Protein 4BWC (pdb70)

Sequence (490 aa):
GVYYATAYWMPTEKTIQVKNVLDRKGDAYGFYNNSVKTTGWGILEIKAGYGSQSLSNEIIMFAAGFLEGYLTAPHMDDHFTNLYPQLIKKRSMLNKVQDFLTKQDQWTRENIKYYKSDPFWRHADYVMAQMDGLFAGATKRAVLEGKKPMTLFQIQFLNAIGDLLDLIPSSALIKVLPGFENIFFAHSSWYTYAAMLRIYKHWDFNIVDKDTSSSRLSFSSYPGFLESLDDFYLLSSGLVLLLQTTNSVYNKTLLQHVVPQSLLAWQRVRVASMMANNGKQWAEVFSKYNSGTYNNQYMVLDLKKVNLNHSLDEGTLYIVEQIPTYVEYSEQTAVLRRGYWPSYNIPFHEKVYNWSGYPILVKKLGLDYSYDLASRAKIFRRDQGKVTDMESMKYIMRYNNYKQDPYSKGDPCNTVCCREDLNSHSPSPGGCYDTKVADIYLASKYKAYAISGPTVQGGLPVFHWSRFNKTLHEGMPEEAYNFDFITMKPIL

Secondary structure (DSSP, 8-state):
-EEEEEEEEETTTTEEEEESS--TTSSEEEEEE--HHHHSEEEEEEEES-SSS---HHHHHHHHHHHHHHHHHHHHHHHHHHHHHHH--SHHHHHHHHHHHHHHHHHHHHHHHHTTT-HHHHHHHHHHHHHHHHHHHHHHHHHHHT-PPPPHHHHHHHHTHHHHHHHTT-/-EEEEE-TTSS-EEEEE--EEEGGG--EEEEEEEE----TT----EEEEEE-TT-SS-SS-EEEETTSEEEEEEE-----HHHHTT--SSSB-HHHHHHHHHHH-SSHHHHHHHHTTTB-S-S-EEEEEEEGGGEETTTEE-TTSEEEEEEETTEEEEEE-HHHHHTTEEEESSS--SHHHHHHTTHHHHHHHH-GGGSTTTSHHHHHHHHHGGG--SHHHHHHHHT---TTT-GGGTT-TTSSSS-BGGG-SSS--SEEE-EEEEEEHHHHHTT-EEEEESS--TTTPPPEEGGGGTTS--TTS-SEE----EEE----

Radius of gyration: 21.49 Å; Cα contacts (8 Å, |Δi|>4): 1165; chains: 2; bounding box: 54×59×54 Å

Nearest PDB structures (foldseek):
  4bwc-assembly1_A-2  TM=1.006E+00  e=8.992E-31  Bos taurus
  3fgt-assembly1_A  TM=8.025E-01  e=3.964E-09  Mus musculus
  3fgr-assembly1_A  TM=8.288E-01  e=2.808E-08  Mus musculus
  3fgw-assembly1_A  TM=8.031E-01  e=3.855E-06  Mus musculus
  1cnt-assembly1_4  TM=2.766E-01  e=2.916E+00  Homo sapiens

GO terms:
  GO:0005764 lysosome (C, IDA)

B-factor: mean 34.38, std 13.73, range [14.7, 115.03]

Organism: Bos taurus (NCBI:txid9913)

Structure (mmCIF, N/CA/C/O backbone):
data_4BWC
#
_entry.id   4BWC
#
_cell.length_a   97.370
_cell.length_b   97.370
_cell.length_c   140.945
_cell.angle_alpha   90.00
_cell.angle_beta   90.00
_cell.angle_gamma   120.00
#
_symmetry.space_group_name_H-M   'P 31 2 1'
#
loop_
_entity.id
_entity.type
_entity.pdbx_description
1 polymer 'PHOSPHOLIPASE B-LIKE 1'
2 polymer 'PHOSPHOLIPASE B-LIKE 1'
3 branched 2-acetamido-2-deoxy-beta-D-glucopyranose-(1-4)-2-acetamido-2-deoxy-beta-D-glucopyranose
4 non-polymer 1-ETHOXY-2-(2-ETHOXYETHOXY)ETHANE
5 non-polymer 2-acetamido-2-deoxy-beta-D-glucopyranose
6 non-polymer 'HEXAETHYLENE GLYCOL'
7 non-polymer 'CHLORIDE ION'
8 water water
#
loop_
_atom_site.group_PDB
_atom_site.id
_atom_site.type_symbol
_atom_site.label_atom_id
_atom_site.label_alt_id
_atom_site.label_comp_id
_atom_site.label_asym_id
_atom_site.label_entity_id
_atom_site.label_seq_id
_atom_site.pdbx_PDB_ins_code
_atom_site.Cartn_x
_atom_site.Cartn_y
_atom_site.Cartn_z
_atom_site.occupancy
_atom_site.B_iso_or_equiv
_atom_site.auth_seq_id
_atom_site.auth_comp_id
_atom_site.auth_asym_id
_atom_site.auth_atom_id
_atom_site.pdbx_PDB_model_num
ATOM 1 N N . GLY A 1 1 ? 24.253 42.686 13.675 1.00 50.39 36 GLY A N 1
ATOM 2 C CA . GLY A 1 1 ? 23.790 42.129 14.976 1.00 48.01 36 GLY A CA 1
ATOM 3 C C . GLY A 1 1 ? 24.540 40.860 15.329 1.00 53.20 36 GLY A C 1
ATOM 4 O O . GLY A 1 1 ? 25.321 40.335 14.536 1.00 52.17 36 GLY A O 1
ATOM 5 N N . VAL A 1 2 ? 24.268 40.361 16.520 1.00 48.03 37 VAL A N 1
ATOM 6 C CA . VAL A 1 2 ? 24.891 39.182 17.086 1.00 45.88 37 VAL A CA 1
ATOM 7 C C . VAL A 1 2 ? 24.114 37.882 16.807 1.00 50.94 37 VAL A C 1
ATOM 8 O O . VAL A 1 2 ? 22.925 37.804 17.104 1.00 50.44 37 VAL A O 1
ATOM 12 N N . TYR A 1 3 ? 24.783 36.871 16.240 1.00 43.59 38 TYR A N 1
ATOM 13 C CA . TYR A 1 3 ? 24.219 35.534 16.037 1.00 45.18 38 TYR A CA 1
ATOM 14 C C . TYR A 1 3 ? 24.803 34.615 17.066 1.00 52.14 38 TYR A C 1
ATOM 15 O O . TYR A 1 3 ? 26.043 34.480 17.090 1.00 47.94 38 TYR A O 1
ATOM 24 N N . TYR A 1 4 ? 23.965 33.973 17.903 1.00 41.56 39 TYR A N 1
ATOM 25 C CA . TYR A 1 4 ? 24.444 32.946 18.834 1.00 41.12 39 TYR A CA 1
ATOM 26 C C . TYR A 1 4 ? 24.261 31.602 18.299 1.00 41.17 39 TYR A C 1
ATOM 27 O O . TYR A 1 4 ? 23.303 31.369 17.578 1.00 47.95 39 TYR A O 1
ATOM 36 N N . ALA A 1 5 ? 25.120 30.661 18.688 1.00 39.95 40 ALA A N 1
ATOM 37 C CA . ALA A 1 5 ? 24.923 29.314 18.265 1.00 39.49 40 ALA A CA 1
ATOM 38 C C . ALA A 1 5 ? 25.599 28.324 19.192 1.00 40.61 40 ALA A C 1
ATOM 39 O O . ALA A 1 5 ? 26.535 28.663 19.913 1.00 40.56 40 ALA A O 1
ATOM 41 N N . THR A 1 6 ? 25.187 27.078 19.096 1.00 34.22 41 THR A N 1
ATOM 42 C CA . THR A 1 6 ? 25.685 26.037 19.953 1.00 34.50 41 THR A CA 1
ATOM 43 C C . THR A 1 6 ? 25.773 24.765 19.194 1.00 40.63 41 THR A C 1
ATOM 44 O O . THR A 1 6 ? 24.844 24.375 18.467 1.00 41.41 41 THR A O 1
ATOM 48 N N . ALA A 1 7 ? 26.890 24.079 19.359 1.00 36.97 42 ALA A N 1
ATOM 49 C CA . ALA A 1 7 ? 27.101 22.807 18.742 1.00 41.47 42 ALA A CA 1
ATOM 50 C C . ALA A 1 7 ? 27.004 21.711 19.791 1.00 49.70 42 ALA A C 1
ATOM 51 O O . ALA A 1 7 ? 27.446 21.909 20.920 1.00 50.78 42 ALA A O 1
ATOM 53 N N . TYR A 1 8 ? 26.500 20.546 19.385 1.00 49.47 43 TYR A N 1
ATOM 54 C CA . TYR A 1 8 ? 26.388 19.345 20.242 1.00 48.91 43 TYR A CA 1
ATOM 55 C C . TYR A 1 8 ? 27.013 18.170 19.556 1.00 41.33 43 TYR A C 1
ATOM 56 O O . TYR A 1 8 ? 26.619 17.786 18.455 1.00 48.96 43 TYR A O 1
ATOM 65 N N . TRP A 1 9 ? 27.953 17.542 20.221 1.00 38.59 44 TRP A N 1
ATOM 66 C CA . TRP A 1 9 ? 28.470 16.284 19.714 1.00 41.10 44 TRP A CA 1
ATOM 67 C C . TRP A 1 9 ? 27.459 15.200 20.029 1.00 50.24 44 TRP A C 1
ATOM 68 O O . TRP A 1 9 ? 27.018 15.070 21.173 1.00 48.21 44 TRP A O 1
ATOM 79 N N . MET A 1 10 ? 27.090 14.431 19.005 1.00 57.71 45 MET A N 1
ATOM 80 C CA . MET A 1 10 ? 26.221 13.243 19.148 1.00 58.72 45 MET A CA 1
ATOM 81 C C . MET A 1 10 ? 27.168 12.054 19.040 1.00 52.15 45 MET A C 1
ATOM 82 O O . MET A 1 10 ? 27.509 11.665 17.927 1.00 51.73 45 MET A O 1
ATOM 87 N N . PRO A 1 11 ? 27.564 11.448 20.186 1.00 55.31 46 PRO A N 1
ATOM 88 C CA . PRO A 1 11 ? 28.693 10.524 20.172 1.00 55.31 46 PRO A CA 1
ATOM 89 C C . PRO A 1 11 ? 28.436 9.328 19.266 1.00 66.31 46 PRO A C 1
ATOM 90 O O . PRO A 1 11 ? 29.383 8.835 18.643 1.00 71.11 46 PRO A O 1
ATOM 94 N N . THR A 1 12 ? 27.172 8.880 19.185 1.00 68.50 47 THR A N 1
ATOM 95 C CA . THR A 1 12 ? 26.834 7.670 18.407 1.00 68.68 47 THR A CA 1
ATOM 96 C C . THR A 1 12 ? 26.891 7.880 16.896 1.00 67.35 47 THR A C 1
ATOM 97 O O . THR A 1 12 ? 27.627 7.161 16.207 1.00 73.02 47 THR A O 1
ATOM 101 N N . GLU A 1 13 ? 26.153 8.869 16.390 1.00 65.71 48 GLU A N 1
ATOM 102 C CA . GLU A 1 13 ? 26.225 9.243 14.974 1.00 70.76 48 GLU A CA 1
ATOM 103 C C . GLU A 1 13 ? 27.602 9.818 14.592 1.00 71.61 48 GLU A C 1
ATOM 104 O O . GLU A 1 13 ? 27.969 9.821 13.415 1.00 73.72 48 GLU A O 1
ATOM 110 N N . LYS A 1 14 ? 28.356 10.273 15.599 1.00 67.83 49 LYS A N 1
ATOM 111 C CA . LYS A 1 14 ? 29.665 10.915 15.423 1.00 60.51 49 LYS A CA 1
ATOM 112 C C . LYS A 1 14 ? 29.501 12.140 14.560 1.00 54.20 49 LYS A C 1
ATOM 113 O O . LYS A 1 14 ? 30.231 12.338 13.618 1.00 52.24 49 LYS A O 1
ATOM 119 N N . THR A 1 15 ? 28.503 12.949 14.870 1.00 55.86 50 THR A N 1
ATOM 120 C CA . THR A 1 15 ? 28.217 14.112 14.076 1.00 55.02 50 THR A CA 1
ATOM 121 C C . THR A 1 15 ? 27.924 15.215 15.068 1.00 52.72 50 THR A C 1
ATOM 122 O O . THR A 1 15 ? 27.620 14.952 16.225 1.00 51.18 50 THR A O 1
ATOM 126 N N . ILE A 1 16 ? 28.033 16.451 14.613 1.00 45.64 51 ILE A N 1
ATOM 127 C CA . ILE A 1 16 ? 27.673 17.585 15.404 1.00 46.84 51 ILE A CA 1
ATOM 128 C C . ILE A 1 16 ? 26.315 18.041 14.925 1.00 49.16 51 ILE A C 1
ATOM 129 O O . ILE A 1 16 ? 26.103 18.105 13.722 1.00 51.03 51 ILE A O 1
ATOM 134 N N . GLN A 1 17 ? 25.427 18.453 15.810 1.00 48.52 52 GLN A N 1
ATOM 135 C CA . GLN A 1 17 ? 24.280 19.204 15.353 1.00 52.62 52 GLN A CA 1
ATOM 136 C C . GLN A 1 17 ? 24.399 20.580 15.962 1.00 53.24 52 GLN A C 1
ATOM 137 O O . GLN A 1 17 ? 24.885 20.728 17.102 1.00 53.80 52 GLN A O 1
ATOM 143 N N . VAL A 1 18 ? 23.925 21.592 15.238 1.00 47.22 53 VAL A N 1
ATOM 144 C CA . VAL A 1 18 ? 23.971 22.956 15.711 1.00 43.87 53 VAL A CA 1
ATOM 145 C C . VAL A 1 18 ? 22.602 23.533 15.922 1.00 49.38 53 VAL A C 1
ATOM 146 O O . VAL A 1 18 ? 21.712 23.182 15.178 1.00 58.51 53 VAL A O 1
ATOM 150 N N . LYS A 1 19 ? 22.432 24.432 16.905 1.00 43.91 54 LYS A N 1
ATOM 151 C CA . LYS A 1 19 ? 21.185 25.147 17.117 1.00 48.05 54 LYS A CA 1
ATOM 152 C C . LYS A 1 19 ? 21.552 26.583 17.263 1.00 49.09 54 LYS A C 1
ATOM 153 O O . LYS A 1 19 ? 22.671 26.909 17.728 1.00 48.58 54 LYS A O 1
ATOM 159 N N . ASN A 1 20 ? 20.623 27.444 16.877 1.00 42.98 55 ASN A N 1
ATOM 160 C CA . ASN A 1 20 ? 20.842 28.873 16.940 1.00 45.10 55 ASN A CA 1
ATOM 161 C C . ASN A 1 20 ? 20.469 29.557 18.231 1.00 45.72 55 ASN A C 1
ATOM 162 O O . ASN A 1 20 ? 19.919 30.663 18.215 1.00 49.24 55 ASN A O 1
ATOM 167 N N . VAL A 1 21 ? 20.884 28.957 19.336 1.00 46.56 56 VAL A N 1
ATOM 168 C CA . VAL A 1 21 ? 20.780 29.599 20.655 1.00 50.11 56 VAL A CA 1
ATOM 169 C C . VAL A 1 21 ? 22.146 29.559 21.400 1.00 51.33 56 VAL A C 1
ATOM 170 O O . VAL A 1 21 ? 23.041 28.777 21.042 1.00 44.38 56 VAL A O 1
ATOM 174 N N . LEU A 1 22 ? 22.302 30.409 22.405 1.00 49.08 57 LEU A N 1
ATOM 175 C CA . LEU A 1 22 ? 23.417 30.253 23.339 1.00 48.49 57 LEU A CA 1
ATOM 176 C C . LEU A 1 22 ? 23.052 29.313 24.478 1.00 48.10 57 LEU A C 1
ATOM 177 O O . LEU A 1 22 ? 22.360 29.711 25.396 1.00 48.67 57 LEU A O 1
ATOM 182 N N . ASP A 1 23 ? 23.546 28.089 24.438 1.00 44.61 58 ASP A N 1
ATOM 183 C CA . ASP A 1 23 ? 23.297 27.139 25.498 1.00 48.31 58 ASP A CA 1
ATOM 184 C C . ASP A 1 23 ? 24.604 26.597 26.189 1.00 51.79 58 ASP A C 1
ATOM 185 O O . ASP A 1 23 ? 25.317 25.700 25.665 1.00 43.52 58 ASP A O 1
ATOM 190 N N . ARG A 1 24 ? 24.857 27.080 27.408 1.00 49.57 59 ARG A N 1
ATOM 191 C CA . ARG A 1 24 ? 26.070 26.711 28.136 1.00 41.78 59 ARG A CA 1
ATOM 192 C C . ARG A 1 24 ? 26.272 25.230 28.433 1.00 48.22 59 ARG A C 1
ATOM 193 O O . ARG A 1 24 ? 27.382 24.793 28.827 1.00 44.94 59 ARG A O 1
ATOM 201 N N . LYS A 1 25 ? 25.266 24.397 28.191 1.00 43.80 60 LYS A N 1
ATOM 202 C CA . LYS A 1 25 ? 25.520 22.941 28.366 1.00 41.15 60 LYS A CA 1
ATOM 203 C C . LYS A 1 25 ? 26.057 22.365 27.105 1.00 38.11 60 LYS A C 1
ATOM 204 O O . LYS A 1 25 ? 26.471 21.178 27.089 1.00 43.34 60 LYS A O 1
ATOM 210 N N . GLY A 1 26 ? 26.082 23.192 26.039 1.00 44.96 61 GLY A N 1
ATOM 211 C CA . GLY A 1 26 ? 26.539 22.730 24.714 1.00 46.36 61 GLY A CA 1
ATOM 212 C C . GLY A 1 26 ? 28.036 22.424 24.663 1.00 45.82 61 GLY A C 1
ATOM 213 O O . GLY A 1 26 ? 28.806 22.877 25.537 1.00 41.35 61 GLY A O 1
ATOM 214 N N . ASP A 1 27 ? 28.444 21.676 23.647 1.00 40.91 62 ASP A N 1
ATOM 215 C CA . ASP A 1 27 ? 29.839 21.305 23.455 1.00 40.68 62 ASP A CA 1
ATOM 216 C C . ASP A 1 27 ? 30.798 22.411 22.879 1.00 41.26 62 ASP A C 1
ATOM 217 O O . ASP A 1 27 ? 32.028 22.329 23.047 1.00 45.56 62 ASP A O 1
ATOM 222 N N . ALA A 1 28 ? 30.233 23.414 22.220 1.00 41.18 63 ALA A N 1
ATOM 223 C CA . ALA A 1 28 ? 30.969 24.608 21.784 1.00 39.46 63 ALA A CA 1
ATOM 224 C C . ALA A 1 28 ? 29.868 25.581 21.623 1.00 37.74 63 ALA A C 1
ATOM 225 O O . ALA A 1 28 ? 28.822 25.269 21.014 1.00 40.85 63 ALA A O 1
ATOM 227 N N . TYR A 1 29 ? 29.997 26.739 22.226 1.00 35.91 64 TYR A N 1
ATOM 228 C CA . TYR A 1 29 ? 28.922 27.686 22.109 1.00 34.95 64 TYR A CA 1
ATOM 229 C C . TYR A 1 29 ? 29.527 29.034 22.027 1.00 40.29 64 TYR A C 1
ATOM 230 O O . TYR A 1 29 ? 30.701 29.248 22.450 1.00 38.82 64 TYR A O 1
ATOM 239 N N . GLY A 1 30 ? 28.772 29.974 21.499 1.00 35.16 65 GLY A N 1
ATOM 240 C CA . GLY A 1 30 ? 29.303 31.317 21.466 1.00 32.70 65 GLY A CA 1
ATOM 241 C C . GLY A 1 30 ? 28.578 32.098 20.401 1.00 42.59 65 GLY A C 1
ATOM 242 O O . GLY A 1 30 ? 27.456 31.767 20.060 1.00 40.46 65 GLY A O 1
ATOM 243 N N . PHE A 1 31 ? 29.209 33.142 19.884 1.00 33.86 66 PHE A N 1
ATOM 244 C CA . PHE A 1 31 ? 28.554 34.077 18.987 1.00 37.19 66 PHE A CA 1
ATOM 245 C C . PHE A 1 31 ? 29.467 34.609 17.888 1.00 39.14 66 PHE A C 1
ATOM 246 O O . PHE A 1 31 ? 30.723 34.521 17.967 1.00 35.78 66 PHE A O 1
ATOM 254 N N . TYR A 1 32 ? 28.807 35.133 16.854 1.00 40.39 67 TYR A N 1
ATOM 255 C CA . TYR A 1 32 ? 29.397 35.991 15.862 1.00 34.48 67 TYR A CA 1
ATOM 256 C C . TYR A 1 32 ? 28.668 37.272 15.811 1.00 39.85 67 TYR A C 1
ATOM 257 O O . TYR A 1 32 ? 27.512 37.354 15.380 1.00 46.80 67 TYR A O 1
ATOM 266 N N . ASN A 1 33 ? 29.347 38.283 16.299 1.00 34.18 68 ASN A N 1
ATOM 267 C CA . ASN A 1 33 ? 28.937 39.642 16.184 1.00 37.36 68 ASN A CA 1
ATOM 268 C C . ASN A 1 33 ? 29.306 40.265 14.816 1.00 45.04 68 ASN A C 1
ATOM 269 O O . ASN A 1 33 ? 30.456 40.660 14.518 1.00 40.80 68 ASN A O 1
ATOM 274 N N . ASN A 1 34 ? 28.275 40.396 13.983 1.00 42.23 69 ASN A N 1
ATOM 275 C CA . ASN A 1 34 ? 28.459 40.864 12.626 1.00 37.31 69 ASN A CA 1
ATOM 276 C C . ASN A 1 34 ? 28.573 42.340 12.641 1.00 36.48 69 ASN A C 1
ATOM 277 O O . ASN A 1 34 ? 27.779 43.073 12.029 1.00 39.61 69 ASN A O 1
ATOM 282 N N . SER A 1 35 ? 29.606 42.855 13.301 1.00 35.11 70 SER A N 1
ATOM 283 C CA . SER A 1 35 ? 29.750 44.299 13.360 1.00 32.57 70 SER A CA 1
ATOM 284 C C . SER A 1 35 ? 30.670 44.909 12.361 1.00 34.85 70 SER A C 1
ATOM 285 O O . SER A 1 35 ? 31.109 46.092 12.549 1.00 32.09 70 SER A O 1
ATOM 288 N N . VAL A 1 36 ? 31.063 44.139 11.336 1.00 39.35 71 VAL A N 1
ATOM 289 C CA . VAL A 1 36 ? 32.085 44.703 10.445 1.00 40.27 71 VAL A CA 1
ATOM 290 C C . VAL A 1 36 ? 31.745 46.090 9.842 1.00 38.71 71 VAL A C 1
ATOM 291 O O . VAL A 1 36 ? 32.623 46.926 9.687 1.00 38.82 71 VAL A O 1
ATOM 295 N N . LYS A 1 37 ? 30.472 46.355 9.499 1.00 38.96 72 LYS A N 1
ATOM 296 C CA . LYS A 1 37 ? 30.146 47.669 8.874 1.00 37.66 72 LYS A CA 1
ATOM 297 C C . LYS A 1 37 ? 30.043 48.763 9.892 1.00 34.99 72 LYS A C 1
ATOM 298 O O . LYS A 1 37 ? 30.217 49.971 9.587 1.00 35.80 72 LYS A O 1
ATOM 304 N N . THR A 1 38 ? 29.829 48.361 11.151 1.00 36.22 73 THR A N 1
ATOM 305 C CA . THR A 1 38 ? 29.674 49.326 12.286 1.00 36.55 73 THR A CA 1
ATOM 306 C C . THR A 1 38 ? 30.987 49.795 12.894 1.00 40.40 73 THR A C 1
ATOM 307 O O . THR A 1 38 ? 31.184 50.999 13.231 1.00 41.94 73 THR A O 1
ATOM 311 N N . THR A 1 39 ? 31.893 48.826 13.065 1.00 38.53 74 THR A N 1
ATOM 312 C CA . THR A 1 39 ? 33.211 49.099 13.694 1.00 38.22 74 THR A CA 1
ATOM 313 C C . THR A 1 39 ? 34.456 48.744 12.849 1.00 37.03 74 THR A C 1
ATOM 314 O O . THR A 1 39 ? 35.569 49.173 13.198 1.00 36.77 74 THR A O 1
ATOM 318 N N . GLY A 1 40 ? 34.287 48.024 11.743 1.00 29.68 75 GLY A N 1
ATOM 319 C CA . GLY A 1 40 ? 35.445 47.600 10.954 1.00 34.21 75 GLY A CA 1
ATOM 320 C C . GLY A 1 40 ? 35.893 46.209 11.428 1.00 32.11 75 GLY A C 1
ATOM 321 O O . GLY A 1 40 ? 36.779 45.589 10.804 1.00 33.55 75 GLY A O 1
ATOM 322 N N . TRP A 1 41 ? 35.244 45.684 12.477 1.00 33.49 76 TRP A N 1
ATOM 323 C CA . TRP A 1 41 ? 35.414 44.320 12.954 1.00 31.25 76 TRP A CA 1
ATOM 324 C C . TRP A 1 41 ? 34.163 43.516 13.137 1.00 34.29 76 TRP A C 1
ATOM 325 O O . TRP A 1 41 ? 33.260 43.928 13.874 1.00 35.31 76 TRP A O 1
ATOM 336 N N . GLY A 1 42 ? 34.172 42.299 12.599 1.00 26.72 77 GLY A N 1
ATOM 337 C CA . GLY A 1 42 ? 33.447 41.200 13.222 1.00 26.94 77 GLY A CA 1
ATOM 338 C C . GLY A 1 42 ? 34.090 40.743 14.546 1.00 35.81 77 GLY A C 1
ATOM 339 O O . GLY A 1 42 ? 35.337 40.875 14.759 1.00 31.29 77 GLY A O 1
ATOM 340 N N . ILE A 1 43 ? 33.267 40.197 15.424 1.00 32.80 78 ILE A N 1
ATOM 341 C CA . ILE A 1 43 ? 33.724 39.586 16.692 1.00 31.42 78 ILE A CA 1
ATOM 342 C C . ILE A 1 43 ? 33.187 38.182 16.846 1.00 35.33 78 ILE A C 1
ATOM 343 O O . ILE A 1 43 ? 31.965 37.930 16.841 1.00 38.72 78 ILE A O 1
ATOM 348 N N . LEU A 1 44 ? 34.097 37.239 16.909 1.00 28.60 79 LEU A N 1
ATOM 349 C CA . LEU A 1 44 ? 33.753 35.862 17.160 1.00 28.79 79 LEU A CA 1
ATOM 350 C C . LEU A 1 44 ? 34.254 35.403 18.531 1.00 36.55 79 LEU A C 1
ATOM 351 O O . LEU A 1 44 ? 35.432 35.664 18.900 1.00 31.78 79 LEU A O 1
ATOM 356 N N . GLU A 1 45 ? 33.415 34.688 19.296 1.00 32.20 80 GLU A N 1
ATOM 357 C CA . GLU A 1 45 ? 33.865 34.135 20.608 1.00 33.93 80 GLU A CA 1
ATOM 358 C C . GLU A 1 45 ? 33.331 32.758 20.778 1.00 38.34 80 GLU A C 1
ATOM 359 O O . GLU A 1 45 ? 32.137 32.551 20.556 1.00 37.74 80 GLU A O 1
ATOM 365 N N . ILE A 1 46 ? 34.220 31.810 21.082 1.00 31.52 81 ILE A N 1
ATOM 366 C CA . ILE A 1 46 ? 33.876 30.407 21.183 1.00 37.05 81 ILE A CA 1
ATOM 367 C C . ILE A 1 46 ? 34.371 29.885 22.528 1.00 44.45 81 ILE A C 1
ATOM 368 O O . ILE A 1 46 ? 35.536 30.122 22.882 1.00 38.42 81 ILE A O 1
ATOM 373 N N . LYS A 1 47 ? 33.491 29.196 23.273 1.00 37.19 82 LYS A N 1
ATOM 374 C CA . LYS A 1 47 ? 33.830 28.456 24.501 1.00 37.24 82 LYS A CA 1
ATOM 375 C C . LYS A 1 47 ? 33.495 27.017 24.187 1.00 38.31 82 LYS A C 1
ATOM 376 O O . LYS A 1 47 ? 32.328 26.692 23.945 1.00 45.66 82 LYS A O 1
ATOM 382 N N . ALA 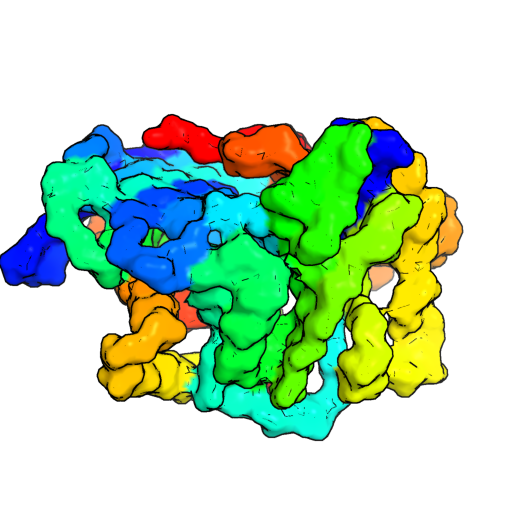A 1 48 ? 34.469 26.132 24.170 1.00 36.12 83 ALA A N 1
ATOM 383 C CA . ALA A 1 48 ? 34.240 24.759 23.798 1.00 33.29 83 ALA A CA 1
ATOM 384 C C . ALA A 1 48 ? 34.756 23.743 24.816 1.00 41.98 83 ALA A C 1
ATOM 385 O O . ALA A 1 48 ? 35.832 23.935 25.443 1.00 38.30 83 ALA A O 1
ATOM 387 N N . GLY A 1 49 ? 34.032 22.605 24.924 1.00 39.53 84 GLY A N 1
ATOM 388 C CA . GLY A 1 49 ? 34.280 21.602 25.937 1.00 39.21 84 GLY A CA 1
ATOM 389 C C . GLY A 1 49 ? 33.934 21.931 27.400 1.00 33.76 84 GLY A C 1
ATOM 390 O O . GLY A 1 49 ? 34.413 21.225 28.290 1.00 37.64 84 GLY A O 1
ATOM 391 N N . TYR A 1 50 ? 33.180 22.998 27.629 1.00 38.14 85 TYR A N 1
ATOM 392 C CA . TYR A 1 50 ? 32.708 23.455 28.933 1.00 38.48 85 TYR A CA 1
ATOM 393 C C . TYR A 1 50 ? 31.210 23.103 29.205 1.00 43.93 85 TYR A C 1
ATOM 394 O O . TYR A 1 50 ? 30.562 23.771 30.007 1.00 39.05 85 TYR A O 1
ATOM 403 N N . GLY A 1 51 ? 30.653 22.114 28.504 1.00 43.00 86 GLY A N 1
ATOM 404 C CA . GLY A 1 51 ? 29.187 21.827 28.646 1.00 47.69 86 GLY A CA 1
ATOM 405 C C . GLY A 1 51 ? 28.989 20.565 29.462 1.00 51.51 86 GLY A C 1
ATOM 406 O O . GLY A 1 51 ? 29.931 20.073 30.114 1.00 48.78 86 GLY A O 1
ATOM 407 N N . SER A 1 52 ? 27.791 19.998 29.405 1.00 48.73 87 SER A N 1
ATOM 408 C CA . SER A 1 52 ? 27.504 18.743 30.086 1.00 51.99 87 SER A CA 1
ATOM 409 C C . SER A 1 52 ? 28.444 17.634 29.731 1.00 48.28 87 SER A C 1
ATOM 410 O O . SER A 1 52 ? 28.940 16.918 30.602 1.00 60.03 87 SER A O 1
ATOM 413 N N . GLN A 1 53 ? 28.710 17.464 28.459 1.00 50.87 88 GLN A N 1
ATOM 414 C CA . GLN A 1 53 ? 29.433 16.268 28.025 1.00 57.13 88 GLN A CA 1
ATOM 415 C C . GLN A 1 53 ? 30.923 16.422 28.292 1.00 63.38 88 GLN A C 1
ATOM 416 O O . GLN A 1 53 ? 31.492 17.501 28.158 1.00 55.13 88 GLN A O 1
ATOM 422 N N . SER A 1 54 ? 31.557 15.333 28.673 1.00 59.18 89 SER A N 1
ATOM 423 C CA . SER A 1 54 ? 32.967 15.385 28.906 1.00 68.14 89 SER A CA 1
ATOM 424 C C . SER A 1 54 ? 33.550 14.868 27.600 1.00 71.86 89 SER A C 1
ATOM 425 O O . SER A 1 54 ? 33.169 13.777 27.145 1.00 68.46 89 SER A O 1
ATOM 428 N N . LEU A 1 55 ? 34.430 15.650 26.972 1.00 54.83 90 LEU A N 1
ATOM 429 C CA . LEU A 1 55 ? 34.836 15.345 25.591 1.00 49.89 90 LEU A CA 1
ATOM 430 C C . LEU A 1 55 ? 36.321 15.193 25.461 1.00 49.00 90 LEU A C 1
ATOM 431 O O . LEU A 1 55 ? 37.065 15.934 26.119 1.00 46.03 90 LEU A O 1
ATOM 436 N N . SER A 1 56 ? 36.751 14.247 24.627 1.00 38.55 91 SER A N 1
ATOM 437 C CA . SER A 1 56 ? 38.139 14.091 24.237 1.00 38.66 91 SER A CA 1
ATOM 438 C C . SER A 1 56 ? 38.618 15.422 23.623 1.00 38.87 91 SER A C 1
ATOM 439 O O . SER A 1 56 ? 37.793 16.284 23.202 1.00 38.44 91 SER A O 1
ATOM 442 N N . ASN A 1 57 ? 39.933 15.644 23.685 1.00 35.77 92 ASN A N 1
ATOM 443 C CA . ASN A 1 57 ? 40.507 16.939 23.249 1.00 39.10 92 ASN A CA 1
ATOM 444 C C . ASN A 1 57 ? 40.251 17.245 21.763 1.00 32.64 92 ASN A C 1
ATOM 445 O O . ASN A 1 57 ? 39.755 18.329 21.397 1.00 33.58 92 ASN A O 1
ATOM 450 N N . GLU A 1 58 ? 40.494 16.243 20.945 1.00 34.50 93 GLU A N 1
ATOM 451 C CA . GLU A 1 58 ? 40.233 16.270 19.490 1.00 41.48 93 GLU A CA 1
ATOM 452 C C . GLU A 1 58 ? 38.793 16.667 19.117 1.00 41.12 93 GLU A C 1
ATOM 453 O O . GLU A 1 58 ? 38.570 17.403 18.128 1.00 38.22 93 GLU A O 1
ATOM 459 N N . ILE A 1 59 ? 37.804 16.230 19.922 1.00 38.13 94 ILE A N 1
ATOM 460 C CA . ILE A 1 59 ? 36.415 16.545 19.629 1.00 35.46 94 ILE A CA 1
ATOM 461 C C . ILE A 1 59 ? 36.087 17.925 20.117 1.00 33.99 94 ILE A C 1
ATOM 462 O O . ILE A 1 59 ? 35.272 18.567 19.508 1.00 35.52 94 ILE A O 1
ATOM 467 N N . ILE A 1 60 ? 36.719 18.392 21.226 1.00 29.12 95 ILE A N 1
ATOM 468 C CA . ILE A 1 60 ? 36.613 19.803 21.599 1.00 35.97 95 ILE A CA 1
ATOM 469 C C . ILE A 1 60 ? 37.111 20.715 20.414 1.00 32.40 95 ILE A C 1
ATOM 470 O O . ILE A 1 60 ? 36.454 21.672 20.056 1.00 35.03 95 ILE A O 1
ATOM 475 N N . MET A 1 61 ? 38.270 20.398 19.879 1.00 32.88 96 MET A N 1
ATOM 476 C CA . MET A 1 61 ? 38.842 21.200 18.755 1.00 34.32 96 MET A CA 1
ATOM 477 C C . MET A 1 61 ? 37.891 21.158 17.486 1.00 30.11 96 MET A C 1
ATOM 478 O O . MET A 1 61 ? 37.568 22.195 16.882 1.00 32.02 96 MET A O 1
ATOM 483 N N . PHE A 1 62 ? 37.422 19.958 17.162 1.00 33.26 97 PHE A N 1
ATOM 484 C CA . PHE A 1 62 ? 36.510 19.759 16.013 1.00 34.65 97 PHE A CA 1
ATOM 485 C C . PHE A 1 62 ? 35.246 20.596 16.200 1.00 35.01 97 PHE A C 1
ATOM 486 O O . PHE A 1 62 ? 34.855 21.360 15.335 1.00 33.40 97 PHE A O 1
ATOM 494 N N . ALA A 1 63 ? 34.653 20.531 17.398 1.00 37.01 98 ALA A N 1
ATOM 495 C CA . ALA A 1 63 ? 33.465 21.294 17.707 1.00 31.10 98 ALA A CA 1
ATOM 496 C C . ALA A 1 63 ? 33.669 22.808 17.660 1.00 33.67 98 ALA A C 1
ATOM 497 O O . ALA A 1 63 ? 32.779 23.560 17.236 1.00 30.84 98 ALA A O 1
ATOM 499 N N . ALA A 1 64 ? 34.813 23.284 18.161 1.00 31.30 99 ALA A N 1
ATOM 500 C CA . ALA A 1 64 ? 35.108 24.715 18.097 1.00 29.15 99 ALA A CA 1
ATOM 501 C C . ALA A 1 64 ? 35.196 25.144 16.609 1.00 26.08 99 ALA A C 1
ATOM 502 O O . ALA A 1 64 ? 34.709 26.211 16.223 1.00 30.19 99 ALA A O 1
ATOM 504 N N . GLY A 1 65 ? 35.887 24.352 15.803 1.00 28.87 100 GLY A N 1
ATOM 505 C CA . GLY A 1 65 ? 36.020 24.754 14.341 1.00 31.34 100 GLY A CA 1
ATOM 506 C C . GLY A 1 65 ? 34.661 24.672 13.650 1.00 28.93 100 GLY A C 1
ATOM 507 O O . GLY A 1 65 ? 34.219 25.637 12.949 1.00 30.11 100 GLY A O 1
ATOM 508 N N . PHE A 1 66 ? 33.936 23.602 13.977 1.00 32.75 101 PHE A N 1
ATOM 509 C CA . PHE A 1 66 ? 32.538 23.426 13.442 1.00 31.65 101 PHE A CA 1
ATOM 510 C C . PHE A 1 66 ? 31.721 24.614 13.727 1.00 30.82 101 PHE A C 1
ATOM 511 O O . PHE A 1 66 ? 31.211 25.200 12.807 1.00 36.62 101 PHE A O 1
ATOM 519 N N . LEU A 1 67 ? 31.653 25.036 14.993 1.00 34.73 102 LEU A N 1
ATOM 520 C CA . LEU A 1 67 ? 30.931 26.245 15.340 1.00 33.14 102 LEU A CA 1
ATOM 521 C C . LEU A 1 67 ? 31.394 27.500 14.584 1.00 36.74 102 LEU A C 1
ATOM 522 O O . LEU A 1 67 ? 30.556 28.357 14.125 1.00 35.73 102 LEU A O 1
ATOM 527 N N . GLU A 1 68 ? 32.729 27.694 14.515 1.00 35.25 103 GLU A N 1
ATOM 528 C CA . GLU A 1 68 ? 33.228 28.876 13.804 1.00 34.43 103 GLU A CA 1
ATOM 529 C C . GLU A 1 68 ? 32.826 28.810 12.308 1.00 28.23 103 GLU A C 1
ATOM 530 O O . GLU A 1 68 ? 32.440 29.811 11.733 1.00 30.42 103 GLU A O 1
ATOM 536 N N . GLY A 1 69 ? 32.964 27.652 11.668 1.00 27.84 104 GLY A N 1
ATOM 537 C CA . GLY A 1 69 ? 32.657 27.554 10.189 1.00 31.13 104 GLY A CA 1
ATOM 538 C C . GLY A 1 69 ? 31.162 27.834 9.931 1.00 34.95 104 GLY A C 1
ATOM 539 O O . GLY A 1 69 ? 30.783 28.630 9.040 1.00 32.02 104 GLY A O 1
ATOM 540 N N . TYR A 1 70 ? 30.311 27.232 10.780 1.00 35.86 105 TYR A N 1
ATOM 541 C CA . TYR A 1 70 ? 28.846 27.467 10.758 1.00 37.08 105 TYR A CA 1
ATOM 542 C C . TYR A 1 70 ? 28.468 28.936 10.884 1.00 36.58 105 TYR A C 1
ATOM 543 O O . TYR A 1 70 ? 27.726 29.467 10.053 1.00 37.32 105 TYR A O 1
ATOM 552 N N . LEU A 1 71 ? 29.033 29.654 11.850 1.00 36.97 106 LEU A N 1
ATOM 553 C CA . LEU A 1 71 ? 28.768 31.091 11.978 1.00 35.32 106 LEU A CA 1
ATOM 554 C C . LEU A 1 71 ? 29.397 32.010 10.928 1.00 40.27 106 LEU A C 1
ATOM 555 O O . LEU A 1 71 ? 28.861 33.111 10.643 1.00 38.16 106 LEU A O 1
ATOM 560 N N . THR A 1 72 ? 30.585 31.666 10.422 1.00 33.75 107 THR A N 1
ATOM 561 C CA . THR A 1 72 ? 31.248 32.670 9.582 1.00 29.77 107 THR A CA 1
ATOM 562 C C . THR A 1 72 ? 31.293 32.314 8.106 1.00 30.60 107 THR A C 1
ATOM 563 O O . THR A 1 72 ? 31.888 33.083 7.351 1.00 29.95 107 THR A O 1
ATOM 567 N N . ALA A 1 73 ? 30.781 31.144 7.693 1.00 34.27 108 ALA A N 1
ATOM 568 C CA . ALA A 1 73 ? 30.884 30.716 6.253 1.00 40.50 108 ALA A CA 1
ATOM 569 C C . ALA A 1 73 ? 30.622 31.833 5.204 1.00 40.97 108 ALA A C 1
ATOM 570 O O . ALA A 1 73 ? 31.425 31.957 4.266 1.00 38.96 108 ALA A O 1
ATOM 572 N N . PRO A 1 74 ? 29.538 32.654 5.375 1.00 39.04 109 PRO A N 1
ATOM 573 C CA . PRO A 1 74 ? 29.276 33.686 4.358 1.00 42.19 109 PRO A CA 1
ATOM 574 C C . PRO A 1 74 ? 30.511 34.602 4.162 1.00 36.57 109 PRO A C 1
ATOM 575 O O . PRO A 1 74 ? 30.986 34.849 3.049 1.00 31.41 109 PRO A O 1
ATOM 579 N N . HIS A 1 75 ? 31.049 35.043 5.278 1.00 36.25 110 HIS A N 1
ATOM 580 C CA . HIS A 1 75 ? 32.245 35.859 5.292 1.00 33.39 110 HIS A CA 1
ATOM 581 C C . HIS A 1 75 ? 33.520 35.101 4.885 1.00 30.00 110 HIS A C 1
ATOM 582 O O . HIS A 1 75 ? 34.396 35.698 4.272 1.00 31.00 110 HIS A O 1
ATOM 589 N N . MET A 1 76 ? 33.598 33.803 5.147 1.00 28.60 111 MET A N 1
ATOM 590 C CA . MET A 1 76 ? 34.691 32.983 4.628 1.00 28.96 111 MET A CA 1
ATOM 591 C C . MET A 1 76 ? 34.700 33.001 3.101 1.00 34.64 111 MET A C 1
ATOM 592 O O . MET A 1 76 ? 35.735 33.095 2.407 1.00 26.25 111 MET A O 1
ATOM 597 N N . ASP A 1 77 ? 33.494 32.934 2.553 1.00 33.50 112 ASP A N 1
ATOM 598 C CA . ASP A 1 77 ? 33.409 32.976 1.132 1.00 30.94 112 ASP A CA 1
ATOM 599 C C . ASP A 1 77 ? 33.712 34.344 0.561 1.00 28.95 112 ASP A C 1
ATOM 600 O O . ASP A 1 77 ? 34.356 34.386 -0.454 1.00 32.53 112 ASP A O 1
ATOM 605 N N . ASP A 1 78 ? 33.301 35.467 1.203 1.00 25.33 113 ASP A N 1
ATOM 606 C CA . ASP A 1 78 ? 33.633 36.774 0.722 1.00 25.65 113 ASP A CA 1
ATOM 607 C C . ASP A 1 78 ? 35.179 37.001 0.813 1.00 29.01 113 ASP A C 1
ATOM 608 O O . ASP A 1 78 ? 35.791 37.604 -0.072 1.00 28.80 113 ASP A O 1
ATOM 613 N N . HIS A 1 79 ? 35.769 36.604 1.936 1.00 27.82 114 HIS A N 1
ATOM 614 C CA . HIS A 1 79 ? 37.232 36.811 2.106 1.00 27.38 114 HIS A CA 1
ATOM 615 C C . HIS A 1 79 ? 38.027 36.048 1.038 1.00 25.37 114 HIS A C 1
ATOM 616 O O . HIS A 1 79 ? 39.026 36.541 0.513 1.00 30.48 114 HIS A O 1
ATOM 623 N N . PHE A 1 80 ? 37.615 34.806 0.733 1.00 24.19 115 PHE A N 1
ATOM 624 C CA . PHE A 1 80 ? 38.198 34.065 -0.392 1.00 26.56 115 PHE A CA 1
ATOM 625 C C . PHE A 1 80 ? 38.059 34.785 -1.754 1.00 29.70 115 PHE A C 1
ATOM 626 O O . PHE A 1 80 ? 39.050 35.012 -2.536 1.00 29.73 115 PHE A O 1
ATOM 634 N N . THR A 1 81 ? 36.824 35.191 -2.032 1.00 31.56 116 THR A N 1
ATOM 635 C CA . THR A 1 81 ? 36.564 36.025 -3.224 1.00 27.95 116 THR A CA 1
ATOM 636 C C . THR A 1 81 ? 37.465 37.195 -3.304 1.00 29.09 116 THR A C 1
ATOM 637 O O . THR A 1 81 ? 37.929 37.477 -4.380 1.00 28.73 116 THR A O 1
ATOM 641 N N . ASN A 1 82 ? 37.732 37.882 -2.177 1.00 26.05 117 ASN A N 1
ATOM 642 C CA . ASN A 1 82 ? 38.503 39.095 -2.212 1.00 27.79 117 ASN A CA 1
ATOM 643 C C . ASN A 1 82 ? 40.010 38.859 -2.337 1.00 25.76 117 ASN A C 1
ATOM 644 O O . ASN A 1 82 ? 40.734 39.638 -2.996 1.00 27.27 117 ASN A O 1
ATOM 649 N N . LEU A 1 83 ? 40.493 37.814 -1.655 1.00 27.32 118 LEU A N 1
ATOM 650 C CA . LEU A 1 83 ? 41.950 37.583 -1.640 1.00 27.67 118 LEU A CA 1
ATOM 651 C C . LEU A 1 83 ? 42.453 36.663 -2.759 1.00 26.94 118 LEU A C 1
ATOM 652 O O . LEU A 1 83 ? 43.648 36.773 -3.160 1.00 27.25 118 LEU A O 1
ATOM 657 N N . TYR A 1 84 ? 41.596 35.760 -3.221 1.00 26.18 119 TYR A N 1
ATOM 658 C CA . TYR A 1 84 ? 42.016 34.840 -4.329 1.00 29.21 119 TYR A CA 1
ATOM 659 C C . TYR A 1 84 ? 42.726 35.615 -5.467 1.00 29.40 119 TYR A C 1
ATOM 660 O O . TYR A 1 84 ? 43.851 35.269 -5.840 1.00 26.40 119 TYR A O 1
ATOM 669 N N . PRO A 1 85 ? 42.121 36.687 -6.014 1.00 28.53 120 PRO A N 1
ATOM 670 C CA . PRO A 1 85 ? 42.759 37.397 -7.168 1.00 26.14 120 PRO A CA 1
ATOM 671 C C . PRO A 1 85 ? 43.902 38.281 -6.804 1.00 29.54 120 PRO A C 1
ATOM 672 O O . PRO A 1 85 ? 44.645 38.702 -7.689 1.00 29.55 120 PRO A O 1
ATOM 676 N N . GLN A 1 86 ? 44.042 38.601 -5.506 1.00 27.37 121 GLN A N 1
ATOM 677 C CA . GLN A 1 86 ? 45.221 39.274 -5.022 1.00 31.08 121 GLN A CA 1
ATOM 678 C C . GLN A 1 86 ? 46.411 38.327 -5.133 1.00 31.08 121 GLN A C 1
ATOM 679 O O . GLN A 1 86 ? 47.545 38.777 -5.225 1.00 34.55 121 GLN A O 1
ATOM 685 N N . LEU A 1 87 ? 46.176 37.037 -5.010 1.00 28.18 122 LEU A N 1
ATOM 686 C CA . LEU A 1 87 ? 47.362 36.154 -5.038 1.00 26.58 122 LEU A CA 1
ATOM 687 C C . LEU A 1 87 ? 47.486 35.386 -6.352 1.00 29.73 122 LEU A C 1
ATOM 688 O O . LEU A 1 87 ? 48.603 35.041 -6.776 1.00 28.16 122 LEU A O 1
ATOM 693 N N . ILE A 1 88 ? 46.356 35.056 -6.952 1.00 27.51 123 ILE A N 1
ATOM 694 C CA . ILE A 1 88 ? 46.357 34.125 -8.106 1.00 31.39 123 ILE A CA 1
ATOM 695 C C . ILE A 1 88 ? 45.787 34.931 -9.303 1.00 32.84 123 ILE A C 1
ATOM 696 O O . ILE A 1 88 ? 44.583 35.318 -9.305 1.00 32.66 123 ILE A O 1
ATOM 701 N N . LYS A 1 89 ? 46.626 35.232 -10.279 1.00 30.57 124 LYS A N 1
ATOM 702 C CA . LYS A 1 89 ? 46.063 35.824 -11.515 1.00 40.89 124 LYS A CA 1
ATOM 703 C C . LYS A 1 89 ? 46.162 34.901 -12.732 1.00 39.21 124 LYS A C 1
ATOM 704 O O . LYS A 1 89 ? 45.571 35.220 -13.746 1.00 40.28 124 LYS A O 1
ATOM 710 N N . LYS A 1 90 ? 46.958 33.828 -12.636 1.00 35.43 125 LYS A N 1
ATOM 711 C CA . LYS A 1 90 ? 47.212 32.930 -13.790 1.00 36.49 125 LYS A CA 1
ATOM 712 C C . LYS A 1 90 ? 46.942 31.471 -13.338 1.00 37.20 125 LYS A C 1
ATOM 713 O O . LYS A 1 90 ? 47.223 31.110 -12.159 1.00 23.52 125 LYS A O 1
ATOM 719 N N . ARG A 1 91 ? 46.368 30.646 -14.226 1.00 37.52 126 ARG A N 1
ATOM 720 C CA . ARG A 1 91 ? 46.049 29.258 -13.846 1.00 38.32 126 ARG A CA 1
ATOM 721 C C . ARG A 1 91 ? 47.330 28.511 -13.565 1.00 36.40 126 ARG A C 1
ATOM 722 O O . ARG A 1 91 ? 47.364 27.600 -12.728 1.00 31.85 126 ARG A O 1
ATOM 730 N N . SER A 1 92 ? 48.418 28.916 -14.211 1.00 35.27 127 SER A N 1
ATOM 731 C CA . SER A 1 92 ? 49.765 28.412 -13.866 1.00 33.23 127 SER A CA 1
ATOM 732 C C . SER A 1 92 ? 50.133 28.527 -12.419 1.00 39.94 127 SER A C 1
ATOM 733 O O . SER A 1 92 ? 50.752 27.583 -11.838 1.00 40.50 127 SER A O 1
ATOM 736 N N . MET A 1 93 ? 49.802 29.694 -11.816 1.00 36.09 128 MET A N 1
ATOM 737 C CA . MET A 1 93 ? 50.010 29.865 -10.380 1.00 32.36 128 MET A CA 1
ATOM 738 C C . MET A 1 93 ? 49.073 28.976 -9.600 1.00 30.76 128 MET A C 1
ATOM 739 O O . MET A 1 93 ? 49.489 28.382 -8.589 1.00 32.13 128 MET A O 1
ATOM 744 N N . LEU A 1 94 ? 47.816 28.867 -10.059 1.00 26.36 129 LEU A N 1
ATOM 745 C CA . LEU A 1 94 ? 46.860 28.065 -9.318 1.00 28.31 129 LEU A CA 1
ATOM 746 C C . LEU A 1 94 ? 47.455 26.607 -9.308 1.00 26.77 129 LEU A C 1
ATOM 747 O O . LEU A 1 94 ? 47.465 25.931 -8.261 1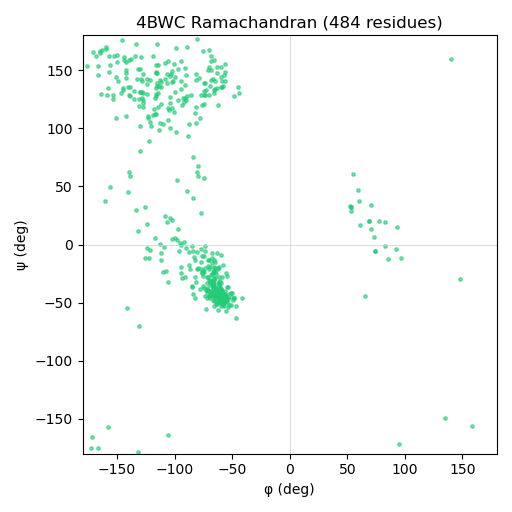.00 25.81 129 LEU A O 1
ATOM 752 N N . ASN A 1 95 ? 47.978 26.150 -10.453 1.00 24.93 130 ASN A N 1
ATOM 753 C CA . ASN A 1 95 ? 48.566 24.784 -10.513 1.00 28.89 130 ASN A CA 1
ATOM 754 C C . ASN A 1 95 ? 49.631 24.595 -9.436 1.00 28.40 130 ASN A C 1
ATOM 755 O O . ASN A 1 95 ? 49.617 23.588 -8.729 1.00 31.69 130 ASN A O 1
ATOM 760 N N . LYS A 1 96 ? 50.558 25.528 -9.333 1.00 29.04 131 LYS A N 1
ATOM 761 C CA . LYS A 1 96 ? 51.643 25.420 -8.379 1.00 30.68 131 LYS A CA 1
ATOM 762 C C . LYS A 1 96 ? 51.121 25.336 -6.938 1.00 27.41 131 LYS A C 1
ATOM 763 O O . LYS A 1 96 ? 51.599 24.559 -6.117 1.00 26.47 131 LYS A O 1
ATOM 769 N N . VAL A 1 97 ? 50.150 26.175 -6.646 1.00 24.78 132 VAL A N 1
ATOM 770 C CA . VAL A 1 97 ? 49.574 26.334 -5.305 1.00 30.72 132 VAL A CA 1
ATOM 771 C C . VAL A 1 97 ? 48.763 25.066 -4.926 1.00 32.70 132 VAL A C 1
ATOM 772 O O . VAL A 1 97 ? 48.929 24.506 -3.831 1.00 28.84 132 VAL A O 1
ATOM 776 N N . GLN A 1 98 ? 47.942 24.591 -5.854 1.00 25.30 133 GLN A N 1
ATOM 777 C CA . GLN A 1 98 ? 47.136 23.372 -5.581 1.00 29.25 133 GLN A CA 1
ATOM 778 C C . GLN A 1 98 ? 48.055 22.236 -5.281 1.00 24.88 133 GLN A C 1
ATOM 779 O O . GLN A 1 98 ? 47.848 21.504 -4.335 1.00 30.36 133 GLN A O 1
ATOM 785 N N . ASP A 1 99 ? 49.024 22.044 -6.137 1.00 26.13 134 ASP A N 1
ATOM 786 C CA . ASP A 1 99 ? 49.994 20.954 -5.947 1.00 29.09 134 ASP A CA 1
ATOM 787 C C . ASP A 1 99 ? 50.717 21.049 -4.585 1.00 31.48 134 ASP A C 1
ATOM 788 O O . ASP A 1 99 ? 50.857 20.050 -3.860 1.00 28.36 134 ASP A O 1
ATOM 793 N N . PHE A 1 100 ? 51.297 22.208 -4.286 1.00 28.06 135 PHE A N 1
ATOM 794 C CA . PHE A 1 100 ? 51.951 22.346 -2.958 1.00 27.66 135 PHE A CA 1
ATOM 795 C C . PHE A 1 100 ? 50.975 22.081 -1.802 1.00 26.53 135 PHE A C 1
ATOM 796 O O . PHE A 1 100 ? 51.319 21.340 -0.868 1.00 27.48 135 PHE A O 1
ATOM 804 N N . LEU A 1 101 ? 49.796 22.719 -1.775 1.00 25.53 136 LEU A N 1
ATOM 805 C CA . LEU A 1 101 ? 48.961 22.534 -0.597 1.00 24.66 136 LEU A CA 1
ATOM 806 C C . LEU A 1 101 ? 48.485 21.098 -0.522 1.00 31.41 136 LEU A C 1
ATOM 807 O O . LEU A 1 101 ? 48.320 20.555 0.586 1.00 31.27 136 LEU A O 1
ATOM 812 N N . THR A 1 102 ? 48.237 20.467 -1.665 1.00 28.84 137 THR A N 1
ATOM 813 C CA . THR A 1 102 ? 47.793 19.043 -1.622 1.00 31.92 137 THR A CA 1
ATOM 814 C C . THR A 1 102 ? 48.896 18.145 -1.037 1.00 27.97 137 THR A C 1
ATOM 815 O O . THR A 1 102 ? 48.617 17.345 -0.145 1.00 34.47 137 THR A O 1
ATOM 819 N N . LYS A 1 103 ? 50.129 18.297 -1.500 1.00 28.37 138 LYS A N 1
ATOM 820 C CA . LYS A 1 103 ? 51.243 17.460 -1.006 1.00 26.41 138 LYS A CA 1
ATOM 821 C C . LYS A 1 103 ? 51.525 17.743 0.494 1.00 31.74 138 LYS A C 1
ATOM 822 O O . LYS A 1 103 ? 51.880 16.843 1.327 1.00 29.39 138 LYS A O 1
ATOM 828 N N . GLN A 1 104 ? 51.326 19.008 0.858 1.00 28.86 139 GLN A N 1
ATOM 829 C CA . GLN A 1 104 ? 51.642 19.420 2.220 1.00 25.55 139 GLN A CA 1
ATOM 830 C C . GLN A 1 104 ? 50.651 18.896 3.192 1.00 26.15 139 GLN A C 1
ATOM 831 O O . GLN A 1 104 ? 51.049 18.454 4.312 1.00 29.82 139 GLN A O 1
ATOM 837 N N . ASP A 1 105 ? 49.368 18.896 2.795 1.00 27.39 140 ASP A N 1
ATOM 838 C CA . ASP A 1 105 ? 48.298 18.433 3.667 1.00 32.31 140 ASP A CA 1
ATOM 839 C C . ASP A 1 105 ? 48.349 16.894 3.837 1.00 37.81 140 ASP A C 1
ATOM 840 O O . ASP A 1 105 ? 48.217 16.342 4.967 1.00 35.14 140 ASP A O 1
ATOM 845 N N . GLN A 1 106 ? 48.621 16.232 2.733 1.00 33.77 141 GLN A N 1
ATOM 846 C CA . GLN A 1 106 ? 48.818 14.787 2.761 1.00 38.13 141 GLN A CA 1
ATOM 847 C C . GLN A 1 106 ? 49.982 14.389 3.661 1.00 35.45 141 GLN A C 1
ATOM 848 O O . GLN A 1 106 ? 49.860 13.477 4.485 1.00 36.96 141 GLN A O 1
ATOM 854 N N . TRP A 1 107 ? 51.112 15.032 3.507 1.00 31.06 142 TRP A N 1
ATOM 855 C CA . TRP A 1 107 ? 52.232 14.841 4.390 1.00 34.10 142 TRP A CA 1
ATOM 856 C C . TRP A 1 107 ? 51.921 15.124 5.894 1.00 34.93 142 TRP A C 1
ATOM 857 O O . TRP A 1 107 ? 52.333 14.334 6.780 1.00 33.77 142 TRP A O 1
ATOM 868 N N . THR A 1 108 ? 51.209 16.214 6.178 1.00 29.96 143 THR A N 1
ATOM 869 C CA . THR A 1 108 ? 50.790 16.564 7.540 1.00 30.31 143 THR A CA 1
ATOM 870 C C . THR A 1 108 ? 49.939 15.428 8.139 1.00 34.43 143 THR A C 1
ATOM 871 O O . THR A 1 108 ? 50.240 14.970 9.240 1.00 33.24 143 THR A O 1
ATOM 875 N N . ARG A 1 109 ? 48.944 14.943 7.403 1.00 31.01 144 ARG A N 1
ATOM 876 C CA . ARG A 1 109 ? 47.999 13.893 7.892 1.00 36.34 144 ARG A CA 1
ATOM 877 C C . ARG A 1 109 ? 48.658 12.562 8.155 1.00 37.10 144 ARG A C 1
ATOM 878 O O . ARG A 1 109 ? 48.321 11.884 9.157 1.00 36.29 144 ARG A O 1
ATOM 886 N N . GLU A 1 110 ? 49.589 12.199 7.277 1.00 35.88 145 GLU A N 1
ATOM 887 C CA . GLU A 1 110 ? 50.374 10.976 7.423 1.00 38.79 145 GLU A CA 1
ATOM 888 C C . GLU A 1 110 ? 51.233 11.055 8.670 1.00 45.77 145 GLU A C 1
ATOM 889 O O . GLU A 1 110 ? 51.365 10.039 9.421 1.00 37.09 145 GLU A O 1
ATOM 895 N N . ASN A 1 111 ? 51.870 12.209 8.911 1.00 34.46 146 ASN A N 1
ATOM 896 C CA . ASN A 1 111 ? 52.649 12.295 10.183 1.00 37.31 146 ASN A CA 1
ATOM 897 C C . ASN A 1 111 ? 51.797 12.230 11.412 1.00 35.16 146 ASN A C 1
ATOM 898 O O . ASN A 1 111 ? 52.185 11.645 12.423 1.00 40.47 146 ASN A O 1
ATOM 903 N N . ILE A 1 112 ? 50.637 12.853 11.368 1.00 33.13 147 ILE A N 1
ATOM 904 C CA . ILE A 1 112 ? 49.766 12.815 12.501 1.00 35.74 147 ILE A CA 1
ATOM 905 C C . ILE A 1 112 ? 49.362 11.350 12.816 1.00 43.96 147 ILE A C 1
ATOM 906 O O . ILE A 1 112 ? 49.446 10.902 13.967 1.00 38.75 147 ILE A O 1
ATOM 911 N N . LYS A 1 113 ? 48.924 10.632 11.788 1.00 40.51 148 LYS A N 1
ATOM 912 C CA . LYS A 1 113 ? 48.669 9.171 11.875 1.00 49.19 148 LYS A CA 1
ATOM 913 C C . LYS A 1 113 ? 49.870 8.342 12.428 1.00 40.42 148 LYS A C 1
ATOM 914 O O . LYS A 1 113 ? 49.716 7.602 13.378 1.00 49.56 148 LYS A O 1
ATOM 920 N N . TYR A 1 114 ? 51.048 8.496 11.867 1.00 39.55 149 TYR A N 1
ATOM 921 C CA . TYR A 1 114 ? 52.244 7.819 12.319 1.00 43.63 149 TYR A CA 1
ATOM 922 C C . TYR A 1 114 ? 52.655 8.133 13.767 1.00 50.43 149 TYR A C 1
ATOM 923 O O . TYR A 1 114 ? 52.936 7.220 14.530 1.00 45.02 149 TYR A O 1
ATOM 932 N N . TYR A 1 115 ? 52.673 9.409 14.164 1.00 46.49 150 TYR A N 1
ATOM 933 C CA . TYR A 1 115 ? 53.271 9.784 15.438 1.00 43.87 150 TYR A CA 1
ATOM 934 C C . TYR A 1 115 ? 52.240 9.940 16.523 1.00 46.50 150 TYR A C 1
ATOM 935 O O . TYR A 1 115 ? 52.178 10.988 17.198 1.00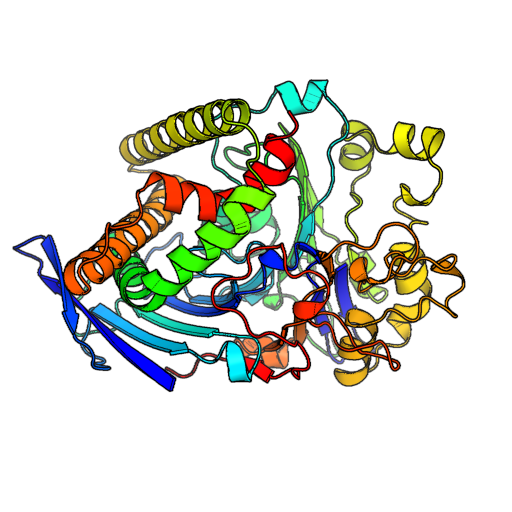 43.00 150 TYR A O 1
ATOM 944 N N . LYS A 1 116 ? 51.452 8.879 16.740 1.00 54.32 151 LYS A N 1
ATOM 945 C CA . LYS A 1 116 ? 50.360 8.960 17.721 1.00 61.96 151 LYS A CA 1
ATOM 946 C C . LYS A 1 116 ? 50.844 9.029 19.187 1.00 55.69 151 LYS A C 1
ATOM 947 O O . LYS A 1 116 ? 50.158 9.546 20.058 1.00 54.73 151 LYS A O 1
ATOM 953 N N . SER A 1 117 ? 52.064 8.584 19.435 1.00 54.17 152 SER A N 1
ATOM 954 C CA . SER A 1 117 ? 52.667 8.765 20.766 1.00 57.91 152 SER A CA 1
ATOM 955 C C . SER A 1 117 ? 53.186 10.200 21.064 1.00 56.67 152 SER A C 1
ATOM 956 O O . SER A 1 117 ? 53.318 10.584 22.219 1.00 53.06 152 SER A O 1
ATOM 959 N N . ASP A 1 118 ? 53.512 10.975 20.038 1.00 45.49 153 ASP A N 1
ATOM 960 C CA . ASP A 1 118 ? 54.375 12.146 20.244 1.00 44.46 153 ASP A CA 1
ATOM 961 C C . ASP A 1 118 ? 53.546 13.361 20.676 1.00 39.37 153 ASP A C 1
ATOM 962 O O . ASP A 1 118 ? 52.549 13.681 20.026 1.00 41.70 153 ASP A O 1
ATOM 967 N N . PRO A 1 119 ? 53.931 14.038 21.785 1.00 39.28 154 PRO A N 1
ATOM 968 C CA . PRO A 1 119 ? 53.186 15.241 22.215 1.00 36.92 154 PRO A CA 1
ATOM 969 C C . PRO A 1 119 ? 53.072 16.359 21.124 1.00 32.73 154 PRO A C 1
ATOM 970 O O . PRO A 1 119 ? 51.972 16.970 20.965 1.00 35.33 154 PRO A O 1
ATOM 974 N N . PHE A 1 120 ? 54.145 16.580 20.380 1.00 33.18 155 PHE A N 1
ATOM 975 C CA . PHE A 1 120 ? 54.141 17.587 19.288 1.00 28.47 155 PHE A CA 1
ATOM 976 C C . PHE A 1 120 ? 53.139 17.198 18.218 1.00 29.67 155 PHE A C 1
ATOM 977 O O . PHE A 1 120 ? 52.246 17.953 17.885 1.00 26.59 155 PHE A O 1
ATOM 985 N N . TRP A 1 121 ? 53.195 15.971 17.736 1.00 29.17 156 TRP A N 1
ATOM 986 C CA . TRP A 1 121 ? 52.236 15.602 16.702 1.00 29.27 156 TRP A CA 1
ATOM 987 C C . TRP A 1 121 ? 50.863 15.473 17.214 1.00 32.15 156 TRP A C 1
ATOM 988 O O . TRP A 1 121 ? 49.892 15.739 16.492 1.00 30.11 156 TRP A O 1
ATOM 999 N N . ARG A 1 122 ? 50.726 15.140 18.488 1.00 30.56 157 ARG A N 1
ATOM 1000 C CA . ARG A 1 122 ? 49.374 15.119 19.036 1.00 32.34 157 ARG A CA 1
ATOM 1001 C C . ARG A 1 122 ? 48.729 16.499 18.999 1.00 30.24 157 ARG A C 1
ATOM 1002 O O . ARG A 1 122 ? 47.511 16.614 18.902 1.00 28.58 157 ARG A O 1
ATOM 1010 N N . HIS A 1 123 ? 49.526 17.556 19.238 1.00 28.45 158 HIS A N 1
ATOM 1011 C CA . HIS A 1 123 ? 48.999 18.911 19.142 1.00 28.99 158 HIS A CA 1
ATOM 1012 C C . HIS A 1 123 ? 48.812 19.370 17.703 1.00 28.06 158 HIS A C 1
ATOM 1013 O O . HIS A 1 123 ? 47.887 20.126 17.406 1.00 28.12 158 HIS A O 1
ATOM 1020 N N . ALA A 1 124 ? 49.709 18.965 16.802 1.00 28.58 159 ALA A N 1
ATOM 1021 C CA . ALA A 1 124 ? 49.342 19.127 15.342 1.00 30.69 159 ALA A CA 1
ATOM 1022 C C . ALA A 1 124 ? 47.974 18.549 15.016 1.00 34.23 159 ALA A C 1
ATOM 1023 O O . ALA A 1 124 ? 47.124 19.161 14.326 1.00 29.08 159 ALA A O 1
ATOM 1025 N N . ASP A 1 125 ? 47.715 17.380 15.606 1.00 32.23 160 ASP A N 1
ATOM 1026 C CA . ASP A 1 125 ? 46.383 16.722 15.472 1.00 31.18 160 ASP A CA 1
ATOM 1027 C C . ASP A 1 125 ? 45.234 17.581 16.002 1.00 32.77 160 ASP A C 1
ATOM 1028 O O . ASP A 1 125 ? 44.166 17.710 15.376 1.00 31.86 160 ASP A O 1
ATOM 1033 N N . TYR A 1 126 ? 45.407 18.205 17.175 1.00 30.62 161 TYR A N 1
ATOM 1034 C CA . TYR A 1 126 ? 44.390 19.133 17.614 1.00 28.28 161 TYR A CA 1
ATOM 1035 C C . TYR A 1 126 ? 44.071 20.277 16.632 1.00 29.15 161 TYR A C 1
ATOM 1036 O O . TYR A 1 126 ? 42.908 20.716 16.536 1.00 32.22 161 TYR A O 1
ATOM 1045 N N . VAL A 1 127 ? 45.130 20.856 16.038 1.00 30.77 162 VAL A N 1
ATOM 1046 C CA . VAL A 1 127 ? 44.938 21.963 15.087 1.00 28.99 162 VAL A CA 1
ATOM 1047 C C . VAL A 1 127 ? 44.191 21.438 13.830 1.00 29.30 162 VAL A C 1
ATOM 1048 O O . VAL A 1 127 ? 43.205 22.071 13.370 1.00 27.72 162 VAL A O 1
ATOM 1052 N N . MET A 1 128 ? 44.601 20.283 13.354 1.00 29.79 163 MET A N 1
ATOM 1053 C CA . MET A 1 128 ? 43.958 19.641 12.174 1.00 30.17 163 MET A CA 1
ATOM 1054 C C . MET A 1 128 ? 42.481 19.188 12.453 1.00 33.30 163 MET A C 1
ATOM 1055 O O . MET A 1 128 ? 41.666 19.223 11.586 1.00 35.89 163 MET A O 1
ATOM 1060 N N . ALA A 1 129 ? 42.167 18.746 13.671 1.00 31.09 164 ALA A N 1
ATOM 1061 C CA . ALA A 1 129 ? 40.742 18.529 14.049 1.00 28.94 164 ALA A CA 1
ATOM 1062 C C . ALA A 1 129 ? 39.969 19.803 13.955 1.00 30.39 164 ALA A C 1
ATOM 1063 O O . ALA A 1 129 ? 38.791 19.797 13.566 1.00 33.63 164 ALA A O 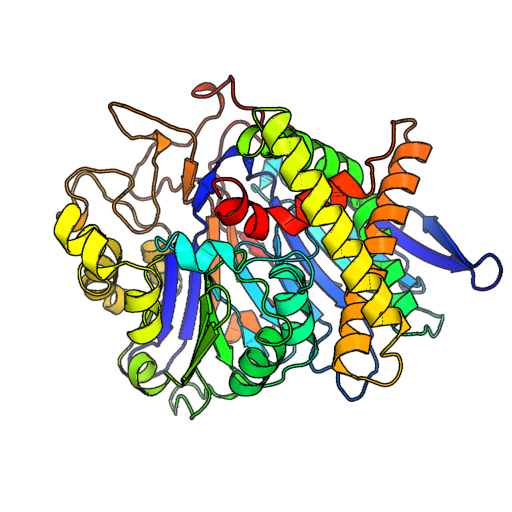1
ATOM 1065 N N . GLN A 1 130 ? 40.573 20.938 14.386 1.00 26.70 165 GLN A N 1
ATOM 1066 C CA . GLN A 1 130 ? 39.829 22.165 14.374 1.00 26.95 165 GLN A CA 1
ATOM 1067 C C . GLN A 1 130 ? 39.557 22.529 12.906 1.00 29.58 165 GLN A C 1
ATOM 1068 O O . GLN A 1 130 ? 38.477 23.113 12.566 1.00 30.10 165 GLN A O 1
ATOM 1074 N N . MET A 1 131 ? 40.537 22.247 12.066 1.00 27.93 166 MET A N 1
ATOM 1075 C CA . MET A 1 131 ? 40.434 22.592 10.622 1.00 31.32 166 MET A CA 1
ATOM 1076 C C . MET A 1 131 ? 39.337 21.700 9.964 1.00 29.70 166 MET A C 1
ATOM 1077 O O . MET A 1 131 ? 38.522 22.208 9.183 1.00 32.31 166 MET A O 1
ATOM 1082 N N . ASP A 1 132 ? 39.325 20.394 10.288 1.00 34.87 167 ASP A N 1
ATOM 1083 C CA . ASP A 1 132 ? 38.216 19.499 9.806 1.00 31.15 167 ASP A CA 1
ATOM 1084 C C . ASP A 1 132 ? 36.874 19.976 10.236 1.00 34.71 167 ASP A C 1
ATOM 1085 O O . ASP A 1 132 ? 35.901 20.005 9.455 1.00 33.57 167 ASP A O 1
ATOM 1090 N N . GLY A 1 133 ? 36.800 20.402 11.488 1.00 30.44 168 GLY A N 1
ATOM 1091 C CA . GLY A 1 133 ? 35.604 20.994 11.994 1.00 32.45 168 GLY A CA 1
ATOM 1092 C C . GLY A 1 133 ? 35.194 22.236 11.289 1.00 35.06 168 GLY A C 1
ATOM 1093 O O . GLY A 1 133 ? 33.983 22.437 10.984 1.00 31.63 168 GLY A O 1
ATOM 1094 N N . LEU A 1 134 ? 36.165 23.119 11.042 1.00 32.72 169 LEU A N 1
ATOM 1095 C CA . LEU A 1 134 ? 35.858 24.361 10.326 1.00 27.59 169 LEU A CA 1
ATOM 1096 C C . LEU A 1 134 ? 35.277 23.983 8.916 1.00 30.97 169 LEU A C 1
ATOM 1097 O O . LEU A 1 134 ? 34.296 24.566 8.436 1.00 30.54 169 LEU A O 1
ATOM 1102 N N . PHE A 1 135 ? 35.880 23.002 8.274 1.00 27.91 170 PHE A N 1
ATOM 1103 C CA . PHE A 1 135 ? 35.420 22.561 6.948 1.00 33.68 170 PHE A CA 1
ATOM 1104 C C . PHE A 1 135 ? 33.952 21.991 7.054 1.00 39.34 170 PHE A C 1
ATOM 1105 O O . PHE A 1 135 ? 33.041 22.436 6.293 1.00 33.88 170 PHE A O 1
ATOM 1113 N N . ALA A 1 136 ? 33.759 21.087 8.035 1.00 37.90 171 ALA A N 1
ATOM 1114 C CA . ALA A 1 136 ? 32.434 20.466 8.377 1.00 37.45 171 ALA A CA 1
ATOM 1115 C C . ALA A 1 136 ? 31.340 21.485 8.685 1.00 39.07 171 ALA A C 1
ATOM 1116 O O . ALA A 1 136 ? 30.242 21.416 8.130 1.00 38.96 171 ALA A O 1
ATOM 1118 N N . GLY A 1 137 ? 31.648 22.445 9.552 1.00 38.15 172 GLY A N 1
ATOM 1119 C CA . GLY A 1 137 ? 30.803 23.594 9.859 1.00 32.47 172 GLY A CA 1
ATOM 1120 C C . GLY A 1 137 ? 30.412 24.507 8.719 1.00 38.17 172 GLY A C 1
ATOM 1121 O O . GLY A 1 137 ? 29.219 24.895 8.598 1.00 34.73 172 GLY A O 1
ATOM 1122 N N . ALA A 1 138 ? 31.390 24.946 7.920 1.00 35.02 173 ALA A N 1
ATOM 1123 C CA . ALA A 1 138 ? 31.091 25.855 6.792 1.00 37.03 173 ALA A CA 1
ATOM 1124 C C . ALA A 1 138 ? 30.160 25.177 5.715 1.00 34.73 173 ALA A C 1
ATOM 1125 O O . ALA A 1 138 ? 29.279 25.855 5.158 1.00 38.05 173 ALA A O 1
ATOM 1127 N N . THR A 1 139 ? 30.403 23.900 5.466 1.00 37.29 174 THR A N 1
ATOM 1128 C CA . THR A 1 139 ? 29.589 23.043 4.593 1.00 45.93 174 THR A CA 1
ATOM 1129 C C . THR A 1 139 ? 28.165 22.965 5.098 1.00 51.47 174 THR A C 1
ATOM 1130 O O . THR A 1 139 ? 27.233 23.250 4.330 1.00 53.66 174 THR A O 1
ATOM 1134 N N . LYS A 1 140 ? 28.006 22.613 6.388 1.00 48.75 175 LYS A N 1
ATOM 1135 C CA . LYS A 1 140 ? 26.687 22.489 7.021 1.00 45.26 175 LYS A CA 1
ATOM 1136 C C . LYS A 1 140 ? 25.897 23.742 6.767 1.00 47.79 175 LYS A C 1
ATOM 1137 O O . LYS A 1 140 ? 24.708 23.678 6.388 1.00 45.73 175 LYS A O 1
ATOM 1143 N N . ARG A 1 141 ? 26.554 24.887 6.940 1.00 41.76 176 ARG A N 1
ATOM 1144 C CA . ARG A 1 141 ? 25.899 26.210 6.858 1.00 40.45 176 ARG A CA 1
ATOM 1145 C C . ARG A 1 141 ? 25.472 26.482 5.418 1.00 44.44 176 ARG A C 1
ATOM 1146 O O . ARG A 1 141 ? 24.370 27.003 5.197 1.00 47.54 176 ARG A O 1
ATOM 1154 N N . ALA A 1 142 ? 26.357 26.121 4.473 1.00 42.41 177 ALA A N 1
ATOM 1155 C CA . ALA A 1 1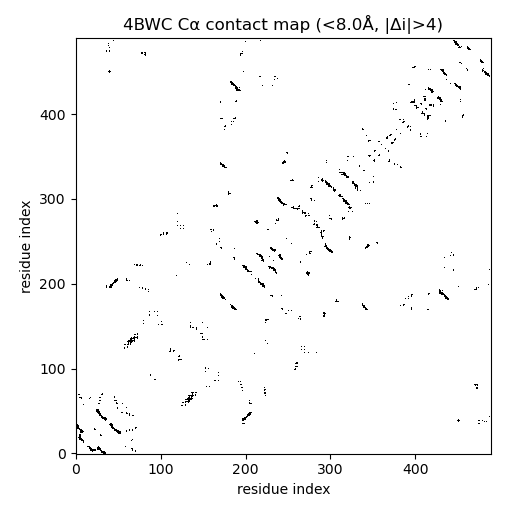42 ? 26.146 26.241 3.023 1.00 45.55 177 ALA A CA 1
ATOM 1156 C C . ALA A 1 142 ? 24.960 25.388 2.554 1.00 47.00 177 ALA A C 1
ATOM 1157 O O . ALA A 1 142 ? 24.036 25.910 1.953 1.00 49.86 177 ALA A O 1
ATOM 1159 N N . VAL A 1 143 ? 24.998 24.093 2.829 1.00 49.46 178 VAL A N 1
ATOM 1160 C CA . VAL A 1 143 ? 23.877 23.207 2.511 1.00 50.00 178 VAL A CA 1
ATOM 1161 C C . VAL A 1 143 ? 22.541 23.755 3.051 1.00 58.10 178 VAL A C 1
ATOM 1162 O O . VAL A 1 143 ? 21.580 23.913 2.307 1.00 57.77 178 VAL A O 1
ATOM 1166 N N . LEU A 1 144 ? 22.515 24.091 4.332 1.00 52.93 179 LEU A N 1
ATOM 1167 C CA . LEU A 1 144 ? 21.351 24.612 4.984 1.00 59.00 179 LEU A CA 1
ATOM 1168 C C . LEU A 1 144 ? 20.827 25.913 4.338 1.00 59.74 179 LEU A C 1
ATOM 1169 O O . LEU A 1 144 ? 19.637 26.204 4.425 1.00 59.10 179 LEU A O 1
ATOM 1174 N N . GLU A 1 145 ? 21.712 26.700 3.715 1.00 57.61 180 GLU A N 1
ATOM 1175 C CA . GLU A 1 145 ? 21.343 27.962 3.064 1.00 49.67 180 GLU A CA 1
ATOM 1176 C C . GLU A 1 145 ? 21.122 27.728 1.551 1.00 53.86 180 GLU A C 1
ATOM 1177 O O . GLU A 1 145 ? 20.738 28.646 0.818 1.00 49.19 180 GLU A O 1
ATOM 1183 N N . GLY A 1 146 ? 21.400 26.503 1.096 1.00 48.54 181 GLY A N 1
ATOM 1184 C CA . GLY A 1 146 ? 21.336 26.136 -0.319 1.00 55.39 181 GLY A CA 1
ATOM 1185 C C . GLY A 1 146 ? 22.417 26.734 -1.209 1.00 62.10 181 GLY A C 1
ATOM 1186 O O . GLY A 1 146 ? 22.156 27.025 -2.370 1.00 67.35 181 GLY A O 1
ATOM 1187 N N . LYS A 1 147 ? 23.633 26.922 -0.697 1.00 60.93 182 LYS A N 1
ATOM 1188 C CA . LYS A 1 147 ? 24.752 27.384 -1.543 1.00 55.22 182 LYS A CA 1
ATOM 1189 C C . LYS A 1 147 ? 25.700 26.235 -1.829 1.00 45.85 182 LYS A C 1
ATOM 1190 O O . LYS A 1 147 ? 25.703 25.248 -1.112 1.00 56.36 182 LYS A O 1
ATOM 1196 N N . LYS A 1 148 ? 26.484 26.328 -2.896 1.00 50.31 183 LYS A N 1
ATOM 1197 C CA . LYS A 1 148 ? 27.598 25.375 -3.124 1.00 56.92 183 LYS A CA 1
ATOM 1198 C C . LYS A 1 148 ? 28.596 25.543 -1.935 1.00 51.92 183 LYS A C 1
ATOM 1199 O O . LYS A 1 148 ? 29.052 26.649 -1.717 1.00 46.85 183 LYS A O 1
ATOM 1205 N N . PRO A 1 149 ? 28.862 24.474 -1.139 1.00 53.73 184 PRO A N 1
ATOM 1206 C CA . PRO A 1 149 ? 29.829 24.632 -0.015 1.00 47.26 184 PRO A CA 1
ATOM 1207 C C . PRO A 1 149 ? 31.229 24.975 -0.538 1.00 46.36 184 PRO A C 1
ATOM 1208 O O . PRO A 1 149 ? 31.607 24.498 -1.622 1.00 41.05 184 PRO A O 1
ATOM 1212 N N . MET A 1 150 ? 32.005 25.758 0.223 1.00 44.33 185 MET A N 1
ATOM 1213 C CA . MET A 1 150 ? 33.464 25.918 -0.045 1.00 36.54 185 MET A CA 1
ATOM 1214 C C . MET A 1 150 ? 34.230 24.590 -0.066 1.00 34.46 185 MET A C 1
ATOM 1215 O O . MET A 1 150 ? 33.825 23.652 0.600 1.00 39.18 185 MET A O 1
ATOM 1220 N N . THR A 1 151 ? 35.299 24.463 -0.856 1.00 33.66 186 THR A N 1
ATOM 1221 C CA . THR A 1 151 ? 36.007 23.196 -0.882 1.00 34.47 186 THR A CA 1
ATOM 1222 C C . THR A 1 151 ? 37.090 23.230 0.208 1.00 37.47 186 THR A C 1
ATOM 1223 O O . THR A 1 151 ? 37.362 24.345 0.783 1.00 36.51 186 THR A O 1
ATOM 1227 N N . LEU A 1 152 ? 37.710 22.060 0.473 1.00 34.20 187 LEU A N 1
ATOM 1228 C CA . LEU A 1 152 ? 38.715 21.952 1.540 1.00 36.54 187 LEU A CA 1
ATOM 1229 C C . LEU A 1 152 ? 39.915 22.762 1.020 1.00 34.31 187 LEU A C 1
ATOM 1230 O O . LEU A 1 152 ? 40.615 23.443 1.786 1.00 31.45 187 LEU A O 1
ATOM 1235 N N . PHE A 1 153 ? 40.115 22.715 -0.304 1.00 31.13 188 PHE A N 1
ATOM 1236 C CA . PHE A 1 153 ? 41.211 23.501 -0.900 1.00 32.63 188 PHE A CA 1
ATOM 1237 C C . PHE A 1 153 ? 41.062 24.990 -0.611 1.00 31.48 188 PHE A C 1
ATOM 1238 O O . PHE A 1 153 ? 42.042 25.678 -0.276 1.00 30.53 188 PHE A O 1
ATOM 1246 N N . GLN A 1 154 ? 39.853 25.489 -0.743 1.00 29.22 189 GLN A N 1
ATOM 1247 C CA . GLN A 1 154 ? 39.626 26.892 -0.458 1.00 30.76 189 GLN A CA 1
ATOM 1248 C C . GLN A 1 154 ? 39.971 27.276 1.016 1.00 34.45 189 GLN A C 1
ATOM 1249 O O . GLN A 1 154 ? 40.449 28.405 1.274 1.00 29.00 189 GLN A O 1
ATOM 1255 N N . ILE A 1 155 ? 39.685 26.344 1.934 1.00 32.87 190 ILE A N 1
ATOM 1256 C CA . ILE A 1 155 ? 39.946 26.574 3.369 1.00 32.08 190 ILE A CA 1
ATOM 1257 C C . ILE A 1 155 ? 41.480 26.471 3.608 1.00 27.62 190 ILE A C 1
ATOM 1258 O O . ILE A 1 155 ? 42.005 27.226 4.419 1.00 27.64 190 ILE A O 1
ATOM 1263 N N . GLN A 1 156 ? 42.152 25.549 2.915 1.00 25.60 191 GLN A N 1
ATOM 1264 C CA . GLN A 1 156 ? 43.613 25.403 3.007 1.00 28.35 191 GLN A CA 1
ATOM 1265 C C . GLN A 1 156 ? 44.274 26.699 2.515 1.00 28.73 191 GLN A C 1
ATOM 1266 O O . GLN A 1 156 ? 45.263 27.185 3.071 1.00 26.56 191 GLN A O 1
ATOM 1272 N N . PHE A 1 157 ? 43.766 27.200 1.391 1.00 30.58 192 PHE A N 1
ATOM 1273 C CA . PHE A 1 157 ? 44.262 28.417 0.779 1.00 31.76 192 PHE A CA 1
ATOM 1274 C C . PHE A 1 157 ? 44.097 29.621 1.743 1.00 29.54 192 PHE A C 1
ATOM 1275 O O . PHE A 1 157 ? 45.035 30.354 1.896 1.00 24.15 192 PHE A O 1
ATOM 1283 N N . LEU A 1 158 ? 42.918 29.816 2.357 1.00 26.94 193 LEU A N 1
ATOM 1284 C CA . LEU A 1 158 ? 42.757 30.905 3.330 1.00 27.35 193 LEU A CA 1
ATOM 1285 C C . LEU A 1 158 ? 43.808 30.822 4.479 1.00 28.58 193 LEU A C 1
ATOM 1286 O O . LEU A 1 158 ? 44.441 31.809 4.794 1.00 27.61 193 LEU A O 1
ATOM 1291 N N . ASN A 1 159 ? 44.019 29.625 5.008 1.00 28.64 194 ASN A N 1
ATOM 1292 C CA . ASN A 1 159 ? 44.871 29.469 6.175 1.00 24.52 194 ASN A CA 1
ATOM 1293 C C . ASN A 1 159 ? 46.343 29.590 5.767 1.00 25.52 194 ASN A C 1
ATOM 1294 O O . ASN A 1 159 ? 47.179 29.964 6.591 1.00 27.40 194 ASN A O 1
ATOM 1299 N N . ALA A 1 160 ? 46.623 29.341 4.471 1.00 23.35 195 ALA A N 1
ATOM 1300 C CA . ALA A 1 160 ? 47.947 29.382 3.932 1.00 25.10 195 ALA A CA 1
ATOM 1301 C C . ALA A 1 160 ? 48.352 30.745 3.354 1.00 24.43 195 ALA A C 1
ATOM 1302 O O . ALA A 1 160 ? 49.471 30.853 2.781 1.00 23.90 195 ALA A O 1
ATOM 1304 N N . ILE A 1 161 ? 47.496 31.790 3.432 1.00 23.30 196 ILE A N 1
ATOM 1305 C CA . ILE A 1 161 ? 47.806 33.047 2.728 1.00 25.11 196 ILE A CA 1
ATOM 1306 C C . ILE A 1 161 ? 49.235 33.539 3.007 1.00 26.62 196 ILE A C 1
ATOM 1307 O O . ILE A 1 161 ? 49.969 33.954 2.090 1.00 22.98 196 ILE A O 1
ATOM 1312 N N . GLY A 1 162 ? 49.592 33.549 4.281 1.00 26.03 197 GLY A N 1
ATOM 1313 C CA . GLY A 1 162 ? 50.983 34.001 4.645 1.00 26.33 197 GLY A CA 1
ATOM 1314 C C . GLY A 1 162 ? 52.074 33.178 4.015 1.00 24.19 197 GLY A C 1
ATOM 1315 O O . GLY A 1 162 ? 53.070 33.695 3.478 1.00 25.17 197 GLY A O 1
ATOM 1316 N N . ASP A 1 163 ? 51.931 31.860 4.058 1.00 25.02 198 ASP A N 1
ATOM 1317 C CA . ASP A 1 163 ? 52.926 30.981 3.440 1.00 25.34 198 ASP A CA 1
ATOM 1318 C C . ASP A 1 163 ? 52.933 31.146 1.936 1.00 29.83 198 ASP A C 1
ATOM 1319 O O . ASP A 1 163 ? 53.988 31.033 1.292 1.00 28.67 198 ASP A O 1
ATOM 1324 N N . LEU A 1 164 ? 51.749 31.442 1.362 1.00 27.36 199 LEU A N 1
ATOM 1325 C CA . LEU A 1 164 ? 51.683 31.657 -0.100 1.00 31.44 199 LEU A CA 1
ATOM 1326 C C . LEU A 1 164 ? 52.366 32.941 -0.581 1.00 30.66 199 LEU A C 1
ATOM 1327 O O . LEU A 1 164 ? 52.910 32.942 -1.692 1.00 35.17 199 LEU A O 1
ATOM 1332 N N . LEU A 1 165 ? 52.358 34.005 0.211 1.00 37.34 200 LEU A N 1
ATOM 1333 C CA . LEU A 1 165 ? 52.911 35.317 -0.247 1.00 43.93 200 LEU A CA 1
ATOM 1334 C C . LEU A 1 165 ? 54.340 35.209 -0.728 1.00 54.25 200 LEU A C 1
ATOM 1335 O O . LEU A 1 165 ? 54.607 35.534 -1.880 1.00 63.41 200 LEU A O 1
ATOM 1340 N N . ASP A 1 166 ? 55.249 34.730 0.120 1.00 59.17 201 ASP A N 1
ATOM 1341 C CA . ASP A 1 166 ? 56.631 34.498 -0.344 1.00 68.70 201 ASP A CA 1
ATOM 1342 C C . ASP A 1 166 ? 56.769 33.302 -1.293 1.00 68.60 201 ASP A C 1
ATOM 1343 O O . ASP A 1 166 ? 57.631 33.290 -2.171 1.00 81.11 201 ASP A O 1
ATOM 1348 N N . LEU A 1 167 ? 55.898 32.320 -1.162 1.00 55.16 202 LEU A N 1
ATOM 1349 C CA . LEU A 1 167 ? 56.018 31.146 -2.031 1.00 49.24 202 LEU A CA 1
ATOM 1350 C C . LEU A 1 167 ? 55.673 31.326 -3.530 1.00 48.96 202 LEU A C 1
ATOM 1351 O O . LEU A 1 167 ? 56.372 30.818 -4.413 1.00 49.44 202 LEU A O 1
ATOM 1356 N N . ILE A 1 168 ? 54.583 32.026 -3.830 1.00 48.24 203 ILE A N 1
ATOM 1357 C CA . ILE A 1 168 ? 54.106 32.157 -5.212 1.00 48.41 203 ILE A CA 1
ATOM 1358 C C . ILE A 1 168 ? 55.119 32.770 -6.201 1.00 62.00 203 ILE A C 1
ATOM 1359 O O . ILE A 1 168 ? 55.316 32.188 -7.254 1.00 73.83 203 ILE A O 1
ATOM 1364 N N . PRO A 1 169 ? 55.756 33.930 -5.884 1.00 67.12 204 PRO A N 1
ATOM 1365 C CA . PRO A 1 169 ? 56.827 34.336 -6.815 1.00 74.25 204 PRO A CA 1
ATOM 1366 C C . PRO A 1 169 ? 57.983 33.304 -7.082 1.00 84.46 204 PRO A C 1
ATOM 1367 O O . PRO A 1 169 ? 58.589 33.375 -8.152 1.00 88.38 204 PRO A O 1
ATOM 1371 N N . SER A 1 170 ? 58.265 32.362 -6.164 1.00 80.26 205 SER A N 1
ATOM 1372 C CA . SER A 1 170 ? 59.202 31.238 -6.429 1.00 71.51 205 SER A CA 1
ATOM 1373 C C . SER A 1 170 ? 58.823 30.446 -7.665 1.00 70.99 205 SER A C 1
ATOM 1374 O O . SER A 1 170 ? 57.744 29.848 -7.716 1.00 72.22 205 SER A O 1
ATOM 1386 N N . SER B 2 2 ? 54.309 47.020 11.048 1.00 23.42 226 SER B N 1
ATOM 1387 C CA . SER B 2 2 ? 55.083 47.701 12.088 1.00 23.06 226 SER B CA 1
ATOM 1388 C C . SER B 2 2 ? 54.661 47.122 13.426 1.00 23.13 226 SER B C 1
ATOM 1389 O O . SER B 2 2 ? 53.458 46.850 13.658 1.00 23.69 226 SER B O 1
ATOM 1392 N N . ALA B 2 3 ? 55.667 46.908 14.314 1.00 19.77 227 ALA B N 1
ATOM 1393 C CA . ALA B 2 3 ? 55.383 46.492 15.640 1.00 17.15 227 ALA B CA 1
ATOM 1394 C C . ALA B 2 3 ? 56.326 47.168 16.601 1.00 18.03 227 ALA B C 1
ATOM 1395 O O . ALA B 2 3 ? 57.414 47.600 16.217 1.00 18.12 227 ALA B O 1
ATOM 1397 N N . LEU B 2 4 ? 55.915 47.251 17.839 1.00 18.75 228 LEU B N 1
ATOM 1398 C CA . LEU B 2 4 ? 56.710 47.977 18.814 1.00 22.18 228 LEU B CA 1
ATOM 1399 C C . LEU B 2 4 ? 56.341 47.480 20.204 1.00 22.45 228 LEU B C 1
ATOM 1400 O O . LEU B 2 4 ? 55.156 47.274 20.522 1.00 20.19 228 LEU B O 1
ATOM 1405 N N . ILE B 2 5 ? 57.381 47.227 21.014 1.00 20.22 229 ILE B N 1
ATOM 1406 C CA . ILE B 2 5 ? 57.190 46.970 22.430 1.00 21.69 229 ILE B CA 1
ATOM 1407 C C . ILE B 2 5 ? 57.910 48.121 23.080 1.00 24.21 229 ILE B C 1
ATOM 1408 O O . ILE B 2 5 ? 59.031 48.416 22.756 1.00 22.80 229 ILE B O 1
ATOM 1413 N N . LYS B 2 6 ? 57.239 48.805 24.001 1.00 22.03 230 LYS B N 1
ATOM 1414 C CA . LYS B 2 6 ? 57.860 50.007 24.636 1.00 20.67 230 LYS B CA 1
ATOM 1415 C C . LYS B 2 6 ? 57.623 49.955 26.143 1.00 22.49 230 LYS B C 1
ATOM 1416 O O . LYS B 2 6 ? 56.461 49.864 26.598 1.00 24.57 230 LYS B O 1
ATOM 1422 N N . VAL B 2 7 ? 58.718 50.036 26.925 1.00 24.04 231 VAL B N 1
ATOM 1423 C CA . VAL B 2 7 ? 58.575 50.023 28.392 1.00 22.94 231 VAL B CA 1
ATOM 1424 C C . VAL B 2 7 ? 58.738 51.430 28.862 1.00 21.75 231 VAL B C 1
ATOM 1425 O O . VAL B 2 7 ? 59.593 52.198 28.355 1.00 22.16 231 VAL B O 1
ATOM 1429 N N . LEU B 2 8 ? 57.914 51.783 29.833 1.00 22.87 232 LEU B N 1
ATOM 1430 C CA . LEU B 2 8 ? 58.017 53.129 30.466 1.00 23.41 232 LEU B CA 1
ATOM 1431 C C . LEU B 2 8 ? 59.342 53.345 31.254 1.00 22.70 232 LEU B C 1
ATOM 1432 O O . LEU B 2 8 ? 60.017 52.374 31.596 1.00 25.04 232 LEU B O 1
ATOM 1437 N N . PRO B 2 9 ? 59.750 54.619 31.494 1.00 25.55 233 PRO B N 1
ATOM 1438 C CA . PRO B 2 9 ? 61.085 54.821 32.038 1.00 25.26 233 PRO B CA 1
ATOM 1439 C C . PRO B 2 9 ? 61.374 54.251 33.443 1.00 26.92 233 PRO B C 1
ATOM 1440 O O . PRO B 2 9 ? 62.545 53.890 33.695 1.00 25.41 233 PRO B O 1
ATOM 1444 N N . GLY B 2 10 ? 60.326 54.075 34.297 1.00 21.42 234 GLY B N 1
ATOM 1445 C CA . GLY B 2 10 ? 60.467 53.429 35.604 1.00 21.47 234 GLY B CA 1
ATOM 1446 C C . GLY B 2 10 ? 59.826 52.043 35.624 1.00 26.28 234 GLY B C 1
ATOM 1447 O O . GLY B 2 10 ? 59.539 51.499 36.687 1.00 23.36 234 GLY B O 1
ATOM 1448 N N . PHE B 2 11 ? 59.714 51.409 34.434 1.00 24.18 235 PHE B N 1
ATOM 1449 C CA . PHE B 2 11 ? 59.030 50.096 34.266 1.00 23.84 235 PHE B CA 1
ATOM 1450 C C . PHE B 2 11 ? 57.636 50.168 34.848 1.00 23.64 235 PHE B C 1
ATOM 1451 O O . PHE B 2 11 ? 57.122 49.129 35.342 1.00 25.84 235 PHE B O 1
ATOM 1459 N N . GLU B 2 12 ? 57.046 51.352 34.763 1.00 23.99 236 GLU B N 1
ATOM 1460 C CA . GLU B 2 12 ? 55.642 51.543 35.262 1.00 29.58 236 GLU B CA 1
ATOM 1461 C C . GLU B 2 12 ? 54.575 50.828 34.470 1.00 28.46 236 GLU B C 1
ATOM 1462 O O . GLU B 2 12 ? 53.482 50.540 34.996 1.00 25.38 236 GLU B O 1
ATOM 1468 N N . ASN B 2 13 ? 54.849 50.566 33.174 1.00 23.84 237 ASN B N 1
ATOM 1469 C CA . ASN B 2 13 ? 53.962 49.792 32.415 1.00 22.84 237 ASN B CA 1
ATOM 1470 C C . ASN B 2 13 ? 54.813 49.284 31.249 1.00 23.10 237 ASN B C 1
ATOM 1471 O O . ASN B 2 13 ? 55.878 49.833 30.962 1.00 24.32 237 ASN B O 1
ATOM 1476 N N . ILE B 2 14 ? 54.259 48.343 30.486 1.00 21.01 238 ILE B N 1
ATOM 1477 C CA . ILE B 2 14 ? 54.849 48.005 29.155 1.00 22.06 238 ILE B CA 1
ATOM 1478 C C . ILE B 2 14 ? 53.707 47.887 28.100 1.00 22.24 238 ILE B C 1
ATOM 1479 O O . ILE B 2 14 ? 52.683 47.260 28.399 1.00 22.81 238 ILE B O 1
ATOM 1484 N N . PHE B 2 15 ? 53.902 48.540 26.962 1.00 22.68 239 PHE B N 1
ATOM 1485 C CA . PHE B 2 15 ? 52.973 48.546 25.823 1.00 24.73 239 PHE B CA 1
ATOM 1486 C C . PHE B 2 15 ? 53.474 47.657 24.687 1.00 25.26 239 PHE B C 1
ATOM 1487 O O . PHE B 2 15 ? 54.681 47.536 24.509 1.00 24.86 239 PHE B O 1
ATOM 1495 N N . PHE B 2 16 ? 52.562 46.995 23.974 1.00 22.22 240 PHE B N 1
ATOM 1496 C CA . PHE B 2 16 ? 53.002 46.232 22.798 1.00 21.02 240 PHE B CA 1
ATOM 1497 C C . PHE B 2 16 ? 51.924 46.418 21.770 1.00 22.67 240 PHE B C 1
ATOM 1498 O O . PHE B 2 16 ? 50.739 46.461 22.136 1.00 22.77 240 PHE B O 1
ATOM 1506 N N . ALA B 2 17 ? 52.315 46.518 20.507 1.00 20.25 241 ALA B N 1
ATOM 1507 C CA . ALA B 2 17 ? 51.318 46.877 19.473 1.00 22.50 241 ALA B CA 1
ATOM 1508 C C . ALA B 2 17 ? 51.755 46.390 18.144 1.00 23.85 241 ALA B C 1
ATOM 1509 O O . ALA B 2 17 ? 52.993 46.199 17.909 1.00 22.88 241 ALA B O 1
ATOM 1511 N N . HIS B 2 18 ? 50.816 46.149 17.234 1.00 19.06 242 HIS B N 1
ATOM 1512 C CA . HIS B 2 18 ? 51.179 45.772 15.856 1.00 19.59 242 HIS B CA 1
ATOM 1513 C C . HIS B 2 18 ? 50.248 46.495 14.902 1.00 19.98 242 HIS B C 1
ATOM 1514 O O . HIS B 2 18 ? 49.010 46.506 15.196 1.00 20.52 242 HIS B O 1
ATOM 1521 N N . SER B 2 19 ? 50.779 47.061 13.835 1.00 21.57 243 SER B N 1
ATOM 1522 C CA . SER B 2 19 ? 49.936 47.614 12.779 1.00 22.41 243 SER B CA 1
ATOM 1523 C C . SER B 2 19 ? 50.200 46.831 11.479 1.00 21.63 243 SER B C 1
ATOM 1524 O O . SER B 2 19 ? 51.310 46.926 10.897 1.00 20.46 243 SER B O 1
ATOM 1527 N N . SER B 2 20 ? 49.187 46.071 11.037 1.00 21.17 244 SER B N 1
ATOM 1528 C CA . SER B 2 20 ? 49.295 45.238 9.807 1.00 19.90 244 SER B CA 1
ATOM 1529 C C . SER B 2 20 ? 49.385 46.085 8.557 1.00 26.00 244 SER B C 1
ATOM 1530 O O . SER B 2 20 ? 48.747 47.132 8.520 1.00 23.28 244 SER B O 1
ATOM 1533 N N . TRP B 2 21 ? 50.197 45.677 7.586 1.00 20.36 245 TRP B N 1
ATOM 1534 C CA . TRP B 2 21 ? 50.192 46.266 6.201 1.00 23.51 245 TRP B CA 1
ATOM 1535 C C . TRP B 2 21 ? 49.977 45.133 5.260 1.00 29.26 245 TRP B C 1
ATOM 1536 O O . TRP B 2 21 ? 50.729 44.106 5.287 1.00 23.47 245 TRP B O 1
ATOM 1547 N N . TYR B 2 22 ? 49.010 45.288 4.340 1.00 25.53 246 TYR B N 1
ATOM 1548 C CA . TYR B 2 22 ? 48.800 44.316 3.273 1.00 23.80 246 TYR B CA 1
ATOM 1549 C C . TYR B 2 22 ? 47.760 44.915 2.300 1.00 26.96 246 TYR B C 1
ATOM 1550 O O . TYR B 2 22 ? 47.514 46.140 2.356 1.00 24.90 246 TYR B O 1
ATOM 1559 N N . THR B 2 23 ? 47.194 44.120 1.423 1.00 24.63 247 THR B N 1
ATOM 1560 C CA . THR B 2 23 ? 46.232 44.685 0.481 1.00 25.49 247 THR B CA 1
ATOM 1561 C C . THR B 2 23 ? 44.985 45.088 1.235 1.00 20.30 247 THR B C 1
ATOM 1562 O O . THR B 2 23 ? 44.539 44.411 2.178 1.00 19.92 247 THR B O 1
ATOM 1566 N N . TYR B 2 24 ? 44.434 46.259 0.946 1.00 25.24 248 TYR B N 1
ATOM 1567 C CA . TYR B 2 24 ? 43.120 46.603 1.595 1.00 25.24 248 TYR B CA 1
ATOM 1568 C C . TYR B 2 24 ? 42.017 45.602 1.301 1.00 25.08 248 TYR B C 1
ATOM 1569 O O . TYR B 2 24 ? 40.987 45.557 2.026 1.00 26.77 248 TYR B O 1
ATOM 1578 N N . ALA B 2 25 ? 42.188 44.773 0.276 1.00 23.98 249 ALA B N 1
ATOM 1579 C CA . ALA B 2 25 ? 41.198 43.660 0.044 1.00 26.04 249 ALA B CA 1
ATOM 1580 C C . ALA B 2 25 ? 41.135 42.636 1.156 1.00 27.28 249 ALA B C 1
ATOM 1581 O O . ALA B 2 25 ? 40.218 41.768 1.219 1.00 29.43 249 ALA B O 1
ATOM 1583 N N . ALA B 2 26 ? 42.055 42.761 2.127 1.00 27.88 250 ALA B N 1
ATOM 1584 C CA . ALA B 2 26 ? 42.003 41.835 3.242 1.00 24.86 250 ALA B CA 1
ATOM 1585 C C . ALA B 2 26 ? 41.215 42.408 4.439 1.00 26.62 250 ALA B C 1
ATOM 1586 O O . ALA B 2 26 ? 40.997 41.679 5.415 1.00 26.63 250 ALA B O 1
ATOM 1588 N N . MET B 2 27 ? 40.680 43.647 4.366 1.00 29.24 251 MET B N 1
ATOM 1589 C CA . MET B 2 27 ? 40.019 44.252 5.542 1.00 32.23 251 MET B CA 1
ATOM 1590 C C . MET B 2 27 ? 38.592 43.792 5.919 1.00 31.69 251 MET B C 1
ATOM 1591 O O . MET B 2 27 ? 37.862 44.552 6.563 1.00 30.93 251 MET B O 1
ATOM 1596 N N . LEU B 2 28 ? 38.215 42.575 5.584 1.00 27.78 252 LEU B N 1
ATOM 1597 C CA . LEU B 2 28 ? 37.051 41.932 6.155 1.00 28.17 252 LEU B CA 1
ATOM 1598 C C . LEU B 2 28 ? 37.529 41.188 7.471 1.00 29.75 252 LEU B C 1
ATOM 1599 O O . LEU B 2 28 ? 38.007 40.016 7.441 1.00 31.37 252 LEU B O 1
ATOM 1604 N N . ARG B 2 29 ? 37.415 41.870 8.615 1.00 25.24 253 ARG B N 1
ATOM 1605 C CA . ARG B 2 29 ? 38.156 41.428 9.812 1.00 24.74 253 ARG B CA 1
ATOM 1606 C C . ARG B 2 29 ? 37.298 40.739 10.760 1.00 31.46 253 ARG B C 1
ATOM 1607 O O . ARG B 2 29 ? 36.089 41.102 10.875 1.00 33.09 253 ARG B O 1
ATOM 1615 N N . ILE B 2 30 ? 37.876 39.754 11.473 1.00 26.54 254 ILE B N 1
ATOM 1616 C CA . ILE B 2 30 ? 37.192 39.183 12.639 1.00 29.63 254 ILE B CA 1
ATOM 1617 C C . ILE B 2 30 ? 38.200 39.150 13.825 1.00 30.36 254 ILE B C 1
ATOM 1618 O O . ILE B 2 30 ? 39.294 38.536 13.683 1.00 25.78 254 ILE B O 1
ATOM 1623 N N . TYR B 2 31 ? 37.825 39.746 14.951 1.00 26.71 255 TYR B N 1
ATOM 1624 C CA . TYR B 2 31 ? 38.615 39.666 16.191 1.00 28.59 255 TYR B CA 1
ATOM 1625 C C . TYR B 2 31 ? 38.105 38.473 16.929 1.00 29.70 255 TYR B C 1
ATOM 1626 O O . TYR B 2 31 ? 36.905 38.307 17.020 1.00 31.99 255 TYR B O 1
ATOM 1635 N N . LYS B 2 32 ? 39.003 37.532 17.302 1.00 25.50 256 LYS B N 1
ATOM 1636 C CA . LYS B 2 32 ? 38.622 36.294 17.838 1.00 23.67 256 LYS B CA 1
ATOM 1637 C C . LYS B 2 32 ? 39.039 36.057 19.287 1.00 27.23 256 LYS B C 1
ATOM 1638 O O . LYS B 2 32 ? 40.210 36.384 19.698 1.00 25.46 256 LYS B O 1
ATOM 1644 N N . HIS B 2 33 ? 38.110 35.466 20.023 1.00 26.50 257 HIS B N 1
ATOM 1645 C CA . HIS B 2 33 ? 38.350 35.010 21.403 1.00 29.27 257 HIS B CA 1
ATOM 1646 C C . HIS B 2 33 ? 38.029 33.541 21.462 1.00 28.10 257 HIS B C 1
ATOM 1647 O O . HIS B 2 33 ? 36.852 33.126 21.325 1.00 31.09 257 HIS B O 1
ATOM 1654 N N . TRP B 2 34 ? 39.026 32.676 21.632 1.00 24.69 258 TRP B N 1
ATOM 1655 C CA . TRP B 2 34 ? 38.784 31.270 21.761 1.00 25.91 258 TRP B CA 1
ATOM 1656 C C . TRP B 2 34 ? 39.141 30.807 23.163 1.00 34.24 258 TRP B C 1
ATOM 1657 O O . TRP B 2 34 ? 40.242 31.137 23.673 1.00 29.33 258 TRP B O 1
ATOM 1668 N N . ASP B 2 35 ? 38.326 29.890 23.701 1.00 28.90 259 ASP B N 1
ATOM 1669 C CA . ASP B 2 35 ? 38.632 29.167 24.951 1.00 31.33 259 ASP B CA 1
ATOM 1670 C C . ASP B 2 35 ? 38.159 27.755 24.791 1.00 30.44 259 ASP B C 1
ATOM 1671 O O . ASP B 2 35 ? 36.960 27.469 24.754 1.00 34.26 259 ASP B O 1
ATOM 1676 N N . PHE B 2 36 ? 39.111 26.866 24.706 1.00 26.96 260 PHE B N 1
ATOM 1677 C CA . PHE B 2 36 ? 38.874 25.480 24.509 1.00 30.03 260 PHE B CA 1
ATOM 1678 C C . PHE B 2 36 ? 39.326 24.714 25.759 1.00 35.85 260 PHE B C 1
ATOM 1679 O O . PHE B 2 36 ? 40.452 24.853 26.251 1.00 33.95 260 PHE B O 1
ATOM 1687 N N . ASN B 2 37 ? 38.457 23.868 26.255 1.00 30.28 261 ASN B N 1
ATOM 1688 C CA . ASN B 2 37 ? 38.719 23.187 27.559 1.00 32.86 261 ASN B CA 1
ATOM 1689 C C . ASN B 2 37 ? 39.660 22.022 27.424 1.00 34.60 261 ASN B C 1
ATOM 1690 O O . ASN B 2 37 ? 39.295 20.866 27.735 1.00 33.39 261 ASN B O 1
ATOM 1695 N N . ILE B 2 38 ? 40.887 22.270 26.923 1.00 33.27 262 ILE B N 1
ATOM 1696 C CA . ILE B 2 38 ? 41.803 21.143 26.671 1.00 32.07 262 ILE B CA 1
ATOM 1697 C C . ILE B 2 38 ? 42.502 20.713 28.000 1.00 35.58 262 ILE B C 1
ATOM 1698 O O . ILE B 2 38 ? 42.895 21.584 28.813 1.00 34.18 262 ILE B O 1
ATOM 1703 N N . VAL B 2 39 ? 42.676 19.400 28.164 1.00 36.12 263 VAL B N 1
ATOM 1704 C CA . VAL B 2 39 ? 43.246 18.798 29.339 1.00 37.68 263 VAL B CA 1
ATOM 1705 C C . VAL B 2 39 ? 44.303 17.868 28.862 1.00 35.44 263 VAL B C 1
ATOM 1706 O O . VAL B 2 39 ? 44.061 16.757 28.386 1.00 38.35 263 VAL B O 1
ATOM 1710 N N . ASP B 2 40 ? 45.537 18.335 28.978 1.00 36.67 264 ASP B N 1
ATOM 1711 C CA . ASP B 2 40 ? 46.662 17.680 28.356 1.00 38.44 264 ASP B CA 1
ATOM 1712 C C . ASP B 2 40 ? 47.912 18.227 29.023 1.00 42.88 264 ASP B C 1
ATOM 1713 O O . ASP B 2 40 ? 48.096 19.489 29.168 1.00 32.95 264 ASP B O 1
ATOM 1718 N N . LYS B 2 41 ? 48.755 17.291 29.461 1.00 41.23 265 LYS B N 1
ATOM 1719 C CA . LYS B 2 41 ? 49.940 17.699 30.277 1.00 47.01 265 LYS B CA 1
ATOM 1720 C C . LYS B 2 41 ? 50.981 18.522 29.506 1.00 47.42 265 LYS B C 1
ATOM 1721 O O . LYS B 2 41 ? 51.708 19.320 30.109 1.00 42.25 265 LYS B O 1
ATOM 1727 N N . ASP B 2 42 ? 50.988 18.376 28.172 1.00 43.12 266 ASP B N 1
ATOM 1728 C CA . ASP B 2 42 ? 51.912 19.102 27.282 1.00 39.46 266 ASP B CA 1
ATOM 1729 C C . ASP B 2 42 ? 51.252 20.332 26.612 1.00 36.14 266 ASP B C 1
ATOM 1730 O O . ASP B 2 42 ? 51.895 21.011 25.793 1.00 35.81 266 ASP B O 1
ATOM 1735 N N . THR B 2 43 ? 50.011 20.645 26.986 1.00 33.17 267 THR B N 1
ATOM 1736 C CA . THR B 2 43 ? 49.363 21.900 26.583 1.00 33.84 267 THR B CA 1
ATOM 1737 C C . THR B 2 43 ? 49.665 22.950 27.622 1.00 37.79 267 THR B C 1
ATOM 1738 O O . THR B 2 43 ? 49.363 22.733 28.819 1.00 35.45 267 THR B O 1
ATOM 1742 N N . SER B 2 44 ? 50.243 24.082 27.200 1.00 29.84 268 SER B N 1
ATOM 1743 C CA . SER B 2 44 ? 50.340 25.267 28.097 1.00 29.29 268 SER B CA 1
ATOM 1744 C C . SER B 2 44 ? 49.216 26.260 27.943 1.00 32.41 268 SER B C 1
ATOM 1745 O O . SER B 2 44 ? 48.969 27.008 28.845 1.00 31.82 268 SER B O 1
ATOM 1748 N N . SER B 2 45 ? 48.542 26.322 26.791 1.00 26.96 269 SER B N 1
ATOM 1749 C CA . SER B 2 45 ? 47.569 27.386 26.579 1.00 27.40 269 SER B CA 1
ATOM 1750 C C . SER B 2 45 ? 46.543 26.851 25.564 1.00 31.20 269 SER B C 1
ATOM 1751 O O . SER B 2 45 ? 46.949 26.328 24.499 1.00 28.47 269 SER B O 1
ATOM 1754 N N . SER B 2 46 ? 45.254 26.951 25.905 1.00 27.99 270 SER B N 1
ATOM 1755 C CA . SER B 2 46 ? 44.181 26.687 24.951 1.00 26.99 270 SER B CA 1
ATOM 1756 C C . SER B 2 46 ? 43.158 27.773 25.041 1.00 29.24 270 SER B C 1
ATOM 1757 O O . SER B 2 46 ? 41.952 27.587 24.752 1.00 30.63 270 SER B O 1
ATOM 1760 N N . ARG B 2 47 ? 43.636 28.955 25.413 1.00 27.44 271 ARG B N 1
ATOM 1761 C CA . ARG B 2 47 ? 42.800 30.132 25.423 1.00 26.83 271 ARG B CA 1
ATOM 1762 C C . ARG B 2 47 ? 43.633 31.278 24.910 1.00 27.92 271 ARG B C 1
ATOM 1763 O O . ARG B 2 47 ? 44.788 31.449 25.299 1.00 26.20 271 ARG B O 1
ATOM 1771 N N . LEU B 2 48 ? 43.048 32.066 24.029 1.00 27.11 272 LEU B N 1
ATOM 1772 C CA . LEU B 2 48 ? 43.789 33.088 23.291 1.00 29.01 272 LEU B CA 1
ATOM 1773 C C . LEU B 2 48 ? 42.800 34.011 22.648 1.00 27.37 272 LEU B C 1
ATOM 1774 O O . LEU B 2 48 ? 41.736 33.565 22.187 1.00 29.15 272 LEU B O 1
ATOM 1779 N N . SER B 2 49 ? 43.190 35.269 22.565 1.00 24.19 273 SER B N 1
ATOM 1780 C CA . SER B 2 49 ? 42.473 36.347 21.880 1.00 27.09 273 SER B CA 1
ATOM 1781 C C . SER B 2 49 ? 43.432 36.958 20.871 1.00 28.28 273 SER B C 1
ATOM 1782 O O . SER B 2 49 ? 44.630 37.190 21.188 1.00 24.41 273 SER B O 1
ATOM 1785 N N . PHE B 2 50 ? 42.935 37.263 19.669 1.00 26.68 274 PHE B N 1
ATOM 1786 C CA . PHE B 2 50 ? 43.835 37.715 18.636 1.00 24.83 274 PHE B CA 1
ATOM 1787 C C . PHE B 2 50 ? 43.082 38.333 17.439 1.00 26.64 274 PHE B C 1
ATOM 1788 O O . PHE B 2 50 ? 41.898 38.024 17.173 1.00 23.74 274 PHE B O 1
ATOM 1796 N N . SER B 2 51 ? 43.769 39.235 16.743 1.00 23.65 275 SER B N 1
ATOM 1797 C CA . SER B 2 51 ? 43.204 39.812 15.522 1.00 25.36 275 SER B CA 1
ATOM 1798 C C . SER B 2 51 ? 43.256 38.798 14.398 1.00 25.97 275 SER B C 1
ATOM 1799 O O . SER B 2 51 ? 44.220 37.990 14.289 1.00 21.84 275 SER B O 1
ATOM 1802 N N . SER B 2 52 ? 42.166 38.732 13.599 1.00 21.69 276 SER B N 1
ATOM 1803 C CA . SER B 2 52 ? 42.080 37.728 12.606 1.00 21.86 276 SER B CA 1
ATOM 1804 C C . SER B 2 52 ? 41.092 38.060 11.423 1.00 22.99 276 SER B C 1
ATOM 1805 O O . SER B 2 52 ? 40.851 39.252 11.135 1.00 24.19 276 SER B O 1
ATOM 1808 N N . TYR B 2 53 ? 40.634 36.989 10.764 1.00 25.76 277 TYR B N 1
ATOM 1809 C CA . TYR B 2 53 ? 39.927 37.098 9.443 1.00 28.11 277 TYR B CA 1
ATOM 1810 C C . TYR B 2 53 ? 39.011 35.942 9.314 1.00 25.44 277 TYR B C 1
ATOM 1811 O O . TYR B 2 53 ? 39.259 34.880 9.882 1.00 26.92 277 TYR B O 1
ATOM 1820 N N . PRO B 2 54 ? 38.024 36.035 8.383 1.00 27.54 278 PRO B N 1
ATOM 1821 C CA . PRO B 2 54 ? 37.153 34.859 8.191 1.00 24.32 278 PRO B CA 1
ATOM 1822 C C . PRO B 2 54 ? 37.916 33.635 7.693 1.00 25.44 278 PRO B C 1
ATOM 1823 O O . PRO B 2 54 ? 38.655 33.716 6.703 1.00 25.49 278 PRO B O 1
ATOM 1827 N N . GLY B 2 55 ? 37.645 32.484 8.293 1.00 23.49 279 GLY B N 1
ATOM 1828 C CA . GLY B 2 55 ? 38.262 31.194 7.950 1.00 25.50 279 GLY B CA 1
ATOM 1829 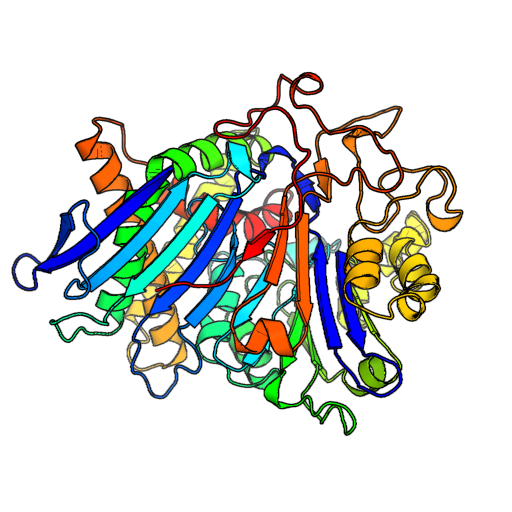C C . GLY B 2 55 ? 39.711 30.969 8.393 1.00 26.71 279 GLY B C 1
ATOM 1830 O O . GLY B 2 55 ? 40.254 29.902 8.208 1.00 25.95 279 GLY B O 1
ATOM 1831 N N . PHE B 2 56 ? 40.335 32.003 8.952 1.00 23.01 280 PHE B N 1
ATOM 1832 C CA . PHE B 2 56 ? 41.725 31.858 9.467 1.00 23.19 280 PHE B CA 1
ATOM 1833 C C . PHE B 2 56 ? 41.789 31.244 10.880 1.00 23.10 280 PHE B C 1
ATOM 1834 O O . PHE B 2 56 ? 41.329 31.862 11.812 1.00 28.51 280 PHE B O 1
ATOM 1842 N N . LEU B 2 57 ? 42.325 30.033 11.014 1.00 23.23 281 LEU B N 1
ATOM 1843 C CA . LEU B 2 57 ? 42.535 29.458 12.353 1.00 22.15 281 LEU B CA 1
ATOM 1844 C C . LEU B 2 57 ? 43.908 29.996 12.928 1.00 20.55 281 LEU B C 1
ATOM 1845 O O . LEU B 2 57 ? 44.651 29.223 13.513 1.00 25.07 281 LEU B O 1
ATOM 1850 N N . GLU B 2 58 ? 44.182 31.292 12.679 1.00 23.39 282 GLU B N 1
ATOM 1851 C CA . GLU B 2 58 ? 45.432 31.969 13.105 1.00 25.62 282 GLU B CA 1
ATOM 1852 C C . GLU B 2 58 ? 45.160 33.457 12.975 1.00 24.48 282 GLU B C 1
ATOM 1853 O O . GLU B 2 58 ? 44.091 33.913 12.387 1.00 24.45 282 GLU B O 1
ATOM 1859 N N . SER B 2 59 ? 46.061 34.243 13.573 1.00 21.29 283 SER B N 1
ATOM 1860 C CA . SER B 2 59 ? 46.014 35.709 13.410 1.00 19.46 283 SER B CA 1
ATOM 1861 C C . SER B 2 59 ? 46.427 36.173 12.005 1.00 22.86 283 SER B C 1
ATOM 1862 O O . SER B 2 59 ? 45.825 37.105 11.424 1.00 20.26 283 SER B O 1
ATOM 1865 N N . LEU B 2 60 ? 47.445 35.503 11.462 1.00 22.81 284 LEU B N 1
ATOM 1866 C CA . LEU B 2 60 ? 48.223 36.023 10.307 1.00 26.82 284 LEU B CA 1
ATOM 1867 C C . LEU B 2 60 ? 49.027 37.311 10.612 1.00 23.95 284 LEU B C 1
ATOM 1868 O O . LEU B 2 60 ? 50.143 37.502 10.119 1.00 20.45 284 LEU B O 1
ATOM 1873 N N . ASP B 2 61 ? 48.427 38.270 11.296 1.00 23.71 285 ASP B N 1
ATOM 1874 C CA . ASP B 2 61 ? 49.055 39.583 11.412 1.00 19.36 285 ASP B CA 1
ATOM 1875 C C . ASP B 2 61 ? 50.556 39.719 11.786 1.00 21.04 285 ASP B C 1
ATOM 1876 O O . ASP B 2 61 ? 51.309 40.387 11.036 1.00 20.66 285 ASP B O 1
ATOM 1881 N N . ASP B 2 62 ? 50.986 39.291 12.977 1.00 18.98 286 ASP B N 1
ATOM 1882 C CA . ASP B 2 62 ? 50.212 38.621 14.011 1.00 19.86 286 ASP B CA 1
ATOM 1883 C C . ASP B 2 62 ? 50.130 39.475 15.271 1.00 20.58 286 ASP B C 1
ATOM 1884 O O . ASP B 2 62 ? 51.080 40.245 15.593 1.00 20.90 286 ASP B O 1
ATOM 1889 N N . PHE B 2 63 ? 49.057 39.227 16.036 1.00 19.71 287 PHE B N 1
ATOM 1890 C CA . PHE B 2 63 ? 48.866 39.814 17.354 1.00 21.60 287 PHE B CA 1
ATOM 1891 C C . PHE B 2 63 ? 48.033 38.866 18.220 1.00 23.47 287 PHE B C 1
ATOM 1892 O O . PHE B 2 63 ? 46.814 38.588 17.978 1.00 23.48 287 PHE B O 1
ATOM 1900 N N . TYR B 2 64 ? 48.706 38.259 19.194 1.00 21.54 288 TYR B N 1
ATOM 1901 C CA . TYR B 2 64 ? 48.079 37.213 19.987 1.00 22.22 288 TYR B CA 1
ATOM 1902 C C . TYR B 2 64 ? 48.269 37.555 21.471 1.00 24.43 288 TYR B C 1
ATOM 1903 O O . TYR B 2 64 ? 49.423 37.851 21.900 1.00 20.50 288 TYR B O 1
ATOM 1912 N N . LEU B 2 65 ? 47.218 37.295 22.272 1.00 21.24 289 LEU B N 1
ATOM 1913 C CA . LEU B 2 65 ? 47.324 37.338 23.768 1.00 22.55 289 LEU B CA 1
ATOM 1914 C C . LEU B 2 65 ? 47.037 35.876 24.160 1.00 27.12 289 LEU B C 1
ATOM 1915 O O . LEU B 2 65 ? 45.915 35.397 23.945 1.00 25.20 289 LEU B O 1
ATOM 1920 N N . LEU B 2 66 ? 48.030 35.161 24.690 1.00 21.49 290 LEU B N 1
ATOM 1921 C CA . LEU B 2 66 ? 47.886 33.765 25.009 1.00 23.03 290 LEU B CA 1
ATOM 1922 C C . LEU B 2 66 ? 47.673 33.618 26.536 1.00 22.62 290 LEU B C 1
ATOM 1923 O O . LEU B 2 66 ? 48.280 34.314 27.335 1.00 22.58 290 LEU B O 1
ATOM 1928 N N . SER B 2 67 ? 46.925 32.593 26.913 1.00 26.53 291 SER B N 1
ATOM 1929 C CA . SER B 2 67 ? 46.615 32.332 28.354 1.00 26.18 291 SER B CA 1
ATOM 1930 C C . SER B 2 67 ? 47.905 31.851 29.075 1.00 25.33 291 SER B C 1
ATOM 1931 O O . SER B 2 67 ? 47.924 31.837 30.315 1.00 26.22 291 SER B O 1
ATOM 1934 N N . SER B 2 68 ? 48.961 31.474 28.332 1.00 23.62 292 SER B N 1
ATOM 1935 C CA . SER B 2 68 ? 50.256 31.122 28.988 1.00 22.41 292 SER B CA 1
ATOM 1936 C C . SER B 2 68 ? 50.990 32.383 29.512 1.00 22.33 292 SER B C 1
ATOM 1937 O O . SER B 2 68 ? 52.078 32.303 30.089 1.00 21.18 292 SER B O 1
ATOM 1940 N N . GLY B 2 69 ? 50.391 33.545 29.280 1.00 21.23 293 GLY B N 1
ATOM 1941 C CA . GLY B 2 69 ? 51.041 34.862 29.626 1.00 26.43 293 GLY B CA 1
ATOM 1942 C C . GLY B 2 69 ? 52.026 35.334 28.525 1.00 23.68 293 GLY B C 1
ATOM 1943 O O . GLY B 2 69 ? 52.645 36.411 28.646 1.00 23.53 293 GLY B O 1
ATOM 1944 N N . LEU B 2 70 ? 52.214 34.570 27.450 1.00 21.98 294 LEU B N 1
ATOM 1945 C CA . LEU B 2 70 ? 52.993 35.096 26.305 1.00 21.51 294 LEU B CA 1
ATOM 1946 C C . LEU B 2 70 ? 52.074 35.977 25.431 1.00 22.73 294 LEU B C 1
ATOM 1947 O O . LEU B 2 70 ? 50.884 35.704 25.285 1.00 25.02 294 LEU B O 1
ATOM 1952 N N . VAL B 2 71 ? 52.671 36.979 24.860 1.00 21.25 295 VAL B N 1
ATOM 1953 C CA . VAL B 2 71 ? 52.131 37.838 23.791 1.00 23.37 295 VAL B CA 1
ATOM 1954 C C . VAL B 2 71 ? 53.006 37.587 22.579 1.00 23.89 295 VAL B C 1
ATOM 1955 O O . VAL B 2 71 ? 54.261 37.476 22.705 1.00 20.27 295 VAL B O 1
ATOM 1959 N N . LEU B 2 72 ? 52.369 37.444 21.415 1.00 21.66 296 LEU B N 1
ATOM 1960 C CA A LEU B 2 72 ? 53.124 37.225 20.170 0.50 22.00 296 LEU B CA 1
ATOM 1961 C CA B LEU B 2 72 ? 53.120 37.228 20.164 0.50 24.12 296 LEU B CA 1
ATOM 1962 C C . LEU B 2 72 ? 52.843 38.361 19.199 1.00 21.56 296 LEU B C 1
ATOM 1963 O O . LEU B 2 72 ? 51.671 38.605 18.886 1.00 23.65 296 LEU B O 1
ATOM 1972 N N . LEU B 2 73 ? 53.907 39.061 18.764 1.00 20.55 297 LEU B N 1
ATOM 1973 C CA . LEU B 2 73 ? 53.834 40.002 17.675 1.00 20.42 297 LEU B CA 1
ATOM 1974 C C . LEU B 2 73 ? 54.687 39.454 16.520 1.00 24.17 297 LEU B C 1
ATOM 1975 O O . LEU B 2 73 ? 55.674 38.714 16.759 1.00 23.24 297 LEU B O 1
ATOM 1980 N N . GLN B 2 74 ? 54.392 39.837 15.278 1.00 20.36 298 GLN B N 1
ATOM 1981 C CA . GLN B 2 74 ? 55.275 39.396 14.219 1.00 19.58 298 GLN B CA 1
ATOM 1982 C C . GLN B 2 74 ? 55.288 40.381 13.068 1.00 21.94 298 GLN B C 1
ATOM 1983 O O . GLN B 2 74 ? 54.252 40.978 12.763 1.00 20.55 298 GLN B O 1
ATOM 1989 N N . THR B 2 75 ? 56.434 40.578 12.410 1.00 20.38 299 THR B N 1
ATOM 1990 C CA . THR B 2 75 ? 56.488 41.313 11.116 1.00 19.66 299 THR B CA 1
ATOM 1991 C C . THR B 2 75 ? 57.302 40.450 10.107 1.00 22.28 299 THR B C 1
ATOM 1992 O O . THR B 2 75 ? 58.195 39.690 10.512 1.00 19.38 299 THR B O 1
ATOM 1996 N N . THR B 2 76 ? 57.003 40.567 8.808 1.00 21.00 300 THR B N 1
ATOM 1997 C CA . THR B 2 76 ? 57.421 39.607 7.786 1.00 22.11 300 THR B CA 1
ATOM 1998 C C . THR B 2 76 ? 58.767 40.076 7.232 1.00 23.67 300 THR B C 1
ATOM 1999 O O . THR B 2 76 ? 58.973 41.263 7.080 1.00 21.88 300 THR B O 1
ATOM 2003 N N . ASN B 2 77 ? 59.728 39.164 7.028 1.00 19.56 301 ASN B N 1
ATOM 2004 C CA . ASN B 2 77 ? 61.001 39.567 6.455 1.00 24.38 301 ASN B CA 1
ATOM 2005 C C . ASN B 2 77 ? 60.882 39.204 4.913 1.00 28.20 301 ASN B C 1
ATOM 2006 O O . ASN B 2 77 ? 59.867 38.698 4.499 1.00 37.86 301 ASN B O 1
ATOM 2011 N N . SER B 2 78 ? 61.770 39.614 4.053 1.00 30.89 302 SER B N 1
ATOM 2012 C CA . SER B 2 78 ? 61.750 39.011 2.718 1.00 33.30 302 SER B CA 1
ATOM 2013 C C . SER B 2 78 ? 62.928 38.155 2.632 1.00 31.06 302 SER B C 1
ATOM 2014 O O . SER B 2 78 ? 63.878 38.355 3.369 1.00 31.38 302 SER B O 1
ATOM 2017 N N . VAL B 2 79 ? 62.899 37.155 1.768 1.00 32.53 303 VAL B N 1
ATOM 2018 C CA . VAL B 2 79 ? 64.115 36.403 1.547 1.00 29.42 303 VAL B CA 1
ATOM 2019 C C . VAL B 2 79 ? 64.494 36.681 0.086 1.00 37.37 303 VAL B C 1
ATOM 2020 O O . VAL B 2 79 ? 63.735 36.375 -0.825 1.00 35.62 303 VAL B O 1
ATOM 2024 N N . TYR B 2 80 ? 65.655 37.277 -0.138 1.00 34.23 304 TYR B N 1
ATOM 2025 C CA . TYR B 2 80 ? 66.073 37.595 -1.520 1.00 42.17 304 TYR B CA 1
ATOM 2026 C C . TYR B 2 80 ? 67.134 36.647 -2.052 1.00 40.39 304 TYR B C 1
ATOM 2027 O O . TYR B 2 80 ? 67.872 36.977 -2.929 1.00 54.48 304 TYR B O 1
ATOM 2036 N N . ASN B 2 81 ? 67.212 35.472 -1.499 1.00 41.78 305 ASN B N 1
ATOM 2037 C CA . ASN B 2 81 ? 68.205 34.534 -1.895 1.00 43.29 305 ASN B CA 1
ATOM 2038 C C . ASN B 2 81 ? 67.414 33.392 -2.566 1.00 42.39 305 ASN B C 1
ATOM 2039 O O . ASN B 2 81 ? 66.633 32.635 -1.946 1.00 37.36 305 ASN B O 1
ATOM 2044 N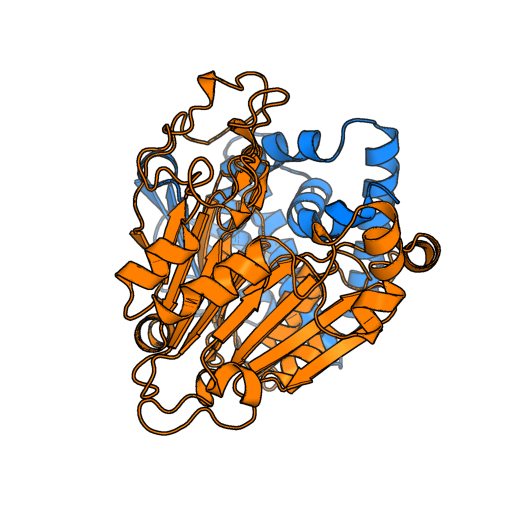 N . LYS B 2 82 ? 67.498 33.388 -3.895 1.00 44.25 306 LYS B N 1
ATOM 2045 C CA . LYS B 2 82 ? 66.741 32.437 -4.718 1.00 44.71 306 LYS B CA 1
ATOM 2046 C C . LYS B 2 82 ? 67.166 30.976 -4.545 1.00 39.39 306 LYS B C 1
ATOM 2047 O O . LYS B 2 82 ? 66.326 30.095 -4.553 1.00 52.02 306 LYS B O 1
ATOM 2053 N N . THR B 2 83 ? 68.442 30.735 -4.348 1.00 36.10 307 THR B N 1
ATOM 2054 C CA . THR B 2 83 ? 68.958 29.409 -4.015 1.00 46.00 307 THR B CA 1
ATOM 2055 C C . THR B 2 83 ? 68.361 28.904 -2.713 1.00 48.34 307 THR B C 1
ATOM 2056 O O . THR B 2 83 ? 67.964 27.727 -2.608 1.00 43.47 307 THR B O 1
ATOM 2060 N N . LEU B 2 84 ? 68.314 29.796 -1.706 1.00 38.21 308 LEU B N 1
ATOM 2061 C CA . LEU B 2 84 ? 67.708 29.408 -0.458 1.00 35.45 308 LEU B CA 1
ATOM 2062 C C . LEU B 2 84 ? 66.237 29.044 -0.644 1.00 31.53 308 LEU B C 1
ATOM 2063 O O . LEU B 2 84 ? 65.790 28.016 -0.121 1.00 36.06 308 LEU B O 1
ATOM 2068 N N . LEU B 2 85 ? 65.480 29.849 -1.383 1.00 34.08 309 LEU B N 1
ATOM 2069 C CA . LEU B 2 85 ? 64.073 29.576 -1.571 1.00 35.11 309 LEU B CA 1
ATOM 2070 C C . LEU B 2 85 ? 63.839 28.219 -2.296 1.00 40.93 309 LEU B C 1
ATOM 2071 O O . LEU B 2 85 ? 62.796 27.617 -2.123 1.00 35.22 309 LEU B O 1
ATOM 2076 N N . GLN B 2 86 ? 64.850 27.720 -3.000 1.00 41.14 310 GLN B N 1
ATOM 2077 C CA . GLN B 2 86 ? 64.765 26.393 -3.664 1.00 46.95 310 GLN B CA 1
ATOM 2078 C C . GLN B 2 86 ? 64.643 25.254 -2.685 1.00 42.68 310 GLN B C 1
ATOM 2079 O O . GLN B 2 86 ? 64.256 24.167 -3.088 1.00 40.08 310 GLN B O 1
ATOM 2085 N N . HIS B 2 87 ? 65.043 25.478 -1.420 1.00 37.81 311 HIS B N 1
ATOM 2086 C CA . HIS B 2 87 ? 64.927 24.450 -0.429 1.00 35.87 311 HIS B CA 1
ATOM 2087 C C . HIS B 2 87 ? 63.525 24.235 0.118 1.00 31.63 311 HIS B C 1
ATOM 2088 O O . HIS B 2 87 ? 63.292 23.285 0.883 1.00 34.65 311 HIS B O 1
ATOM 2095 N N . VAL B 2 88 ? 62.562 25.041 -0.290 1.00 25.79 312 VAL B N 1
ATOM 2096 C CA . VAL B 2 88 ? 61.227 24.896 0.237 1.00 25.10 312 VAL B CA 1
ATOM 2097 C C . VAL B 2 88 ? 60.538 23.683 -0.343 1.00 30.94 312 VAL B C 1
ATOM 2098 O O . VAL B 2 88 ? 60.529 23.578 -1.555 1.00 29.72 312 VAL B O 1
ATOM 2102 N N . VAL B 2 89 ? 59.908 22.820 0.470 1.00 27.14 313 VAL B N 1
ATOM 2103 C CA . VAL B 2 89 ? 59.289 21.596 -0.037 1.00 29.46 313 VAL B CA 1
ATOM 2104 C C . VAL B 2 89 ? 57.977 21.448 0.708 1.00 29.79 313 VAL B C 1
ATOM 2105 O O . VAL B 2 89 ? 57.833 22.011 1.776 1.00 30.02 313 VAL B O 1
ATOM 2109 N N . PRO B 2 90 ? 57.023 20.687 0.166 1.00 31.00 314 PRO B N 1
ATOM 2110 C CA . PRO B 2 90 ? 55.735 20.550 0.906 1.00 27.22 314 PRO B CA 1
ATOM 2111 C C . PRO B 2 90 ? 55.817 19.609 2.090 1.00 29.31 314 PRO B C 1
ATOM 2112 O O . PRO B 2 90 ? 54.881 19.551 2.877 1.00 32.80 314 PRO B O 1
ATOM 2116 N N . GLN B 2 91 ? 56.927 18.878 2.222 1.00 27.77 315 GLN B N 1
ATOM 2117 C CA . GLN B 2 91 ? 57.134 17.980 3.374 1.00 30.55 315 GLN B CA 1
ATOM 2118 C C . GLN B 2 91 ? 57.587 18.769 4.624 1.00 27.60 315 GLN B C 1
ATOM 2119 O O . GLN B 2 91 ? 58.707 18.610 5.086 1.00 28.15 315 GLN B O 1
ATOM 2125 N N . SER B 2 92 ? 56.699 19.583 5.163 1.00 27.50 316 SER B N 1
ATOM 2126 C CA . SER B 2 92 ? 57.086 20.475 6.287 1.00 26.53 316 SER B CA 1
ATOM 2127 C C . SER B 2 92 ? 55.729 21.056 6.760 1.00 25.88 316 SER B C 1
ATOM 2128 O O . SER B 2 92 ? 54.716 20.892 6.060 1.00 27.52 316 SER B O 1
ATOM 2131 N N . LEU B 2 93 ? 55.691 21.685 7.964 1.00 23.32 317 LEU B N 1
ATOM 2132 C CA . LEU B 2 93 ? 54.455 22.217 8.467 1.00 23.82 317 LEU B CA 1
ATOM 2133 C C . LEU B 2 93 ? 54.450 23.720 8.022 1.00 22.70 317 LEU B C 1
ATOM 2134 O O . LEU B 2 93 ? 55.475 24.367 8.084 1.00 22.55 317 LEU B O 1
ATOM 2139 N N . LEU B 2 94 ? 53.296 24.246 7.617 1.00 24.17 318 LEU B N 1
ATOM 2140 C CA . LEU B 2 94 ? 53.187 25.663 7.238 1.00 23.00 318 LEU B CA 1
ATOM 2141 C C . LEU B 2 94 ? 53.368 26.523 8.510 1.00 24.45 318 LEU B C 1
ATOM 2142 O O . LEU B 2 94 ? 53.161 26.056 9.681 1.00 21.41 318 LEU B O 1
ATOM 2147 N N . ALA B 2 95 ? 53.754 27.784 8.303 1.00 25.10 319 ALA B N 1
ATOM 2148 C CA . ALA B 2 95 ? 53.895 28.741 9.417 1.00 26.19 319 ALA B CA 1
ATOM 2149 C C . ALA B 2 95 ? 52.684 28.751 10.366 1.00 26.47 319 ALA B C 1
ATOM 2150 O O . ALA B 2 95 ? 52.834 28.715 11.611 1.00 22.48 319 ALA B O 1
ATOM 2152 N N . TRP B 2 96 ? 51.473 28.784 9.822 1.00 21.10 320 TRP B N 1
ATOM 2153 C CA . TRP B 2 96 ? 50.314 28.984 10.741 1.00 22.73 320 TRP B CA 1
ATOM 2154 C C . TRP B 2 96 ? 50.160 27.791 11.663 1.00 26.02 320 TRP B C 1
ATOM 2155 O O . TRP B 2 96 ? 49.710 27.923 12.784 1.00 23.25 320 TRP B O 1
ATOM 2166 N N . GLN B 2 97 ? 50.542 26.610 11.172 1.00 23.74 321 GLN B N 1
ATOM 2167 C CA . GLN B 2 97 ? 50.465 25.370 11.949 1.00 24.88 321 GLN B CA 1
ATOM 2168 C C . GLN B 2 97 ? 51.537 25.345 13.043 1.00 25.26 321 GLN B C 1
ATOM 2169 O O . GLN B 2 97 ? 51.217 25.037 14.210 1.00 24.68 321 GLN B O 1
ATOM 2175 N N . ARG B 2 98 ? 52.768 25.705 12.704 1.00 24.34 322 ARG B N 1
ATOM 2176 C CA . ARG B 2 98 ? 53.815 25.844 13.730 1.00 25.37 322 ARG B CA 1
ATOM 2177 C C . ARG B 2 98 ? 53.559 26.943 14.780 1.00 25.33 322 ARG B C 1
ATOM 2178 O O . ARG B 2 98 ? 53.814 26.718 15.946 1.00 22.46 322 ARG B O 1
ATOM 2186 N N . VAL B 2 99 ? 53.039 28.100 14.356 1.00 22.23 323 VAL B N 1
ATOM 2187 C CA . VAL B 2 99 ? 52.610 29.150 15.289 1.00 21.38 323 VAL B CA 1
ATOM 2188 C C . VAL B 2 99 ? 51.537 28.538 16.191 1.00 23.65 323 VAL B C 1
ATOM 2189 O O . VAL B 2 99 ? 51.594 28.721 17.433 1.00 23.90 323 VAL B O 1
ATOM 2193 N N . ARG B 2 100 ? 50.574 27.782 15.630 1.00 21.44 324 ARG B N 1
ATOM 2194 C CA . ARG B 2 100 ? 49.521 27.306 16.521 1.00 23.22 324 ARG B CA 1
ATOM 2195 C C . ARG B 2 100 ? 50.018 26.209 17.483 1.00 22.50 324 ARG B C 1
ATOM 2196 O O . ARG B 2 100 ? 49.629 26.191 18.665 1.00 25.21 324 ARG B O 1
ATOM 2204 N N . VAL B 2 101 ? 50.858 25.317 16.981 1.00 23.73 325 VAL B N 1
ATOM 2205 C CA . VAL B 2 101 ? 51.347 24.250 17.865 1.00 24.12 325 VAL B CA 1
ATOM 2206 C C . VAL B 2 101 ? 52.241 24.865 18.998 1.00 26.89 325 VAL B C 1
ATOM 2207 O O . VAL B 2 101 ? 52.089 24.577 20.210 1.00 26.66 325 VAL B O 1
ATOM 2211 N N . ALA B 2 102 ? 53.174 25.701 18.611 1.00 25.28 326 ALA B N 1
ATOM 2212 C CA . ALA B 2 102 ? 54.000 26.382 19.584 1.00 25.19 326 ALA B CA 1
ATOM 2213 C C . ALA B 2 102 ? 53.183 27.197 20.608 1.00 26.46 326 ALA B C 1
ATOM 2214 O O . ALA B 2 102 ? 53.530 27.195 21.820 1.00 25.04 326 ALA B O 1
ATOM 2216 N N . SER B 2 103 ? 52.142 27.941 20.167 1.00 24.96 327 SER B N 1
ATOM 2217 C CA . SER B 2 103 ? 51.406 28.821 21.063 1.00 23.60 327 SER B CA 1
ATOM 2218 C C . SER B 2 103 ? 50.524 27.983 22.001 1.00 26.35 327 SER B C 1
ATOM 2219 O O . SER B 2 103 ? 50.107 28.437 23.099 1.00 28.57 327 SER B O 1
ATOM 2222 N N . MET B 2 104 ? 50.256 26.745 21.583 1.00 23.77 328 MET B N 1
ATOM 2223 C CA . MET B 2 104 ? 49.550 25.787 22.447 1.00 27.05 328 MET B CA 1
ATOM 2224 C C . MET B 2 104 ? 50.434 25.021 23.428 1.00 26.30 328 MET B C 1
ATOM 2225 O O . MET B 2 104 ? 50.015 24.713 24.570 1.00 28.12 328 MET B O 1
ATOM 2230 N N . MET B 2 105 ? 51.649 24.680 23.013 1.00 26.88 329 MET B N 1
ATOM 2231 C CA . MET B 2 105 ? 52.517 23.808 23.822 1.00 30.22 329 MET B CA 1
ATOM 2232 C C . MET B 2 105 ? 53.474 24.661 24.725 1.00 32.37 329 MET B C 1
ATOM 2233 O O . MET B 2 105 ? 53.849 24.224 25.797 1.00 27.29 329 MET B O 1
ATOM 2238 N N . ALA B 2 106 ? 53.849 25.878 24.317 1.00 25.31 330 ALA B N 1
ATOM 2239 C CA . ALA B 2 106 ? 54.982 26.539 24.989 1.00 28.21 330 ALA B CA 1
ATOM 2240 C C . ALA B 2 106 ? 54.575 27.406 26.192 1.00 27.42 330 ALA B C 1
ATOM 2241 O O . ALA B 2 106 ? 53.543 28.072 26.161 1.00 24.52 330 ALA B O 1
ATOM 2243 N N . ASN B 2 107 ? 55.428 27.449 27.212 1.00 26.35 331 ASN B N 1
ATOM 2244 C CA . ASN B 2 107 ? 55.130 28.244 28.430 1.00 24.80 331 ASN B CA 1
ATOM 2245 C C . ASN B 2 107 ? 56.127 29.370 28.670 1.00 23.14 331 ASN B C 1
ATOM 2246 O O . ASN B 2 107 ? 56.038 30.113 29.652 1.00 25.31 331 ASN B O 1
ATOM 2251 N N . ASN B 2 108 ? 57.028 29.560 27.726 1.00 21.48 332 ASN B N 1
ATOM 2252 C CA . ASN B 2 108 ? 58.114 30.609 27.851 1.00 21.85 332 ASN B CA 1
ATOM 2253 C C . ASN B 2 108 ? 58.645 30.796 26.460 1.00 22.55 332 ASN B C 1
ATOM 2254 O O . ASN B 2 108 ? 58.359 29.971 25.575 1.00 20.35 332 ASN B O 1
ATOM 2259 N N . GLY B 2 109 ? 59.438 31.845 26.221 1.00 21.43 333 GLY B N 1
ATOM 2260 C CA . GLY B 2 109 ? 59.797 32.164 24.861 1.00 18.63 333 GLY B CA 1
ATOM 2261 C C . GLY B 2 109 ? 60.818 31.249 24.236 1.00 20.99 333 GLY B C 1
ATOM 2262 O O . GLY B 2 109 ? 60.789 31.086 23.049 1.00 20.41 333 GLY B O 1
ATOM 2263 N N . LYS B 2 110 ? 61.664 30.556 25.046 1.00 20.14 334 LYS B N 1
ATOM 2264 C CA . LYS B 2 110 ? 62.664 29.664 24.460 1.00 20.64 334 LYS B CA 1
ATOM 2265 C C . LYS B 2 110 ? 61.920 28.413 23.956 1.00 22.25 334 LYS B C 1
ATOM 2266 O O . LYS B 2 110 ? 62.116 27.952 22.835 1.00 23.73 334 LYS B O 1
ATOM 2272 N N . GLN B 2 111 ? 61.027 27.927 24.789 1.00 21.63 335 GLN B N 1
ATOM 2273 C CA . GLN B 2 111 ? 60.263 26.751 24.394 1.00 22.51 335 GLN B CA 1
ATOM 2274 C C . GLN B 2 111 ? 59.353 27.076 23.158 1.00 23.50 335 GLN B C 1
ATOM 2275 O O . GLN B 2 111 ? 59.163 26.241 22.256 1.00 20.25 335 GLN B O 1
ATOM 2281 N N . TRP B 2 112 ? 58.813 28.296 23.112 1.00 19.64 336 TRP B N 1
ATOM 2282 C CA . TRP B 2 112 ? 58.020 28.708 21.921 1.00 21.28 336 TRP B CA 1
ATOM 2283 C C . TRP B 2 112 ? 58.930 28.583 20.685 1.00 20.55 336 TRP B C 1
ATOM 2284 O O . TRP B 2 112 ? 58.547 27.952 19.672 1.00 20.59 336 TRP B O 1
ATOM 2295 N N . ALA B 2 113 ? 60.140 29.185 20.729 1.00 18.30 337 ALA B N 1
ATOM 2296 C CA . ALA B 2 113 ? 60.983 29.138 19.550 1.00 19.19 337 ALA B CA 1
ATOM 2297 C C . ALA B 2 113 ? 61.340 27.651 19.176 1.00 21.76 337 ALA B C 1
ATOM 2298 O O . ALA B 2 113 ? 61.412 27.280 18.013 1.00 21.98 337 ALA B O 1
ATOM 2300 N N . GLU B 2 114 ? 61.617 26.834 20.178 1.00 22.85 338 GLU B N 1
ATOM 2301 C CA . GLU B 2 114 ? 62.084 25.458 19.892 1.00 25.10 338 GLU B CA 1
ATOM 2302 C C . GLU B 2 114 ? 60.947 24.700 19.185 1.00 26.02 338 GLU B C 1
ATOM 2303 O O . GLU B 2 114 ? 61.209 24.018 18.229 1.00 28.47 338 GLU B O 1
ATOM 2309 N N . VAL B 2 115 ? 59.726 24.833 19.675 1.00 22.27 339 VAL B N 1
ATOM 2310 C CA . VAL B 2 115 ? 58.557 24.070 19.128 1.00 24.91 339 VAL B CA 1
ATOM 2311 C C . VAL B 2 115 ? 58.236 24.642 17.710 1.00 26.01 339 VAL B C 1
ATOM 2312 O O . VAL B 2 115 ? 58.076 23.920 16.749 1.00 20.94 339 VAL B O 1
ATOM 2316 N N . PHE B 2 116 ? 58.228 25.968 17.583 1.00 21.63 340 PHE B N 1
ATOM 2317 C CA . PHE B 2 116 ? 57.860 26.615 16.295 1.00 22.00 340 PHE B CA 1
ATOM 2318 C C . PHE B 2 116 ? 58.866 26.214 15.198 1.00 24.72 340 PHE B C 1
ATOM 2319 O O . PHE B 2 116 ? 58.527 26.157 14.036 1.00 24.84 340 PHE B O 1
ATOM 2327 N N . SER B 2 117 ? 60.120 26.020 15.575 1.00 21.91 341 SER B N 1
ATOM 2328 C CA . SER B 2 117 ? 61.199 25.639 14.662 1.00 24.38 341 SER B CA 1
ATOM 2329 C C . SER B 2 117 ? 61.042 24.240 14.023 1.00 26.83 341 SER B C 1
ATOM 2330 O O . SER B 2 117 ? 61.632 23.946 12.996 1.00 24.93 341 SER B O 1
ATOM 2333 N N . LYS B 2 118 ? 60.298 23.383 14.663 1.00 24.82 342 LYS B N 1
ATOM 2334 C CA . LYS B 2 118 ? 60.197 21.946 14.187 1.00 26.77 342 LYS B CA 1
ATOM 2335 C C . LYS B 2 118 ? 59.412 21.808 12.872 1.00 27.54 342 LYS B C 1
ATOM 2336 O O . LYS B 2 118 ? 58.233 22.295 12.773 1.00 22.50 342 LYS B O 1
ATOM 2342 N N . TYR B 2 119 ? 60.021 21.121 11.911 1.00 24.70 343 TYR B N 1
ATOM 2343 C CA . TYR B 2 119 ? 59.438 20.952 10.534 1.00 25.93 343 TYR B CA 1
ATOM 2344 C C . TYR B 2 119 ? 59.261 22.340 9.877 1.00 24.76 343 TYR B C 1
ATOM 2345 O O . TYR B 2 119 ? 58.327 22.564 9.183 1.00 23.06 343 TYR B O 1
ATOM 2354 N N . ASN B 2 120 ? 60.200 23.249 10.120 1.00 24.98 344 ASN B N 1
ATOM 2355 C CA . ASN B 2 120 ? 60.175 24.585 9.488 1.00 24.39 344 ASN B CA 1
ATOM 2356 C C . ASN B 2 120 ? 59.946 24.461 7.955 1.00 24.85 344 ASN B C 1
ATOM 2357 O O . ASN B 2 120 ? 60.675 23.775 7.270 1.00 26.90 344 ASN B O 1
ATOM 2362 N N . SER B 2 121 ? 58.971 25.171 7.396 1.00 22.35 345 SER B N 1
ATOM 2363 C CA . SER B 2 121 ? 58.721 25.150 5.957 1.00 21.82 345 SER B CA 1
ATOM 2364 C C . SER B 2 121 ? 59.533 26.171 5.149 1.00 24.60 345 SER B C 1
ATOM 2365 O O . SER B 2 121 ? 59.612 26.065 3.925 1.00 25.68 345 SER B O 1
ATOM 2368 N N . GLY B 2 122 ? 60.112 27.206 5.784 1.00 21.91 346 GLY B N 1
ATOM 2369 C CA . GLY B 2 122 ? 60.729 28.261 4.980 1.00 22.21 346 GLY B CA 1
ATOM 2370 C C . GLY B 2 122 ? 59.693 29.080 4.206 1.00 21.65 346 GLY B C 1
ATOM 2371 O O . GLY B 2 122 ? 60.021 29.728 3.223 1.00 20.24 346 GLY B O 1
ATOM 2372 N N . THR B 2 123 ? 58.441 29.030 4.652 1.00 22.09 347 THR B N 1
ATOM 2373 C CA . THR B 2 123 ? 57.338 29.834 4.033 1.00 21.73 347 THR B CA 1
ATOM 2374 C C . THR B 2 123 ? 56.835 30.826 5.091 1.00 22.69 347 THR B C 1
ATOM 2375 O O . THR B 2 123 ? 56.856 30.474 6.303 1.00 22.11 347 THR B O 1
ATOM 2379 N N . TYR B 2 124 ? 56.367 32.024 4.666 1.00 22.85 348 TYR B N 1
ATOM 2380 C CA . TYR B 2 124 ? 55.983 33.097 5.607 1.00 21.88 348 TYR B CA 1
ATOM 2381 C C . TYR B 2 124 ? 57.174 33.407 6.549 1.00 20.69 348 TYR B C 1
ATOM 2382 O O . TYR B 2 124 ? 57.105 33.234 7.790 1.00 22.42 348 TYR B O 1
ATOM 2391 N N . ASN B 2 125 ? 58.289 33.823 5.933 1.00 20.27 349 ASN B N 1
ATOM 2392 C CA . ASN B 2 125 ? 59.566 34.018 6.660 1.00 23.38 349 ASN B CA 1
ATOM 2393 C C . ASN B 2 125 ? 59.584 35.330 7.464 1.00 23.99 349 ASN B C 1
ATOM 2394 O O . ASN B 2 125 ? 59.663 36.415 6.883 1.00 21.48 349 ASN B O 1
ATOM 2399 N N . ASN B 2 126 ? 59.524 35.202 8.792 1.00 20.09 350 ASN B N 1
ATOM 2400 C CA . ASN B 2 126 ? 59.080 36.319 9.650 1.00 22.80 350 ASN B CA 1
ATOM 2401 C C . ASN B 2 126 ? 60.004 36.441 10.805 1.00 23.83 350 ASN B C 1
ATOM 2402 O O . ASN B 2 126 ? 60.759 35.495 11.153 1.00 21.53 350 ASN B O 1
ATOM 2407 N N . GLN B 2 127 ? 59.930 37.613 11.425 1.00 18.05 351 GLN B N 1
ATOM 2408 C CA . GLN B 2 127 ? 60.390 37.776 12.811 1.00 18.97 351 GLN B CA 1
ATOM 2409 C C . GLN B 2 127 ? 59.189 37.734 13.796 1.00 19.75 351 GLN B C 1
ATOM 2410 O O . GLN B 2 127 ? 58.256 38.534 13.620 1.00 20.21 351 GLN B O 1
ATOM 2416 N N . TYR B 2 128 ? 59.273 36.937 14.863 1.00 17.35 352 TYR B N 1
ATOM 2417 C CA . TYR B 2 128 ? 58.357 36.919 15.977 1.00 18.67 352 TYR B CA 1
ATOM 2418 C C . TYR B 2 128 ? 59.026 37.549 17.174 1.00 21.62 352 TYR B C 1
ATOM 2419 O O . TYR B 2 128 ? 60.245 37.299 17.434 1.00 20.03 352 TYR B O 1
ATOM 2428 N N . MET B 2 129 ? 58.241 38.337 17.892 1.00 16.95 353 MET B N 1
ATOM 2429 C CA . MET B 2 129 ? 58.590 38.818 19.226 1.00 18.46 353 MET B CA 1
ATOM 2430 C C . MET B 2 129 ? 57.755 38.029 20.186 1.00 20.15 353 MET B C 1
ATOM 2431 O O . MET B 2 129 ? 56.514 38.114 20.109 1.00 19.44 353 MET B O 1
ATOM 2436 N N . VAL B 2 130 ? 58.392 37.205 21.054 1.00 18.57 354 VAL B N 1
ATOM 2437 C CA . VAL B 2 130 ? 57.634 36.409 22.009 1.00 19.13 354 VAL B CA 1
ATOM 2438 C C . VAL B 2 130 ? 57.896 37.173 23.326 1.00 19.41 354 VAL B C 1
ATOM 2439 O O . VAL B 2 130 ? 59.044 37.189 23.849 1.00 20.58 354 VAL B O 1
ATOM 2443 N N . LEU B 2 131 ? 56.865 37.866 23.801 1.00 17.95 355 LEU B N 1
ATOM 2444 C CA . LEU B 2 131 ? 56.966 38.699 25.044 1.00 20.16 355 LEU B CA 1
ATOM 2445 C C . LEU B 2 131 ? 56.324 37.877 26.213 1.00 24.09 355 LEU B C 1
ATOM 2446 O O . LEU B 2 131 ? 55.080 37.670 26.250 1.00 20.05 355 LEU B O 1
ATOM 2451 N N . ASP B 2 132 ? 57.137 37.464 27.210 1.00 21.51 356 ASP B N 1
ATOM 2452 C CA . ASP B 2 132 ? 56.602 36.565 28.279 1.00 21.83 356 ASP B CA 1
ATOM 2453 C C . ASP B 2 132 ? 56.285 37.512 29.469 1.00 24.25 356 ASP B C 1
ATOM 2454 O O . ASP B 2 132 ? 57.192 37.964 30.239 1.00 23.84 356 ASP B O 1
ATOM 2459 N N . LEU B 2 133 ? 55.012 37.919 29.581 1.00 19.75 357 LEU B N 1
ATOM 2460 C CA . LEU B 2 133 ? 54.593 38.825 30.607 1.00 22.07 357 LEU B CA 1
ATOM 2461 C C . LEU B 2 133 ? 54.732 38.244 32.006 1.00 20.20 357 LEU B C 1
ATOM 2462 O O . LEU B 2 133 ? 54.741 38.993 32.972 1.00 22.82 357 LEU B O 1
ATOM 2467 N N . LYS B 2 134 ? 54.909 36.937 32.128 1.00 21.87 358 LYS B N 1
ATOM 2468 C CA . LYS B 2 134 ? 55.142 36.340 33.456 1.00 24.22 358 LYS B CA 1
ATOM 2469 C C . LYS B 2 134 ? 56.474 36.836 33.967 1.00 28.38 358 LYS B C 1
ATOM 2470 O O . LYS B 2 134 ? 56.701 36.759 35.167 1.00 28.15 358 LYS B O 1
ATOM 2476 N N . LYS B 2 135 ? 57.371 37.292 33.077 1.00 21.81 359 LYS B N 1
ATOM 2477 C CA . LYS B 2 135 ? 58.702 37.770 33.500 1.00 22.88 359 LYS B CA 1
ATOM 2478 C C . LYS B 2 135 ? 58.760 39.268 33.835 1.00 23.70 359 LYS B C 1
ATOM 2479 O O . LYS B 2 135 ? 59.827 39.795 34.203 1.00 25.59 359 LYS B O 1
ATOM 2485 N N . VAL B 2 136 ? 57.652 39.932 33.646 1.00 22.83 360 VAL B N 1
ATOM 2486 C CA . VAL B 2 136 ? 57.567 41.426 33.808 1.00 25.25 360 VAL B CA 1
ATOM 2487 C C . VAL B 2 136 ? 57.100 41.728 35.237 1.00 25.95 360 VAL B C 1
ATOM 2488 O O . VAL B 2 136 ? 56.021 41.293 35.670 1.00 29.35 360 VAL B O 1
ATOM 2492 N N . ASN B 2 137 ? 57.907 42.444 35.991 1.00 26.37 361 ASN B N 1
ATOM 2493 C CA . ASN B 2 137 ? 57.450 42.894 37.352 1.00 28.28 361 ASN B CA 1
ATOM 2494 C C . ASN B 2 137 ? 57.496 44.410 37.362 1.00 24.56 361 ASN B C 1
ATOM 2495 O O . ASN B 2 137 ? 58.612 45.029 37.491 1.00 24.43 361 ASN B O 1
ATOM 2500 N N . LEU B 2 138 ? 56.336 45.028 37.222 1.00 23.32 362 LEU B N 1
ATOM 2501 C CA . LEU B 2 138 ? 56.295 46.506 37.051 1.00 25.54 362 LEU B CA 1
ATOM 2502 C C . LEU B 2 138 ? 56.978 47.218 38.235 1.00 27.66 362 LEU B C 1
ATOM 2503 O O . LEU B 2 138 ? 56.884 46.702 39.364 1.00 24.13 362 LEU B O 1
ATOM 2508 N N . ASN B 2 139 ? 57.650 48.366 37.970 1.00 29.11 363 ASN B N 1
ATOM 2509 C CA . ASN B 2 139 ? 58.395 49.123 38.975 1.00 31.38 363 ASN B CA 1
ATOM 2510 C C . ASN B 2 139 ? 59.514 48.320 39.586 1.00 32.07 363 ASN B C 1
ATOM 2511 O O . ASN B 2 139 ? 60.000 48.666 40.644 1.00 28.59 363 ASN B O 1
ATOM 2516 N N . HIS B 2 140 ? 59.918 47.232 38.966 1.00 27.88 364 HIS B N 1
ATOM 2517 C CA . HIS B 2 140 ? 60.915 46.362 39.616 1.00 30.04 364 HIS B CA 1
ATOM 2518 C C . HIS B 2 140 ? 61.917 45.799 38.639 1.00 26.98 364 HIS B C 1
ATOM 2519 O O . HIS B 2 140 ? 63.132 45.880 38.867 1.00 22.73 364 HIS B O 1
ATOM 2526 N N . SER B 2 141 ? 61.439 45.128 37.575 1.00 24.73 365 SER B N 1
ATOM 2527 C CA . SER B 2 141 ? 62.403 44.407 36.687 1.00 26.45 365 SER B CA 1
ATOM 2528 C C . SER B 2 141 ? 61.753 43.772 35.478 1.00 25.45 365 SER B C 1
ATOM 2529 O O . SER B 2 141 ? 60.568 43.351 35.532 1.00 24.83 365 SER B O 1
ATOM 2532 N N . LEU B 2 142 ? 62.552 43.608 34.421 1.00 21.96 366 LEU B N 1
ATOM 2533 C CA . LEU B 2 142 ? 62.161 42.720 33.297 1.00 24.95 366 LEU B CA 1
ATOM 2534 C C . LEU B 2 142 ? 63.075 41.558 33.387 1.00 23.27 366 LEU B C 1
ATOM 2535 O O . LEU B 2 142 ? 64.272 41.702 33.071 1.00 24.73 366 LEU B O 1
ATOM 2540 N N . ASP B 2 143 ? 62.578 40.430 33.883 1.00 22.71 367 ASP B N 1
ATOM 2541 C CA . ASP B 2 143 ? 63.515 39.322 34.170 1.00 25.93 367 ASP B CA 1
ATOM 2542 C C . ASP B 2 143 ? 63.974 38.612 32.935 1.00 27.16 367 ASP B C 1
ATOM 2543 O O . ASP B 2 143 ? 63.393 38.765 31.830 1.00 24.65 367 ASP B O 1
ATOM 2548 N N . GLU B 2 144 ? 65.015 37.796 33.085 1.00 24.86 368 GLU B N 1
ATOM 2549 C CA . GLU B 2 144 ? 65.539 37.074 31.986 1.00 25.59 368 GLU B CA 1
ATOM 2550 C C . GLU B 2 144 ? 64.386 36.247 31.380 1.00 24.73 368 GLU B C 1
ATOM 2551 O O . GLU B 2 144 ? 63.554 35.711 32.138 1.00 23.29 368 GLU B O 1
ATOM 2557 N N . GLY B 2 145 ? 64.326 36.152 30.049 1.00 24.56 369 GLY B N 1
ATOM 2558 C CA . GLY B 2 145 ? 63.187 35.441 29.433 1.00 23.99 369 GLY B CA 1
ATOM 2559 C C . GLY B 2 145 ? 62.059 36.399 28.981 1.00 21.69 369 GLY B C 1
ATOM 2560 O O . GLY B 2 145 ? 61.124 35.931 28.348 1.00 21.55 369 GLY B O 1
ATOM 2561 N N . THR B 2 146 ? 62.080 37.675 29.362 1.00 20.62 370 THR B N 1
ATOM 2562 C CA . THR B 2 146 ? 60.966 38.562 28.993 1.00 20.14 370 THR B CA 1
ATOM 2563 C C . THR B 2 146 ? 60.765 38.615 27.477 1.00 19.18 370 THR B C 1
ATOM 2564 O O . THR B 2 146 ? 59.644 38.501 26.992 1.00 20.76 370 THR B O 1
ATOM 2568 N N . LEU B 2 147 ? 61.857 38.780 26.719 1.00 18.07 371 LEU B N 1
ATOM 2569 C CA . LEU B 2 147 ? 61.728 38.919 25.271 1.00 18.52 371 LEU B CA 1
ATOM 2570 C C . LEU B 2 147 ? 62.630 37.930 24.522 1.00 21.44 371 LEU B C 1
ATOM 2571 O O . LEU B 2 147 ? 63.868 37.943 24.726 1.00 20.60 371 LEU B O 1
ATOM 2576 N N . TYR B 2 148 ? 62.024 37.085 23.687 1.00 19.52 372 TYR B N 1
ATOM 2577 C CA . TYR B 2 148 ? 62.758 36.323 22.700 1.00 20.27 372 TYR B CA 1
ATOM 2578 C C . TYR B 2 148 ? 62.399 36.815 21.311 1.00 22.44 372 TYR B C 1
ATOM 2579 O O . TYR B 2 148 ? 61.255 37.084 21.042 1.00 19.66 372 TYR B O 1
ATOM 2588 N N . ILE B 2 149 ? 63.384 36.908 20.441 1.00 18.15 373 ILE B N 1
ATOM 2589 C CA . ILE B 2 149 ? 63.202 37.270 19.051 1.00 16.82 373 ILE B CA 1
ATOM 2590 C C . ILE B 2 149 ? 63.534 36.023 18.215 1.00 22.83 373 ILE B C 1
ATOM 2591 O O . ILE B 2 149 ? 64.636 35.435 18.346 1.00 20.26 373 ILE B O 1
ATOM 2596 N N . VAL B 2 150 ? 62.541 35.561 17.432 1.00 20.91 374 VAL B N 1
ATOM 2597 C CA . VAL B 2 150 ? 62.637 34.378 16.613 1.00 20.78 374 VAL B CA 1
ATOM 2598 C C . VAL B 2 150 ? 62.517 34.725 15.113 1.00 22.35 374 VAL B C 1
ATOM 2599 O O . VAL B 2 150 ? 61.560 35.407 14.711 1.00 21.12 374 VAL B O 1
ATOM 2603 N N . GLU B 2 151 ? 63.476 34.277 14.260 1.00 17.92 375 GLU B N 1
ATOM 2604 C CA . GLU B 2 151 ? 63.409 34.622 12.831 1.00 17.40 375 GLU B CA 1
ATOM 2605 C C . GLU B 2 151 ? 63.571 33.414 11.976 1.00 22.43 375 GLU B C 1
ATOM 2606 O O . GLU B 2 151 ? 64.547 32.618 12.208 1.00 21.16 375 GLU B O 1
ATOM 2612 N N . GLN B 2 152 ? 62.662 33.257 10.985 1.00 20.86 376 GLN B N 1
ATOM 2613 C CA . GLN B 2 152 ? 62.648 32.014 10.231 1.00 20.38 376 GLN B CA 1
ATOM 2614 C C . GLN B 2 152 ? 63.056 32.317 8.801 1.00 22.67 376 GLN B C 1
ATOM 2615 O O . GLN B 2 152 ? 62.615 33.307 8.241 1.00 25.21 376 GLN B O 1
ATOM 2621 N N . ILE B 2 153 ? 63.925 31.495 8.206 1.00 18.96 377 ILE B N 1
ATOM 2622 C CA . ILE B 2 153 ? 64.108 31.472 6.739 1.00 19.16 377 ILE B CA 1
ATOM 2623 C C . ILE B 2 153 ? 64.100 29.943 6.354 1.00 20.92 377 ILE B C 1
ATOM 2624 O O . ILE B 2 153 ? 64.007 29.098 7.238 1.00 23.18 377 ILE B O 1
ATOM 2629 N N . PRO B 2 154 ? 64.100 29.612 5.053 1.00 22.39 378 PRO B N 1
ATOM 2630 C CA . PRO B 2 154 ? 64.088 28.167 4.694 1.00 25.69 378 PRO B CA 1
ATOM 2631 C C . PRO B 2 154 ? 65.336 27.499 5.311 1.00 24.20 378 PRO B C 1
ATOM 2632 O O . PRO B 2 154 ? 66.405 28.101 5.311 1.00 22.98 378 PRO B O 1
ATOM 2636 N N . THR B 2 155 ? 65.147 26.335 5.906 1.00 24.77 379 THR B N 1
ATOM 2637 C CA . THR B 2 155 ? 66.241 25.511 6.530 1.00 26.93 379 THR B CA 1
ATOM 2638 C C . THR B 2 155 ? 66.780 26.028 7.864 1.00 34.08 379 THR B C 1
ATOM 2639 O O . THR B 2 155 ? 67.576 25.337 8.472 1.00 27.24 379 THR B O 1
ATOM 2643 N N . TYR B 2 156 ? 66.359 27.217 8.352 1.00 28.07 380 TYR B N 1
ATOM 2644 C CA . TYR B 2 156 ? 67.061 27.765 9.496 1.00 28.07 380 TYR B CA 1
ATOM 2645 C C . TYR B 2 156 ? 66.177 28.701 10.335 1.00 27.43 380 TYR B C 1
ATOM 2646 O O . TYR B 2 156 ? 65.637 29.681 9.790 1.00 24.86 380 TYR B O 1
ATOM 2655 N N . VAL B 2 157 ? 66.052 28.432 11.635 1.00 25.39 381 VAL B N 1
ATOM 2656 C CA . VAL B 2 157 ? 65.404 29.412 12.534 1.00 26.56 381 VAL B CA 1
ATOM 2657 C C . VAL B 2 157 ? 66.444 29.851 13.527 1.00 29.49 381 VAL B C 1
ATOM 2658 O O . VAL B 2 157 ? 67.054 29.025 14.199 1.00 26.90 381 VAL B O 1
ATOM 2662 N N . GLU B 2 158 ? 66.681 31.151 13.658 1.00 22.64 382 GLU B N 1
ATOM 2663 C CA . GLU B 2 158 ? 67.555 31.631 14.716 1.00 21.86 382 GLU B CA 1
ATOM 2664 C C . GLU B 2 158 ? 66.748 32.331 15.789 1.00 24.16 382 GLU B C 1
ATOM 2665 O O . GLU B 2 158 ? 65.703 33.033 15.458 1.00 22.47 382 GLU B O 1
ATOM 2671 N N . TYR B 2 159 ? 67.100 32.168 17.047 1.00 20.50 383 TYR B N 1
ATOM 2672 C CA . TYR B 2 159 ? 66.339 32.907 18.096 1.00 23.32 383 TYR B CA 1
ATOM 2673 C C . TYR B 2 159 ? 67.334 33.363 19.167 1.00 28.54 383 TYR B C 1
ATOM 2674 O O . TYR B 2 159 ? 68.409 32.733 19.356 1.00 22.02 383 TYR B O 1
ATOM 2683 N N . SER B 2 160 ? 67.063 34.475 19.836 1.00 21.24 384 SER B N 1
ATOM 2684 C CA . SER B 2 160 ? 67.904 34.878 20.942 1.00 21.44 384 SER B CA 1
ATOM 2685 C C . SER B 2 160 ? 67.109 35.648 21.971 1.00 23.53 384 SER B C 1
ATOM 2686 O O . SER B 2 160 ? 65.983 36.141 21.678 1.00 19.89 384 SER B O 1
ATOM 2689 N N . GLU B 2 161 ? 67.664 35.768 23.183 1.00 19.78 385 GLU B N 1
ATOM 2690 C CA . GLU B 2 161 ? 66.977 36.430 24.259 1.00 22.33 385 GLU B CA 1
ATOM 2691 C C . GLU B 2 161 ? 67.360 37.917 24.157 1.00 21.59 385 GLU B C 1
ATOM 2692 O O . GLU B 2 161 ? 68.541 38.227 24.033 1.00 19.98 385 GLU B O 1
ATOM 2698 N N . GLN B 2 162 ? 66.359 38.836 24.129 1.00 19.71 386 GLN B N 1
ATOM 2699 C CA . GLN B 2 162 ? 66.683 40.246 23.916 1.00 18.04 386 GLN B CA 1
ATOM 2700 C C . GLN B 2 162 ? 66.134 41.178 24.974 1.00 18.47 386 GLN B C 1
ATOM 2701 O O . GLN B 2 162 ? 65.920 42.347 24.704 1.00 17.68 386 GLN B O 1
ATOM 2707 N N . THR B 2 163 ? 66.052 40.676 26.198 1.00 20.18 387 THR B N 1
ATOM 2708 C CA . THR B 2 163 ? 65.516 41.507 27.283 1.00 21.14 387 THR B CA 1
ATOM 2709 C C . THR B 2 163 ? 66.464 42.680 27.602 1.00 20.77 387 THR B C 1
ATOM 2710 O O . THR B 2 163 ? 65.986 43.750 27.895 1.00 20.17 387 THR B O 1
ATOM 2714 N N . ALA B 2 164 ? 67.777 42.480 27.480 1.00 21.22 388 ALA B N 1
ATOM 2715 C CA . ALA B 2 164 ? 68.662 43.592 27.861 1.00 23.31 388 ALA B CA 1
ATOM 2716 C C . ALA B 2 164 ? 68.423 44.853 26.980 1.00 19.63 388 ALA B C 1
ATOM 2717 O O . ALA B 2 164 ? 68.402 46.010 27.457 1.00 21.88 388 ALA B O 1
ATOM 2719 N N . VAL B 2 165 ? 68.217 44.648 25.675 1.00 19.93 389 VAL B N 1
ATOM 2720 C CA . VAL B 2 165 ? 67.840 45.755 24.738 1.00 24.97 389 VAL B CA 1
ATOM 2721 C C . VAL B 2 165 ? 66.542 46.378 25.174 1.00 21.60 389 VAL B C 1
ATOM 2722 O O . VAL B 2 165 ? 66.425 47.591 25.212 1.00 19.33 389 VAL B O 1
ATOM 2726 N N . LEU B 2 166 ? 65.546 45.529 25.403 1.00 17.91 390 LEU B N 1
ATOM 2727 C CA . LEU B 2 166 ? 64.205 46.043 25.772 1.00 19.52 390 LEU B CA 1
ATOM 2728 C C . LEU B 2 166 ? 64.246 46.883 27.103 1.00 21.95 390 LEU B C 1
ATOM 2729 O O . LEU B 2 166 ? 63.562 47.943 27.232 1.00 21.35 390 LEU B O 1
ATOM 2734 N N . ARG B 2 167 ? 65.072 46.436 28.073 1.00 20.73 391 ARG B N 1
ATOM 2735 C CA . ARG B 2 167 ? 65.308 47.257 29.293 1.00 23.27 391 ARG B CA 1
ATOM 2736 C C . ARG B 2 167 ? 65.780 48.687 28.999 1.00 19.90 391 ARG B C 1
ATOM 2737 O O . ARG B 2 167 ? 65.482 49.566 29.823 1.00 22.79 391 ARG B O 1
ATOM 2745 N N . ARG B 2 168 ? 66.445 48.931 27.879 1.00 21.12 392 ARG B N 1
ATOM 2746 C CA . ARG B 2 168 ? 66.830 50.358 27.455 1.00 22.03 392 ARG B CA 1
ATOM 2747 C C . ARG B 2 168 ? 65.655 51.213 27.014 1.00 23.95 392 ARG B C 1
ATOM 2748 O O . ARG B 2 168 ? 65.718 52.449 27.042 1.00 23.46 392 ARG B O 1
ATOM 2756 N N . GLY B 2 169 ? 64.543 50.555 26.682 1.00 23.68 393 GLY B N 1
ATOM 2757 C CA . GLY B 2 169 ? 63.318 51.295 26.355 1.00 25.37 393 GLY B CA 1
ATOM 2758 C C . GLY B 2 169 ? 62.382 50.684 25.326 1.00 25.55 393 GLY B C 1
ATOM 2759 O O . GLY B 2 169 ? 61.169 50.882 25.428 1.00 20.98 393 GLY B O 1
ATOM 2760 N N . TYR B 2 170 ? 62.907 49.914 24.356 1.00 20.21 394 TYR B N 1
ATOM 2761 C CA . TYR B 2 170 ? 61.989 49.463 23.328 1.00 19.45 394 TYR B CA 1
ATOM 2762 C C . TYR B 2 170 ? 62.561 48.388 22.431 1.00 19.90 394 TYR B C 1
ATOM 2763 O O . TYR B 2 170 ? 63.760 48.235 22.319 1.00 21.23 394 TYR B O 1
ATOM 2772 N N . TRP B 2 171 ? 61.644 47.714 21.743 1.00 17.31 395 TRP B N 1
ATOM 2773 C CA . TRP B 2 171 ? 62.029 46.782 20.656 1.00 18.30 395 TRP B CA 1
ATOM 2774 C C . TRP B 2 171 ? 61.143 47.155 19.499 1.00 16.39 395 TRP B C 1
ATOM 2775 O O . TRP B 2 171 ? 59.901 46.829 19.544 1.00 16.87 395 TRP B O 1
ATOM 2786 N N . PRO B 2 172 ? 61.718 47.562 18.402 1.00 17.48 396 PRO B N 1
ATOM 2787 C CA . PRO B 2 172 ? 60.967 47.862 17.156 1.00 18.68 396 PRO B CA 1
ATOM 2788 C C . PRO B 2 172 ? 61.009 46.756 16.096 1.00 21.23 396 PRO B C 1
ATOM 2789 O O . PRO B 2 172 ? 61.911 45.920 16.096 1.00 18.62 396 PRO B O 1
ATOM 2793 N N . SER B 2 173 ? 59.996 46.704 15.215 1.00 19.43 397 SER B N 1
ATOM 2794 C CA . SER B 2 173 ? 60.037 45.637 14.158 1.00 17.96 397 SER B CA 1
ATOM 2795 C C . SER B 2 173 ? 59.388 46.201 12.903 1.00 21.60 397 SER B C 1
ATOM 2796 O O . SER B 2 173 ? 58.329 46.813 13.031 1.00 20.50 397 SER B O 1
ATOM 2799 N N . TYR B 2 174 ? 60.064 46.068 11.749 1.00 18.42 398 TYR B N 1
ATOM 2800 C CA . TYR B 2 174 ? 59.679 46.759 10.512 1.00 19.32 398 TYR B CA 1
ATOM 2801 C C . TYR B 2 174 ? 60.212 46.004 9.297 1.00 19.03 398 TYR B C 1
ATOM 2802 O O . TYR B 2 174 ? 60.723 46.596 8.344 1.00 21.21 398 TYR B O 1
ATOM 2811 N N . ASN B 2 175 ? 59.979 44.669 9.248 1.00 19.40 399 ASN B N 1
ATOM 2812 C CA . ASN B 2 175 ? 60.159 43.885 8.011 1.00 19.72 399 ASN B CA 1
ATOM 2813 C C . ASN B 2 175 ? 61.636 43.774 7.607 1.00 21.26 399 ASN B C 1
ATOM 2814 O O . ASN B 2 175 ? 61.916 43.501 6.434 1.00 21.94 399 ASN B O 1
ATOM 2819 N N . ILE B 2 176 ? 62.578 43.978 8.522 1.00 18.88 400 ILE B N 1
ATOM 2820 C CA . ILE B 2 176 ? 64.018 43.716 8.152 1.00 19.81 400 ILE B CA 1
ATOM 2821 C C . ILE B 2 176 ? 64.604 42.824 9.269 1.00 20.31 400 ILE B C 1
ATOM 2822 O O . ILE B 2 176 ? 64.473 43.143 10.430 1.00 19.95 400 ILE B O 1
ATOM 2827 N N . PRO B 2 177 ? 65.278 41.723 8.903 1.00 17.96 401 PRO B N 1
ATOM 2828 C CA . PRO B 2 177 ? 65.780 40.831 9.953 1.00 19.62 401 PRO B CA 1
ATOM 2829 C C . PRO B 2 177 ? 66.850 41.477 10.832 1.00 17.53 401 PRO B C 1
ATOM 2830 O O . PRO B 2 177 ? 67.740 42.164 10.317 1.00 19.52 401 PRO B O 1
ATOM 2834 N N . PHE B 2 178 ? 66.759 41.182 12.113 1.00 19.49 402 PHE B N 1
ATOM 2835 C CA . PHE B 2 178 ? 67.657 41.625 13.158 1.00 20.29 402 PHE B CA 1
ATOM 2836 C C . PHE B 2 178 ? 68.953 40.727 13.249 1.00 20.21 402 PHE B C 1
ATOM 2837 O O . PHE B 2 178 ? 70.087 41.206 13.341 1.00 20.00 402 PHE B O 1
ATOM 2845 N N . HIS B 2 179 ? 68.773 39.411 13.211 1.00 19.46 403 HIS B N 1
ATOM 2846 C CA . HIS B 2 179 ? 69.987 38.496 13.479 1.00 21.43 403 HIS B CA 1
ATOM 2847 C C . HIS B 2 179 ? 70.868 38.558 12.261 1.00 24.34 403 HIS B C 1
ATOM 2848 O O . HIS B 2 179 ? 70.403 38.441 11.127 1.00 21.35 403 HIS B O 1
ATOM 2855 N N . GLU B 2 180 ? 72.159 38.828 12.482 1.00 24.47 404 GLU B N 1
ATOM 2856 C CA . GLU B 2 180 ? 73.059 39.055 11.352 1.00 28.69 404 GLU B CA 1
ATOM 2857 C C . GLU B 2 180 ? 73.129 37.862 10.376 1.00 26.06 404 GLU B C 1
ATOM 2858 O O . GLU B 2 180 ? 73.142 38.043 9.158 1.00 28.62 404 GLU B O 1
ATOM 2864 N N . LYS B 2 181 ? 73.151 36.653 10.905 1.00 27.81 405 LYS B N 1
ATOM 2865 C CA . LYS B 2 181 ? 73.179 35.504 10.012 1.00 28.67 405 LYS B CA 1
ATOM 2866 C C . LYS B 2 181 ? 71.951 35.477 9.135 1.00 29.93 405 LYS B C 1
ATOM 2867 O O . LYS B 2 181 ? 72.062 35.252 7.933 1.00 25.29 405 LYS B O 1
ATOM 2873 N N . VAL B 2 182 ? 70.771 35.709 9.720 1.00 26.03 406 VAL B N 1
ATOM 2874 C CA . VAL B 2 182 ? 69.538 35.837 8.906 1.00 24.81 406 VAL B CA 1
ATOM 2875 C C . VAL B 2 182 ? 69.552 36.893 7.837 1.00 23.87 406 VAL B C 1
ATOM 2876 O O . VAL B 2 182 ? 69.189 36.639 6.661 1.00 24.41 406 VAL B O 1
ATOM 2880 N N . TYR B 2 183 ? 69.983 38.092 8.237 1.00 23.09 407 TYR B N 1
ATOM 2881 C CA . TYR B 2 183 ? 69.982 39.253 7.367 1.00 22.72 407 TYR B CA 1
ATOM 2882 C C . TYR B 2 183 ? 70.955 38.922 6.158 1.00 26.23 407 TYR B C 1
ATOM 2883 O O . TYR B 2 183 ? 70.646 39.141 4.993 1.00 23.46 407 TYR B O 1
ATOM 2892 N N . ASN B 2 184 ? 72.121 38.360 6.484 1.00 27.48 408 ASN B N 1
ATOM 2893 C CA . ASN B 2 184 ? 73.119 38.037 5.421 1.00 31.23 408 ASN B CA 1
ATOM 2894 C C . ASN B 2 184 ? 72.632 36.986 4.444 1.00 30.29 408 ASN B C 1
ATOM 2895 O O . ASN B 2 184 ? 72.612 37.195 3.235 1.00 32.98 408 ASN B O 1
ATOM 2900 N N . TRP B 2 185 ? 72.155 35.882 4.999 1.00 30.80 409 TRP B N 1
ATOM 2901 C CA . TRP B 2 185 ? 71.689 34.719 4.226 1.00 29.75 409 TRP B CA 1
ATOM 2902 C C . TRP B 2 185 ? 70.450 35.046 3.409 1.00 34.77 409 TRP B C 1
ATOM 2903 O O . TRP B 2 185 ? 70.258 34.542 2.270 1.00 30.84 409 TRP B O 1
ATOM 2914 N N . SER B 2 186 ? 69.622 35.988 3.875 1.00 29.26 410 SER B N 1
ATOM 2915 C CA . SER B 2 186 ? 68.451 36.399 3.101 1.00 26.48 410 SER B CA 1
ATOM 2916 C C . SER B 2 186 ? 68.787 37.398 2.003 1.00 29.29 410 SER B C 1
ATOM 2917 O O . SER B 2 186 ? 67.903 37.782 1.253 1.00 35.08 410 SER B O 1
ATOM 2920 N N . GLY B 2 187 ? 70.019 37.856 1.962 1.00 28.02 411 GLY B N 1
ATOM 2921 C CA . GLY B 2 187 ? 70.453 38.671 0.842 1.00 28.92 411 GLY B CA 1
ATOM 2922 C C . GLY B 2 187 ? 70.332 40.175 1.014 1.00 34.28 411 GLY B C 1
ATOM 2923 O O . GLY B 2 187 ? 70.356 40.938 0.016 1.00 33.44 411 GLY B O 1
ATOM 2924 N N . TYR B 2 188 ? 70.147 40.609 2.254 1.00 29.09 412 TYR B N 1
ATOM 2925 C CA . TYR B 2 188 ? 69.928 42.028 2.467 1.00 27.51 412 TYR B CA 1
ATOM 2926 C C . TYR B 2 188 ? 71.211 42.858 2.123 1.00 26.49 412 TYR B C 1
ATOM 2927 O O . TYR B 2 188 ? 71.048 44.024 1.707 1.00 31.75 412 TYR B O 1
ATOM 2936 N N . PRO B 2 189 ? 72.402 42.338 2.410 1.00 28.53 413 PRO B N 1
ATOM 2937 C CA . PRO B 2 189 ? 73.591 43.168 2.148 1.00 35.17 413 PRO B CA 1
ATOM 2938 C C . PRO B 2 189 ? 73.752 43.589 0.675 1.00 36.82 413 PRO B C 1
ATOM 2939 O O . PRO B 2 189 ? 74.144 44.742 0.410 1.00 31.64 413 PRO B O 1
ATOM 2943 N N . ILE B 2 190 ? 73.428 42.698 -0.253 1.00 36.73 414 ILE B N 1
ATOM 2944 C CA . ILE B 2 190 ? 73.433 43.038 -1.694 1.00 39.86 414 ILE B CA 1
ATOM 2945 C C . ILE B 2 190 ? 72.294 44.003 -2.013 1.00 40.53 414 ILE B C 1
ATOM 2946 O O . ILE B 2 190 ? 72.526 44.947 -2.744 1.00 38.14 414 ILE B O 1
ATOM 2951 N N . LEU B 2 191 ? 71.090 43.837 -1.426 1.00 35.88 415 LEU B N 1
ATOM 2952 C CA . LEU B 2 191 ? 70.054 44.868 -1.618 1.00 34.38 415 LEU B CA 1
ATOM 2953 C C . LEU B 2 191 ? 70.443 46.242 -1.140 1.00 35.27 415 LEU B C 1
ATOM 2954 O O . LEU B 2 191 ? 70.006 47.236 -1.734 1.00 42.57 415 LEU B O 1
ATOM 2959 N N . VAL B 2 192 ? 71.127 46.323 0.001 1.00 32.59 416 VAL B N 1
ATOM 2960 C CA . VAL B 2 192 ? 71.582 47.635 0.479 1.00 33.67 416 VAL B CA 1
ATOM 2961 C C . VAL B 2 192 ? 72.569 48.244 -0.554 1.00 39.74 416 VAL B C 1
ATOM 2962 O O . VAL B 2 192 ? 72.459 49.434 -0.932 1.00 37.61 416 VAL B O 1
ATOM 2966 N N . LYS B 2 193 ? 73.498 47.422 -1.036 1.00 43.14 417 LYS B N 1
ATOM 2967 C CA . LYS B 2 193 ? 74.462 47.898 -2.092 1.00 49.31 417 LYS B CA 1
ATOM 2968 C C . LYS B 2 193 ? 73.776 48.314 -3.383 1.00 46.41 417 LYS B C 1
ATOM 2969 O O . LYS B 2 193 ? 74.162 49.280 -3.986 1.00 58.07 417 LYS B O 1
ATOM 2975 N N . LYS B 2 194 ? 72.718 47.619 -3.763 1.00 48.02 418 LYS B N 1
ATOM 2976 C CA . LYS B 2 194 ? 72.020 47.879 -4.998 1.00 52.28 418 LYS B CA 1
ATOM 2977 C C . LYS B 2 194 ? 70.983 49.003 -4.842 1.00 52.14 418 LYS B C 1
ATOM 2978 O O . LYS B 2 194 ? 70.792 49.779 -5.760 1.00 46.86 418 LYS B O 1
ATOM 2984 N N . LEU B 2 195 ? 70.307 49.091 -3.695 1.00 42.58 419 LEU B N 1
ATOM 2985 C CA . LEU B 2 195 ? 69.180 50.028 -3.518 1.00 34.80 419 LEU B CA 1
ATOM 2986 C C . LEU B 2 195 ? 69.313 51.002 -2.353 1.00 42.14 419 LEU B C 1
ATOM 2987 O O . LEU B 2 195 ? 68.415 51.823 -2.154 1.00 38.10 419 LEU B O 1
ATOM 2992 N N . GLY B 2 196 ? 70.383 50.894 -1.559 1.00 37.11 420 GLY B N 1
ATOM 2993 C CA . GLY B 2 196 ? 70.653 51.910 -0.554 1.00 34.80 420 GLY B CA 1
ATOM 2994 C C . GLY B 2 196 ? 70.091 51.540 0.831 1.00 36.60 420 GLY B C 1
ATOM 2995 O O . GLY B 2 196 ? 69.575 50.442 1.059 1.00 32.54 420 GLY B O 1
ATOM 2996 N N . LEU B 2 197 ? 70.141 52.492 1.746 1.00 34.84 421 LEU B N 1
ATOM 2997 C CA . LEU B 2 197 ? 69.898 52.221 3.171 1.00 39.07 421 LEU B CA 1
ATOM 2998 C C . LEU B 2 197 ? 68.488 51.956 3.653 1.00 38.41 421 LEU B C 1
ATOM 2999 O O . LEU B 2 197 ? 68.326 51.601 4.820 1.00 38.98 421 LEU B O 1
ATOM 3004 N N . ASP B 2 198 ? 67.468 52.076 2.797 1.00 38.56 422 ASP B N 1
ATOM 3005 C CA . ASP B 2 198 ? 66.089 51.600 3.132 1.00 37.51 422 ASP B CA 1
ATOM 3006 C C . ASP B 2 198 ? 66.086 50.116 3.388 1.00 40.01 422 ASP B C 1
ATOM 3007 O O . ASP B 2 198 ? 65.104 49.527 3.889 1.00 38.89 422 ASP B O 1
ATOM 3012 N N . TYR B 2 199 ? 67.120 49.453 2.907 1.00 28.52 423 TYR B N 1
ATOM 3013 C CA . TYR B 2 199 ? 67.159 48.007 3.155 1.00 36.37 423 TYR B CA 1
ATOM 3014 C C . TYR B 2 199 ? 68.032 47.688 4.326 1.00 30.65 423 TYR B C 1
ATOM 3015 O O . TYR B 2 199 ? 68.313 46.529 4.591 1.00 34.07 423 TYR B O 1
ATOM 3024 N N . SER B 2 200 ? 68.566 48.709 4.995 1.00 25.53 424 SER B N 1
ATOM 3025 C CA . SER B 2 200 ? 69.410 48.325 6.118 1.00 27.19 424 SER B CA 1
ATOM 3026 C C . SER B 2 200 ? 68.585 48.241 7.380 1.00 23.03 424 SER B C 1
ATOM 3027 O O . SER B 2 200 ? 67.627 49.008 7.561 1.00 25.54 424 SER B O 1
ATOM 3030 N N . TYR B 2 201 ? 69.033 47.386 8.306 1.00 22.96 425 TYR B N 1
ATOM 3031 C CA . TYR B 2 201 ? 68.311 47.205 9.584 1.00 21.78 425 TYR B CA 1
ATOM 3032 C C . TYR B 2 201 ? 68.341 48.477 10.400 1.00 21.32 425 TYR B C 1
ATOM 3033 O O . TYR B 2 201 ? 67.324 48.862 11.018 1.00 24.20 425 TYR B O 1
ATOM 3042 N N . ASP B 2 202 ? 69.493 49.161 10.412 1.00 21.99 426 ASP B N 1
ATOM 3043 C CA . ASP B 2 202 ? 69.570 50.328 11.282 1.00 22.82 426 ASP B CA 1
ATOM 3044 C C . ASP B 2 202 ? 68.987 51.612 10.733 1.00 23.44 426 ASP B C 1
ATOM 3045 O O . ASP B 2 202 ? 68.526 52.448 11.510 1.00 23.80 426 ASP B O 1
ATOM 3050 N N . LEU B 2 203 ? 68.977 51.764 9.423 1.00 20.46 427 LEU B N 1
ATOM 3051 C CA . LEU B 2 203 ? 68.615 53.084 8.895 1.00 23.47 427 LEU B CA 1
ATOM 3052 C C . LEU B 2 203 ? 67.427 53.058 7.906 1.00 26.49 427 LEU B C 1
ATOM 3053 O O . LEU B 2 203 ? 67.206 54.004 7.163 1.00 23.08 427 LEU B O 1
ATOM 3058 N N . ALA B 2 204 ? 66.642 51.986 7.909 1.00 23.43 428 ALA B N 1
ATOM 3059 C CA . ALA B 2 204 ? 65.340 52.035 7.195 1.00 23.99 428 ALA B CA 1
ATOM 3060 C C . ALA B 2 204 ? 64.489 53.125 7.788 1.00 24.76 428 ALA B C 1
ATOM 3061 O O . ALA B 2 204 ? 64.624 53.477 8.971 1.00 23.15 428 ALA B O 1
ATOM 3063 N N . SER B 2 205 ? 63.587 53.686 7.003 1.00 22.02 429 SER B N 1
ATOM 3064 C CA . SER B 2 205 ? 62.837 54.830 7.543 1.00 22.64 429 SER B CA 1
ATOM 3065 C C . SER B 2 205 ? 62.177 54.518 8.868 1.00 22.54 429 SER B C 1
ATOM 3066 O O . SER B 2 205 ? 62.201 55.371 9.762 1.00 22.72 429 SER B O 1
ATOM 3069 N N . ARG B 2 206 ? 61.476 53.369 9.014 1.00 21.48 430 ARG B N 1
ATOM 3070 C CA . ARG B 2 206 ? 60.851 53.123 10.289 1.00 19.22 430 ARG B CA 1
ATOM 3071 C C . ARG B 2 206 ? 61.816 52.879 11.451 1.00 22.04 430 ARG B C 1
ATOM 3072 O O . ARG B 2 206 ? 61.449 53.126 12.598 1.00 21.48 430 ARG B O 1
ATOM 3080 N N . ALA B 2 207 ? 63.047 52.391 11.140 1.00 23.27 431 ALA B N 1
ATOM 3081 C CA . ALA B 2 207 ? 64.110 52.248 12.223 1.00 24.59 431 ALA B CA 1
ATOM 3082 C C . ALA B 2 207 ? 64.406 53.649 12.790 1.00 25.56 431 ALA B C 1
ATOM 3083 O O . ALA B 2 207 ? 64.471 53.837 14.020 1.00 21.45 431 ALA B O 1
ATOM 3085 N N . LYS B 2 208 ? 64.622 54.607 11.878 1.00 22.51 432 LYS B N 1
ATOM 3086 C CA . LYS B 2 208 ? 64.920 55.999 12.248 1.00 23.61 432 LYS B CA 1
ATOM 3087 C C . LYS B 2 208 ? 63.770 56.651 12.966 1.00 23.30 432 LYS B C 1
ATOM 3088 O O . LYS B 2 208 ? 64.001 57.284 13.996 1.00 25.35 432 LYS B O 1
ATOM 3094 N N . ILE B 2 209 ? 62.525 56.428 12.509 1.00 21.76 433 ILE B N 1
ATOM 3095 C CA . ILE B 2 209 ? 61.397 57.066 13.161 1.00 22.84 433 ILE B CA 1
ATOM 3096 C C . ILE B 2 209 ? 61.218 56.455 14.558 1.00 23.23 433 ILE B C 1
ATOM 3097 O O . ILE B 2 209 ? 60.975 57.146 15.525 1.00 20.91 433 ILE B O 1
ATOM 3102 N N . PHE B 2 210 ? 61.299 55.126 14.672 1.00 20.76 434 PHE B N 1
ATOM 3103 C CA . PHE B 2 210 ? 61.104 54.569 16.052 1.00 21.09 434 PHE B CA 1
ATOM 3104 C C . PHE B 2 210 ? 62.284 55.009 16.955 1.00 20.61 434 PHE B C 1
ATOM 3105 O O . PHE B 2 210 ? 62.079 55.248 18.153 1.00 18.83 434 PHE B O 1
ATOM 3113 N N . ARG B 2 211 ? 63.481 55.137 16.384 1.00 20.54 435 ARG B N 1
ATOM 3114 C CA . ARG B 2 211 ? 64.678 55.482 17.208 1.00 21.08 435 ARG B CA 1
ATOM 3115 C C . ARG B 2 211 ? 64.392 56.937 17.754 1.00 24.73 435 ARG B C 1
ATOM 3116 O O . ARG B 2 211 ? 64.685 57.259 18.910 1.00 21.61 435 ARG B O 1
ATOM 3124 N N . ARG B 2 212 ? 63.869 57.780 16.854 1.00 27.01 436 ARG B N 1
ATOM 3125 C CA . ARG B 2 212 ? 63.536 59.187 17.177 1.00 24.07 436 ARG B CA 1
ATOM 3126 C C . ARG B 2 212 ? 62.396 59.335 18.136 1.00 22.55 436 ARG B C 1
ATOM 3127 O O . ARG B 2 212 ? 62.464 60.134 19.087 1.00 26.14 436 ARG B O 1
ATOM 3135 N N . ASP B 2 213 ? 61.347 58.566 17.962 1.00 24.12 437 ASP B N 1
ATOM 3136 C CA . ASP B 2 213 ? 60.077 58.767 18.646 1.00 23.98 437 ASP B CA 1
ATOM 3137 C C . ASP B 2 213 ? 59.593 57.793 19.668 1.00 26.15 437 ASP B C 1
ATOM 3138 O O . ASP B 2 213 ? 58.601 58.061 20.378 1.00 22.60 437 ASP B O 1
ATOM 3143 N N . GLN B 2 214 ? 60.258 56.642 19.853 1.00 22.43 438 GLN B N 1
ATOM 3144 C CA . GLN B 2 214 ? 59.714 55.743 20.858 1.00 20.03 438 GLN B CA 1
ATOM 3145 C C . GLN B 2 214 ? 59.643 56.357 22.276 1.00 21.03 438 GLN B C 1
ATOM 3146 O O . GLN B 2 214 ? 58.703 56.014 23.058 1.00 23.00 438 GLN B O 1
ATOM 3152 N N . GLY B 2 215 ? 60.592 57.195 22.577 1.00 24.11 439 GLY B N 1
ATOM 3153 C CA . GLY B 2 215 ? 60.704 57.869 23.893 1.00 25.09 439 GLY B CA 1
ATOM 3154 C C . GLY B 2 215 ? 59.540 58.853 24.080 1.00 28.82 439 GLY B C 1
ATOM 3155 O O . GLY B 2 215 ? 59.275 59.291 25.215 1.00 26.31 439 GLY B O 1
ATOM 3156 N N . LYS B 2 216 ? 58.790 59.120 23.013 1.00 28.87 440 LYS B N 1
ATOM 3157 C CA . LYS B 2 216 ? 57.619 60.011 23.102 1.00 28.26 440 LYS B CA 1
ATOM 3158 C C . LYS B 2 216 ? 56.427 59.222 23.590 1.00 27.38 440 LYS B C 1
ATOM 3159 O O . LYS B 2 216 ? 55.420 59.785 23.937 1.00 25.69 440 LYS B O 1
ATOM 3165 N N . VAL B 2 217 ? 56.504 57.876 23.657 1.00 23.96 441 VAL B N 1
ATOM 3166 C CA . VAL B 2 217 ? 55.428 57.108 24.297 1.00 23.00 441 VAL B CA 1
ATOM 3167 C C . VAL B 2 217 ? 55.488 57.181 25.851 1.00 26.48 441 VAL B C 1
ATOM 3168 O O . VAL B 2 217 ? 56.507 56.733 26.467 1.00 25.50 441 VAL B O 1
ATOM 3172 N N . THR B 2 218 ? 54.410 57.708 26.501 1.00 22.99 442 THR B N 1
ATOM 3173 C CA . THR B 2 218 ? 54.392 57.977 27.967 1.00 27.29 442 THR B CA 1
ATOM 3174 C C . THR B 2 218 ? 53.193 57.264 28.469 1.00 26.51 442 THR B C 1
ATOM 3175 O O . THR B 2 218 ? 53.039 57.067 29.660 1.00 29.71 442 THR B O 1
ATOM 3179 N N . ASP B 2 219 ? 52.340 56.796 27.544 1.00 25.57 443 ASP B N 1
ATOM 3180 C CA . ASP B 2 219 ? 50.997 56.213 27.955 1.00 28.45 443 ASP B CA 1
ATOM 3181 C C . ASP B 2 219 ? 50.263 55.583 26.806 1.00 25.69 443 ASP B C 1
ATOM 3182 O O . ASP B 2 219 ? 50.761 55.563 25.704 1.00 28.76 443 ASP B O 1
ATOM 3187 N N . MET B 2 220 ? 49.032 55.128 27.036 1.00 26.86 444 MET B N 1
ATOM 3188 C CA . MET B 2 220 ? 48.317 54.478 25.970 1.00 28.99 444 MET B CA 1
ATOM 3189 C C . MET B 2 220 ? 48.048 55.431 24.796 1.00 32.09 444 MET B C 1
ATOM 3190 O O . MET B 2 220 ? 48.220 55.079 23.634 1.00 29.87 444 MET B O 1
ATOM 3195 N N . GLU B 2 221 ? 47.644 56.680 25.072 1.00 30.00 445 GLU B N 1
ATOM 3196 C CA . GLU B 2 221 ? 47.328 57.512 23.965 1.00 29.70 445 GLU B CA 1
ATOM 3197 C C . GLU B 2 221 ? 48.487 57.711 23.034 1.00 24.12 445 GLU B C 1
ATOM 3198 O O . GLU B 2 221 ? 48.289 57.759 21.807 1.00 25.74 445 GLU B O 1
ATOM 3204 N N . SER B 2 222 ? 49.665 57.969 23.603 1.00 24.99 446 SER B N 1
ATOM 3205 C CA . SER B 2 222 ? 50.818 58.234 22.757 1.00 26.44 446 SER B CA 1
ATOM 3206 C C . SER B 2 222 ? 51.331 56.845 22.149 1.00 26.39 446 SER B C 1
ATOM 3207 O O . SER B 2 222 ? 51.972 56.866 21.136 1.00 27.84 446 SER B O 1
ATOM 3210 N N . MET B 2 223 ? 51.048 55.709 22.779 1.00 23.18 447 MET B N 1
ATOM 3211 C CA . MET B 2 223 ? 51.384 54.416 22.057 1.00 24.25 447 MET B CA 1
ATOM 3212 C C . MET B 2 223 ? 50.482 54.280 20.808 1.00 25.94 447 MET B C 1
ATOM 3213 O O . MET B 2 223 ? 50.939 53.941 19.715 1.00 23.49 447 MET B O 1
ATOM 3218 N N . LYS B 2 224 ? 49.161 54.487 20.955 1.00 26.25 448 LYS B N 1
ATOM 3219 C CA . LYS B 2 224 ? 48.285 54.555 19.758 1.00 28.72 448 LYS B CA 1
ATOM 3220 C C . LYS B 2 224 ? 48.783 55.461 18.676 1.00 26.41 448 LYS B C 1
ATOM 3221 O O . LYS B 2 224 ? 48.707 55.134 17.496 1.00 28.08 448 LYS B O 1
ATOM 3227 N N . TYR B 2 225 ? 49.208 56.640 19.081 1.00 27.34 449 TYR B N 1
ATOM 3228 C CA . TYR B 2 225 ? 49.618 57.677 18.172 1.00 27.00 449 TYR B CA 1
ATOM 3229 C C . TYR B 2 225 ? 50.860 57.244 17.363 1.00 26.83 449 TYR B C 1
ATOM 3230 O O . TYR B 2 225 ? 50.913 57.447 16.137 1.00 23.30 449 TYR B O 1
ATOM 3239 N N . ILE B 2 226 ? 51.869 56.651 18.061 1.00 25.31 450 ILE B N 1
ATOM 3240 C CA . ILE B 2 226 ? 53.075 56.226 17.251 1.00 23.83 450 ILE B CA 1
ATOM 3241 C C . ILE B 2 226 ? 52.720 55.085 16.269 1.00 20.08 450 ILE B C 1
ATOM 3242 O O . ILE B 2 226 ? 53.311 54.992 15.206 1.00 21.89 450 ILE B O 1
ATOM 3247 N N . MET B 2 227 ? 51.793 54.201 16.644 1.00 21.45 451 MET B N 1
ATOM 3248 C CA . MET B 2 227 ? 51.502 53.024 15.854 1.00 23.20 451 MET B CA 1
ATOM 3249 C C . MET B 2 227 ? 50.552 53.369 14.648 1.00 27.76 451 MET B C 1
ATOM 3250 O O . MET B 2 227 ? 50.455 52.600 13.696 1.00 24.33 451 MET B O 1
ATOM 3255 N N . ARG B 2 228 ? 49.826 54.501 14.755 1.00 25.62 452 ARG B N 1
ATOM 3256 C CA . ARG B 2 228 ? 48.971 55.064 13.691 1.00 25.96 452 ARG B CA 1
ATOM 3257 C C . ARG B 2 228 ? 49.735 56.144 12.877 1.00 26.83 452 ARG B C 1
ATOM 3258 O O . ARG B 2 228 ? 49.171 56.705 11.897 1.00 26.93 452 ARG B O 1
ATOM 3266 N N . TYR B 2 229 ? 51.019 56.401 13.202 1.00 24.42 453 TYR B N 1
ATOM 3267 C CA . TYR B 2 229 ? 51.809 57.524 12.682 1.00 26.34 453 TYR B CA 1
ATOM 3268 C C . TYR B 2 229 ? 52.098 57.464 11.184 1.00 29.83 453 TYR B C 1
ATOM 3269 O O . TYR B 2 229 ? 52.478 56.410 10.601 1.00 28.35 453 TYR B O 1
ATOM 3278 N N . ASN B 2 230 ? 51.828 58.588 10.509 1.00 26.99 454 ASN B N 1
ATOM 3279 C CA . ASN B 2 230 ? 52.225 58.688 9.125 1.00 27.25 454 ASN B CA 1
ATOM 3280 C C . ASN B 2 230 ? 52.968 60.003 8.899 1.00 35.47 454 ASN B C 1
ATOM 3281 O O . ASN B 2 230 ? 54.235 59.988 8.730 1.00 35.62 454 ASN B O 1
ATOM 3286 N N . ASN B 2 231 ? 52.262 61.158 8.946 1.00 30.22 455 ASN B N 1
ATOM 3287 C CA . ASN B 2 231 ? 53.013 62.445 8.818 1.00 30.25 455 ASN B CA 1
ATOM 3288 C C . ASN B 2 231 ? 53.942 62.590 7.612 1.00 25.26 455 ASN B C 1
ATOM 3289 O O . ASN B 2 231 ? 54.951 63.320 7.674 1.00 32.50 455 ASN B O 1
ATOM 3294 N N . TYR B 2 232 ? 53.639 61.929 6.492 1.00 26.58 456 TYR B N 1
ATOM 3295 C CA . TYR B 2 232 ? 54.631 61.830 5.445 1.00 27.65 456 TYR B CA 1
ATOM 3296 C C . TYR B 2 232 ? 55.038 63.117 4.735 1.00 32.10 456 TYR B C 1
ATOM 3297 O O . TYR B 2 232 ? 56.112 63.171 4.078 1.00 30.08 456 TYR B O 1
ATOM 3306 N N . LYS B 2 233 ? 54.158 64.110 4.770 1.00 34.64 457 LYS B N 1
ATOM 3307 C CA . LYS B 2 233 ? 54.468 65.384 4.078 1.00 38.21 457 LYS B CA 1
ATOM 3308 C C . LYS B 2 233 ? 55.474 66.165 4.863 1.00 36.10 457 LYS B C 1
ATOM 3309 O O . LYS B 2 233 ? 56.231 66.932 4.275 1.00 43.90 457 LYS B O 1
ATOM 3315 N N . GLN B 2 234 ? 55.536 65.975 6.185 1.00 33.11 458 GLN B N 1
ATOM 3316 C CA . GLN B 2 234 ? 56.487 66.776 6.999 1.00 36.01 458 GLN B CA 1
ATOM 3317 C C . GLN B 2 234 ? 57.696 65.972 7.581 1.00 35.15 458 GLN B C 1
ATOM 3318 O O . GLN B 2 234 ? 58.711 66.540 7.942 1.00 30.32 458 GLN B O 1
ATOM 3324 N N . ASP B 2 235 ? 57.546 64.653 7.733 1.00 31.23 459 ASP B N 1
ATOM 3325 C CA . ASP B 2 235 ? 58.596 63.905 8.481 1.00 27.43 459 ASP B CA 1
ATOM 3326 C C . ASP B 2 235 ? 59.755 63.832 7.552 1.00 26.34 459 ASP B C 1
ATOM 3327 O O . ASP B 2 235 ? 59.687 63.221 6.443 1.00 30.55 459 ASP B O 1
ATOM 3332 N N . PRO B 2 236 ? 60.896 64.354 7.951 1.00 28.18 460 PRO B N 1
ATOM 3333 C CA . PRO B 2 236 ? 62.009 64.196 6.998 1.00 30.31 460 PRO B CA 1
ATOM 3334 C C . PRO B 2 236 ? 62.443 62.753 6.651 1.00 34.82 460 PRO B C 1
ATOM 3335 O O . PRO B 2 236 ? 62.975 62.496 5.556 1.00 35.16 460 PRO B O 1
ATOM 3339 N N . TYR B 2 237 ? 62.236 61.810 7.566 1.00 29.09 461 TYR B N 1
ATOM 3340 C CA . TYR B 2 237 ? 62.554 60.415 7.249 1.00 30.69 461 TYR B CA 1
ATOM 3341 C C . TYR B 2 237 ? 61.613 59.767 6.236 1.00 31.47 461 TYR B C 1
ATOM 3342 O O . TYR B 2 237 ? 61.920 58.668 5.701 1.00 31.61 461 TYR B O 1
ATOM 3351 N N . SER B 2 238 ? 60.474 60.402 5.948 1.00 28.07 462 SER B N 1
ATOM 3352 C CA . SER B 2 238 ? 59.609 59.803 4.938 1.00 28.51 462 SER B CA 1
ATOM 3353 C C . SER B 2 238 ? 60.010 60.121 3.515 1.00 33.24 462 SER B C 1
ATOM 3354 O O . SER B 2 238 ? 59.553 59.439 2.593 1.00 29.86 462 SER B O 1
ATOM 3357 N N . LYS B 2 239 ? 60.899 61.108 3.331 1.00 30.84 463 LYS B N 1
ATOM 3358 C CA . LYS B 2 239 ? 61.302 61.511 1.975 1.00 32.14 463 LYS B CA 1
ATOM 3359 C C . LYS B 2 239 ? 60.068 61.815 1.076 1.00 36.19 463 LYS B C 1
ATOM 3360 O O . LYS B 2 239 ? 60.085 61.550 -0.126 1.00 36.52 463 LYS B O 1
ATOM 3366 N N . GLY B 2 240 ? 58.993 62.339 1.657 1.00 33.40 464 GLY B N 1
ATOM 3367 C CA . GLY B 2 240 ? 57.806 62.649 0.859 1.00 37.58 464 GLY B CA 1
ATOM 3368 C C . GLY B 2 240 ? 56.974 61.479 0.392 1.00 39.97 464 GLY B C 1
ATOM 3369 O O . GLY B 2 240 ? 55.989 61.681 -0.323 1.00 36.20 464 GLY B O 1
ATOM 3370 N N . ASP B 2 241 ? 57.281 60.254 0.844 1.00 31.98 465 ASP B N 1
ATOM 3371 C CA . ASP B 2 241 ? 56.593 59.047 0.391 1.00 30.82 465 ASP B CA 1
ATOM 3372 C C . ASP B 2 241 ? 55.567 58.552 1.438 1.00 33.78 465 ASP B C 1
ATOM 3373 O O . ASP B 2 241 ? 55.962 58.226 2.582 1.00 33.15 465 ASP B O 1
ATOM 3378 N N . PRO B 2 242 ? 54.256 58.518 1.111 1.00 29.86 466 PRO B N 1
ATOM 3379 C CA . PRO B 2 242 ? 53.250 58.190 2.137 1.00 30.27 466 PRO B CA 1
ATOM 3380 C C . PRO B 2 242 ? 53.324 56.745 2.642 1.00 31.32 466 PRO B C 1
ATOM 3381 O O . PRO B 2 242 ? 52.572 56.367 3.551 1.00 31.29 466 PRO B O 1
ATOM 3385 N N . CYS B 2 243 ? 54.167 55.928 2.013 1.00 28.90 467 CYS B N 1
ATOM 3386 C CA . CYS B 2 243 ? 54.403 54.570 2.544 1.00 30.51 467 CYS B CA 1
ATOM 3387 C C . CYS B 2 243 ? 55.661 54.473 3.476 1.00 33.02 467 CYS B C 1
ATOM 3388 O O . CYS B 2 243 ? 55.788 53.542 4.273 1.00 37.45 467 CYS B O 1
ATOM 3391 N N . ASN B 2 244 ? 56.569 55.447 3.370 1.00 29.59 468 ASN B N 1
ATOM 3392 C CA . ASN B 2 244 ? 57.766 55.552 4.148 1.00 32.60 468 ASN B CA 1
ATOM 3393 C C . ASN B 2 244 ? 57.700 56.003 5.634 1.00 27.11 468 ASN B C 1
ATOM 3394 O O . ASN B 2 244 ? 58.256 57.034 6.051 1.00 29.81 468 ASN B O 1
ATOM 3399 N N . THR B 2 245 ? 56.934 55.276 6.432 1.00 24.28 469 THR B N 1
ATOM 3400 C CA . THR B 2 245 ? 56.629 55.721 7.778 1.00 25.66 469 THR B CA 1
ATOM 3401 C C . THR B 2 245 ? 56.024 54.524 8.529 1.00 24.77 469 THR B C 1
ATOM 3402 O O . THR B 2 245 ? 55.860 53.483 7.955 1.00 27.14 469 THR B O 1
ATOM 3406 N N . VAL B 2 246 ? 55.565 54.715 9.763 1.00 24.82 470 VAL B N 1
ATOM 3407 C CA . VAL B 2 246 ? 55.028 53.630 10.516 1.00 24.68 470 VAL B CA 1
ATOM 3408 C C . VAL B 2 246 ? 53.748 53.005 9.985 1.00 29.78 470 VAL B C 1
ATOM 3409 O O . VAL B 2 246 ? 53.568 51.752 10.008 1.00 24.52 470 VAL B O 1
ATOM 3413 N N . CYS B 2 247 ? 52.797 53.870 9.580 1.00 25.90 471 CYS B N 1
ATOM 3414 C CA . CYS B 2 247 ? 51.540 53.329 9.159 1.00 22.42 471 CYS B CA 1
ATOM 3415 C C . CYS B 2 247 ? 51.300 53.793 7.715 1.00 27.47 471 CYS B C 1
ATOM 3416 O O . CYS B 2 247 ? 50.706 54.881 7.530 1.00 29.25 471 CYS B O 1
ATOM 3419 N N . CYS B 2 248 ? 51.790 52.994 6.746 1.00 25.16 472 CYS B N 1
ATOM 3420 C CA . CYS B 2 248 ? 51.862 53.262 5.288 1.00 27.59 472 CYS B CA 1
ATOM 3421 C C . CYS B 2 248 ? 50.475 53.537 4.643 1.00 27.02 472 CYS B C 1
ATOM 3422 O O . CYS B 2 248 ? 49.493 52.842 4.963 1.00 25.63 472 CYS B O 1
ATOM 3425 N N . ARG B 2 249 ? 50.418 54.493 3.709 1.00 26.51 473 ARG B N 1
ATOM 3426 C CA . ARG B 2 249 ? 49.135 54.752 2.921 1.00 28.03 473 ARG B CA 1
ATOM 3427 C C . ARG B 2 249 ? 49.592 54.759 1.492 1.00 27.18 473 ARG B C 1
ATOM 3428 O O . ARG B 2 249 ? 49.825 55.805 0.866 1.00 29.98 473 ARG B O 1
ATOM 3436 N N . GLU B 2 250 ? 49.757 53.582 0.933 1.00 24.87 474 GLU B N 1
ATOM 3437 C CA . GLU B 2 250 ? 50.168 53.491 -0.427 1.00 25.95 474 GLU B CA 1
ATOM 3438 C C . GLU B 2 250 ? 49.026 53.987 -1.367 1.00 25.78 474 GLU B C 1
ATOM 3439 O O . GLU B 2 250 ? 49.289 54.261 -2.569 1.00 27.93 474 GLU B O 1
ATOM 3445 N N . ASP B 2 251 ? 47.789 54.032 -0.887 1.00 28.88 475 ASP B N 1
ATOM 3446 C CA . ASP B 2 251 ? 46.705 54.548 -1.787 1.00 31.01 475 ASP B CA 1
ATOM 3447 C C . ASP B 2 251 ? 46.955 56.042 -2.081 1.00 35.19 475 ASP B C 1
ATOM 3448 O O . ASP B 2 251 ? 46.354 56.595 -2.978 1.00 32.03 475 ASP B O 1
ATOM 3453 N N . LEU B 2 252 ? 47.856 56.691 -1.335 1.00 32.16 476 LEU B N 1
ATOM 3454 C CA . LEU B 2 252 ? 48.045 58.127 -1.464 1.00 31.69 476 LEU B CA 1
ATOM 3455 C C . LEU B 2 252 ? 49.288 58.422 -2.282 1.00 32.79 476 LEU B C 1
ATOM 3456 O O . LEU B 2 252 ? 49.675 59.589 -2.477 1.00 38.62 476 LEU B O 1
ATOM 3461 N N . ASN B 2 253 ? 49.907 57.369 -2.812 1.00 33.45 477 ASN B N 1
ATOM 3462 C CA . ASN B 2 253 ? 51.092 57.557 -3.620 1.00 33.01 477 ASN B CA 1
ATOM 3463 C C . ASN B 2 253 ? 50.582 58.308 -4.859 1.00 41.19 477 ASN B C 1
ATOM 3464 O O . ASN B 2 253 ? 49.618 57.872 -5.493 1.00 33.99 477 ASN B O 1
ATOM 3469 N N . SER B 2 254 ? 51.288 59.364 -5.249 1.00 38.79 478 SER B N 1
ATOM 3470 C CA . SER B 2 254 ? 50.683 60.355 -6.130 1.00 48.06 478 SER B CA 1
ATOM 3471 C C . SER B 2 254 ? 50.845 59.959 -7.608 1.00 55.37 478 SER B C 1
ATOM 3472 O O . SER B 2 254 ? 50.098 60.416 -8.463 1.00 57.51 478 SER B O 1
ATOM 3475 N N . HIS B 2 255 ? 51.809 59.101 -7.900 1.00 50.16 479 HIS B N 1
ATOM 3476 C CA . HIS B 2 255 ? 51.966 58.624 -9.252 1.00 52.26 479 HIS B CA 1
ATOM 3477 C C . HIS B 2 255 ? 51.546 57.187 -9.470 1.00 46.50 479 HIS B C 1
ATOM 3478 O O . HIS B 2 255 ? 51.240 56.833 -10.580 1.00 49.69 479 HIS B O 1
ATOM 3485 N N . SER B 2 256 ? 51.503 56.341 -8.447 1.00 44.42 480 SER B N 1
ATOM 3486 C CA . SER B 2 256 ? 51.023 54.939 -8.614 1.00 47.46 480 SER B CA 1
ATOM 3487 C C . SER B 2 256 ? 50.173 54.510 -7.436 1.00 40.55 480 SER B C 1
ATOM 3488 O O . SER B 2 256 ? 50.564 53.608 -6.707 1.00 40.35 480 SER B O 1
ATOM 3491 N N . PRO B 2 257 ? 49.040 55.171 -7.218 1.00 40.18 481 PRO B N 1
ATOM 3492 C CA . PRO B 2 257 ? 48.223 54.797 -6.033 1.00 34.30 481 PRO B CA 1
ATOM 3493 C C . PRO B 2 257 ? 47.803 53.325 -6.107 1.00 37.67 481 PRO B C 1
ATOM 3494 O O . PRO B 2 257 ? 47.445 52.849 -7.158 1.00 36.15 481 PRO B O 1
ATOM 3498 N N . SER B 2 258 ? 47.743 52.631 -4.978 1.00 29.45 482 SER B N 1
ATOM 3499 C CA . SER B 2 258 ? 47.307 51.245 -4.938 1.00 31.97 482 SER B CA 1
ATOM 3500 C C . SER B 2 258 ? 46.480 51.050 -3.665 1.00 28.22 482 SER B C 1
ATOM 3501 O O . SER B 2 258 ? 46.765 51.658 -2.646 1.00 33.50 482 SER B O 1
ATOM 3504 N N . PRO B 2 259 ? 45.489 50.183 -3.674 1.00 29.21 483 PRO B N 1
ATOM 3505 C CA . PRO B 2 259 ? 44.715 50.043 -2.410 1.00 29.40 483 PRO B CA 1
ATOM 3506 C C . PRO B 2 259 ? 45.430 49.028 -1.418 1.00 24.29 483 PRO B C 1
ATOM 3507 O O . PRO B 2 259 ? 45.046 47.871 -1.317 1.00 24.03 483 PRO B O 1
ATOM 3511 N N . GLY B 2 260 ? 46.506 49.500 -0.800 1.00 29.80 484 GLY B N 1
ATOM 3512 C CA . GLY B 2 260 ? 47.182 48.711 0.218 1.00 26.25 484 GLY B CA 1
ATOM 3513 C C . GLY B 2 260 ? 48.027 49.562 1.107 1.00 29.57 484 GLY B C 1
ATOM 3514 O O . GLY B 2 260 ? 48.250 50.760 0.854 1.00 27.67 484 GLY B O 1
ATOM 3515 N N . GLY B 2 261 ? 48.478 48.929 2.203 1.00 29.10 485 GLY B N 1
ATOM 3516 C CA . GLY B 2 261 ? 49.333 49.594 3.199 1.00 29.11 485 GLY B CA 1
ATOM 3517 C C . GLY B 2 261 ? 48.808 49.239 4.590 1.00 26.49 485 GLY B C 1
ATOM 3518 O O . GLY B 2 261 ? 48.182 48.182 4.809 1.00 27.16 485 GLY B O 1
ATOM 3519 N N . CYS B 2 262 ? 48.999 50.167 5.521 1.00 26.00 486 CYS B N 1
ATOM 3520 C CA . CYS B 2 262 ? 48.655 49.897 6.897 1.00 26.57 486 CYS B CA 1
ATOM 3521 C C . CYS B 2 262 ? 47.095 49.930 7.062 1.00 28.17 486 CYS B C 1
ATOM 3522 O O . CYS B 2 262 ? 46.437 50.865 6.616 1.00 27.53 486 CYS B O 1
ATOM 3525 N N . TYR B 2 263 ? 46.522 48.892 7.649 1.00 23.63 487 TYR B N 1
ATOM 3526 C CA . TYR B 2 263 ? 45.078 48.851 7.757 1.00 23.47 487 TYR B CA 1
ATOM 3527 C C . TYR B 2 263 ? 44.498 48.517 9.112 1.00 24.02 487 TYR B C 1
ATOM 3528 O O . TYR B 2 263 ? 43.287 48.128 9.258 1.00 25.33 487 TYR B O 1
ATOM 3537 N N . ASP B 2 264 ? 45.372 48.523 10.150 1.00 22.26 488 ASP B N 1
ATOM 3538 C CA . ASP B 2 264 ? 44.870 48.209 11.518 1.00 20.86 488 ASP B CA 1
ATOM 3539 C C . ASP B 2 264 ? 45.919 48.645 12.491 1.00 22.97 488 ASP B C 1
ATOM 3540 O O . ASP B 2 264 ? 47.025 49.038 12.054 1.00 23.32 488 ASP B O 1
ATOM 3545 N N . THR B 2 265 ? 45.514 48.736 13.752 1.00 23.99 489 THR B N 1
ATOM 3546 C CA . THR B 2 265 ? 46.470 48.828 14.872 1.00 25.87 489 THR B CA 1
ATOM 3547 C C . THR B 2 265 ? 45.835 48.059 16.010 1.00 27.54 489 THR B C 1
ATOM 3548 O O . THR B 2 265 ? 44.618 48.271 16.331 1.00 28.43 489 THR B O 1
ATOM 3552 N N . LYS B 2 266 ? 46.612 47.167 16.675 1.00 23.11 490 LYS B N 1
ATOM 3553 C CA . LYS B 2 266 ? 46.118 46.538 17.889 1.00 21.88 490 LYS B CA 1
ATOM 3554 C C . LYS B 2 266 ? 47.140 46.915 18.952 1.00 27.15 490 LYS B C 1
ATOM 3555 O O . LYS B 2 266 ? 48.356 47.020 18.602 1.00 22.66 490 LYS B O 1
ATOM 3561 N N . VAL B 2 267 ? 46.697 47.212 20.208 1.00 21.36 491 VAL B N 1
ATOM 3562 C CA . VAL B 2 267 ? 47.635 47.674 21.237 1.00 23.60 491 VAL B CA 1
ATOM 3563 C C . VAL B 2 267 ? 47.129 47.219 22.578 1.00 26.41 491 VAL B C 1
ATOM 3564 O O . VAL B 2 267 ? 45.937 47.251 22.814 1.00 31.59 491 VAL B O 1
ATOM 3568 N N . ALA B 2 268 ? 48.022 46.786 23.475 1.00 24.01 492 ALA B N 1
ATOM 3569 C CA . ALA B 2 268 ? 47.612 46.454 24.817 1.00 20.02 492 ALA B CA 1
ATOM 3570 C C . ALA B 2 268 ? 48.771 46.831 25.735 1.00 23.71 492 ALA B C 1
ATOM 3571 O O . ALA B 2 268 ? 49.877 47.292 25.261 1.00 22.25 492 ALA B O 1
ATOM 3573 N N . ASP B 2 269 ? 48.545 46.669 27.023 1.00 25.58 493 ASP B N 1
ATOM 3574 C CA . ASP B 2 269 ? 49.630 46.779 28.019 1.00 26.28 493 ASP B CA 1
ATOM 3575 C C . ASP B 2 269 ? 49.505 45.584 28.915 1.00 26.89 493 ASP B C 1
ATOM 3576 O O . ASP B 2 269 ? 48.615 44.701 28.656 1.00 25.54 493 ASP B O 1
ATOM 3581 N N . ILE B 2 270 ? 50.360 45.439 29.959 1.00 24.48 494 ILE B N 1
ATOM 3582 C CA . ILE B 2 270 ? 50.314 44.184 30.714 1.00 26.17 494 ILE B CA 1
ATOM 3583 C C . ILE B 2 270 ? 48.988 44.065 31.525 1.00 24.06 494 ILE B C 1
ATOM 3584 O O . ILE B 2 270 ? 48.450 42.976 31.687 1.00 27.32 494 ILE B O 1
ATOM 3589 N N . TYR B 2 271 ? 48.443 45.164 31.971 1.00 25.54 495 TYR B N 1
ATOM 3590 C CA . TYR B 2 271 ? 47.127 45.122 32.715 1.00 29.10 495 TYR B CA 1
ATOM 3591 C C . TYR B 2 271 ? 45.997 44.654 31.772 1.00 30.14 495 TYR B C 1
ATOM 3592 O O . TYR B 2 271 ? 45.226 43.734 32.114 1.00 32.56 495 TYR B O 1
ATOM 3601 N N . LEU B 2 272 ? 45.865 45.322 30.618 1.00 31.06 496 LEU B N 1
ATOM 3602 C CA . LEU B 2 272 ? 44.828 44.837 29.646 1.00 32.93 496 LEU B CA 1
ATOM 3603 C C . LEU B 2 272 ? 44.995 43.377 29.265 1.00 32.82 496 LEU B C 1
ATOM 3604 O O . LEU B 2 272 ? 44.044 42.613 29.264 1.00 28.31 496 LEU B O 1
ATOM 3609 N N . ALA B 2 273 ? 46.232 42.946 28.973 1.00 30.95 497 ALA B N 1
ATOM 3610 C CA . ALA B 2 273 ? 46.454 41.568 28.560 1.00 29.00 497 ALA B CA 1
ATOM 3611 C C . ALA B 2 273 ? 46.082 40.513 29.582 1.00 31.61 497 ALA B C 1
ATOM 3612 O O . ALA B 2 273 ? 45.665 39.419 29.166 1.00 29.69 497 ALA B O 1
ATOM 3614 N N . SER B 2 274 ? 46.224 40.790 30.879 1.00 31.21 498 SER B N 1
ATOM 3615 C CA . SER B 2 274 ? 45.902 39.809 31.889 1.00 34.35 498 SER B CA 1
ATOM 3616 C C . SER B 2 274 ? 44.406 39.552 31.909 1.00 33.06 498 SER B C 1
ATOM 3617 O O . SER B 2 274 ? 44.005 38.554 32.391 1.00 36.97 498 SER B O 1
ATOM 3620 N N . LYS B 2 275 ? 43.606 40.427 31.308 1.00 34.31 499 LYS B N 1
ATOM 3621 C CA . LYS B 2 275 ? 42.176 40.168 31.140 1.00 36.37 499 LYS B CA 1
ATOM 3622 C C . LYS B 2 275 ? 41.837 39.832 29.649 1.00 36.89 499 LYS B C 1
ATOM 3623 O O . LYS B 2 275 ? 40.682 39.945 29.205 1.00 34.52 499 LYS B O 1
ATOM 3629 N N . TYR B 2 276 ? 42.855 39.444 28.861 1.00 27.54 500 TYR B N 1
ATOM 3630 C CA . TYR B 2 276 ? 42.652 39.234 27.396 1.00 30.04 500 TYR B CA 1
ATOM 3631 C C . TYR B 2 276 ? 42.010 40.441 26.633 1.00 29.99 500 TYR B C 1
ATOM 3632 O O . TYR B 2 276 ? 41.320 40.266 25.627 1.00 29.24 500 TYR B O 1
ATOM 3641 N N . LYS B 2 277 ? 42.304 41.632 27.083 1.00 29.79 501 LYS B N 1
ATOM 3642 C CA . LYS B 2 277 ? 41.862 42.862 26.489 1.00 30.48 501 LYS B CA 1
ATOM 3643 C C . LYS B 2 277 ? 42.887 43.524 25.635 1.00 28.31 501 LYS B C 1
ATOM 3644 O O . LYS B 2 277 ? 44.077 43.555 25.994 1.00 28.72 501 LYS B O 1
ATOM 3650 N N . ALA B 2 278 ? 42.427 44.150 24.554 1.00 26.60 502 ALA B N 1
ATOM 3651 C CA . ALA B 2 278 ? 43.215 45.004 23.708 1.00 25.33 502 ALA B CA 1
ATOM 3652 C C . ALA B 2 278 ? 42.332 46.066 23.095 1.00 28.01 502 ALA B C 1
ATOM 3653 O O . ALA B 2 278 ? 41.114 45.871 23.040 1.00 29.24 502 ALA B O 1
ATOM 3655 N N . TYR B 2 279 ? 42.947 47.180 22.690 1.00 25.35 503 TYR B N 1
ATOM 3656 C CA . TYR B 2 279 ? 42.309 48.187 21.835 1.00 28.59 503 TYR B CA 1
ATOM 3657 C C . TYR B 2 279 ? 42.671 47.906 20.364 1.00 29.58 503 TYR B C 1
ATOM 3658 O O . TYR B 2 279 ? 43.837 47.648 20.057 1.00 29.07 503 TYR B O 1
ATOM 3667 N N . ALA B 2 280 ? 41.707 47.931 19.439 1.00 25.29 504 ALA B N 1
ATOM 3668 C CA . ALA B 2 280 ? 41.986 47.534 18.025 1.00 26.35 504 ALA B CA 1
ATOM 3669 C C . ALA B 2 280 ? 41.232 48.495 17.107 1.00 29.68 504 ALA B C 1
ATOM 3670 O O . ALA B 2 280 ? 40.044 48.707 17.350 1.00 28.73 504 ALA B O 1
ATOM 3672 N N . ILE B 2 281 ? 41.890 49.094 16.123 1.00 26.52 505 ILE B N 1
ATOM 3673 C CA . ILE B 2 281 ? 41.205 49.938 15.104 1.00 26.14 505 ILE B CA 1
ATOM 3674 C C . ILE B 2 281 ? 41.388 49.269 13.745 1.00 30.74 505 ILE B C 1
ATOM 3675 O O . ILE B 2 281 ? 42.493 48.766 13.468 1.00 29.43 505 ILE B O 1
ATOM 3680 N N . SER B 2 282 ? 40.309 49.171 12.926 1.00 25.59 506 SER B N 1
ATOM 3681 C CA . SER B 2 282 ? 40.363 48.655 11.556 1.00 27.74 506 SER B CA 1
ATOM 3682 C C . SER B 2 282 ? 40.244 49.797 10.559 1.00 35.10 506 SER B C 1
ATOM 3683 O O . SER B 2 282 ? 39.263 50.551 10.591 1.00 31.15 506 SER B O 1
ATOM 3686 N N . GLY B 2 283 ? 41.293 49.984 9.753 1.00 28.92 507 GLY B N 1
ATOM 3687 C CA . GLY B 2 283 ? 41.273 50.903 8.629 1.00 25.30 507 GLY B CA 1
ATOM 3688 C C . GLY B 2 283 ? 42.542 51.689 8.434 1.00 28.66 507 GLY B C 1
ATOM 3689 O O . GLY B 2 283 ? 43.329 51.846 9.380 1.00 27.60 507 GLY B O 1
ATOM 3690 N N . PRO B 2 284 ? 42.753 52.223 7.221 1.00 25.30 508 PRO B N 1
ATOM 3691 C CA . PRO B 2 284 ? 43.927 53.009 7.013 1.00 24.60 508 PRO B CA 1
ATOM 3692 C C . PRO B 2 284 ? 43.880 54.225 7.900 1.00 29.64 508 PRO B C 1
ATOM 3693 O O . PRO B 2 284 ? 42.761 54.693 8.259 1.00 27.40 508 PRO B O 1
ATOM 3697 N N . THR B 2 285 ? 45.069 54.736 8.251 1.00 28.01 509 THR B N 1
ATOM 3698 C CA . THR B 2 285 ? 45.178 55.782 9.267 1.00 25.54 509 THR B CA 1
ATOM 3699 C C . THR B 2 285 ? 44.684 57.125 8.695 1.00 26.73 509 THR B C 1
ATOM 3700 O O . THR B 2 285 ? 45.059 57.497 7.591 1.00 27.79 509 THR B O 1
ATOM 3704 N N . VAL B 2 286 ? 43.937 57.864 9.536 1.00 28.44 510 VAL B N 1
ATOM 3705 C CA . VAL B 2 286 ? 43.493 59.209 9.165 1.00 33.89 510 VAL B CA 1
ATOM 3706 C C . VAL B 2 286 ? 44.201 60.149 10.073 1.00 39.51 510 VAL B C 1
ATOM 3707 O O . VAL B 2 286 ? 44.052 61.377 9.983 1.00 33.29 510 VAL B O 1
ATOM 3711 N N . GLN B 2 287 ? 45.039 59.597 10.953 1.00 32.51 511 GLN B N 1
ATOM 3712 C CA . GLN B 2 287 ? 45.803 60.473 11.840 1.00 36.75 511 GLN B CA 1
ATOM 3713 C C . GLN B 2 287 ? 46.461 61.698 11.169 1.00 33.69 511 GLN B C 1
ATOM 3714 O O . GLN B 2 287 ? 47.060 61.593 10.148 1.00 36.43 511 GLN B O 1
ATOM 3720 N N . GLY B 2 288 ? 46.339 62.867 11.811 1.00 33.92 512 GLY B N 1
ATOM 3721 C CA . GLY B 2 288 ? 47.016 64.057 11.361 1.00 32.28 512 GLY B CA 1
ATOM 3722 C C . GLY B 2 288 ? 46.287 64.675 10.158 1.00 36.97 512 GLY B C 1
ATOM 3723 O O . GLY B 2 288 ? 46.917 65.376 9.387 1.00 43.36 512 GLY B O 1
ATOM 3724 N N . GLY B 2 289 ? 45.005 64.354 9.955 1.00 40.14 513 GLY B N 1
ATOM 3725 C CA . GLY B 2 289 ? 44.200 64.917 8.849 1.00 40.35 513 GLY B CA 1
ATOM 3726 C C . GLY B 2 289 ? 44.348 64.252 7.482 1.00 47.32 513 GLY B C 1
ATOM 3727 O O . GLY B 2 289 ? 44.061 64.869 6.481 1.00 37.47 513 GLY B O 1
ATOM 3728 N N . LEU B 2 290 ? 44.841 63.014 7.416 1.00 35.55 514 LEU B N 1
ATOM 3729 C CA . LEU B 2 290 ? 44.837 62.275 6.168 1.00 34.32 514 LEU B CA 1
ATOM 3730 C C . LEU B 2 290 ? 43.411 61.908 5.764 1.00 29.08 514 LEU B C 1
ATOM 3731 O O . LEU B 2 290 ? 42.586 61.610 6.624 1.00 33.09 514 LEU B O 1
ATOM 3736 N N . PRO B 2 291 ? 43.162 61.804 4.467 1.00 34.48 515 PRO B N 1
ATOM 3737 C CA . PRO B 2 291 ? 41.790 61.520 3.965 1.00 32.94 515 PRO B CA 1
ATOM 3738 C C . PRO B 2 291 ? 41.293 60.142 4.340 1.00 43.83 515 PRO B C 1
ATOM 3739 O O . PRO B 2 291 ? 42.070 59.139 4.330 1.00 38.56 515 PRO B O 1
ATOM 3743 N N . VAL B 2 292 ? 39.996 60.060 4.655 1.00 31.84 516 VAL B N 1
ATOM 3744 C CA . VAL B 2 292 ? 39.405 58.783 4.937 1.00 31.76 516 VAL B CA 1
ATOM 3745 C C . VAL B 2 292 ? 39.551 57.877 3.722 1.00 32.58 516 VAL B C 1
ATOM 3746 O O . VAL B 2 292 ? 39.283 58.286 2.580 1.00 33.26 516 VAL B O 1
ATOM 3750 N N . PHE B 2 293 ? 39.939 56.608 3.905 1.00 34.00 517 PHE B N 1
ATOM 3751 C CA . PHE B 2 293 ? 39.913 55.711 2.769 1.00 29.97 517 PHE B CA 1
ATOM 3752 C C . PHE B 2 293 ? 38.472 55.283 2.319 1.00 28.45 517 PHE B C 1
ATOM 3753 O O . PHE B 2 293 ? 37.665 54.727 3.091 1.00 28.36 517 PHE B O 1
ATOM 3761 N N . HIS B 2 294 ? 38.271 55.365 1.011 1.00 31.21 518 HIS B N 1
ATOM 3762 C CA . HIS B 2 294 ? 36.985 55.057 0.337 1.00 32.62 518 HIS B CA 1
ATOM 3763 C C . HIS B 2 294 ? 37.237 54.115 -0.753 1.00 26.30 518 HIS B C 1
ATOM 3764 O O . HIS B 2 294 ? 38.064 54.374 -1.649 1.00 29.43 518 HIS B O 1
ATOM 3771 N N . TRP B 2 295 ? 36.520 53.023 -0.728 1.00 27.78 519 TRP B N 1
ATOM 3772 C CA . TRP B 2 295 ? 36.646 52.025 -1.769 1.00 28.09 519 TRP B CA 1
ATOM 3773 C C . TRP B 2 295 ? 36.254 52.566 -3.147 1.00 35.76 519 TRP B C 1
ATOM 3774 O O . TRP B 2 295 ? 36.674 52.039 -4.211 1.00 31.81 519 TRP B O 1
ATOM 3785 N N . SER B 2 296 ? 35.473 53.665 -3.141 1.00 33.00 520 SER B N 1
ATOM 3786 C CA . SER B 2 296 ? 34.913 54.192 -4.403 1.00 35.63 520 SER B CA 1
ATOM 3787 C C . SER B 2 296 ? 36.077 54.559 -5.285 1.00 36.66 520 SER B C 1
ATOM 3788 O O . SER B 2 296 ? 36.008 54.408 -6.500 1.00 38.55 520 SER B O 1
ATOM 3791 N N . ARG B 2 297 ? 37.184 54.967 -4.678 1.00 33.71 521 ARG B N 1
ATOM 3792 C CA . ARG B 2 297 ? 38.359 55.342 -5.471 1.00 33.93 521 ARG B CA 1
ATOM 3793 C C . ARG B 2 297 ? 39.132 54.147 -6.088 1.00 35.17 521 ARG B C 1
ATOM 3794 O O . ARG B 2 297 ? 39.986 54.349 -6.942 1.00 38.45 521 ARG B O 1
ATOM 3802 N N . PHE B 2 298 ? 38.803 52.910 -5.697 1.00 31.68 522 PHE B N 1
ATOM 3803 C CA . PHE B 2 298 ? 39.491 51.704 -6.222 1.00 29.80 522 PHE B CA 1
ATOM 3804 C C . PHE B 2 298 ? 38.436 50.697 -6.459 1.00 35.69 522 PHE B C 1
ATOM 3805 O O . PHE B 2 298 ? 38.423 49.570 -5.898 1.00 37.27 522 PHE B O 1
ATOM 3813 N N . ASN B 2 299 ? 37.487 51.080 -7.308 1.00 35.60 523 ASN B N 1
ATOM 3814 C CA . ASN B 2 299 ? 36.223 50.341 -7.306 1.00 36.31 523 ASN B CA 1
ATOM 3815 C C . ASN B 2 299 ? 36.284 49.091 -8.163 1.00 40.82 523 ASN B C 1
ATOM 3816 O O . ASN B 2 299 ? 35.358 48.282 -8.142 1.00 43.19 523 ASN B O 1
ATOM 3821 N N . LYS B 2 300 ? 37.388 48.888 -8.878 1.00 32.67 524 LYS B N 1
ATOM 3822 C CA . LYS B 2 300 ? 37.563 47.567 -9.515 1.00 34.82 524 LYS B CA 1
ATOM 3823 C C . LYS B 2 300 ? 38.186 46.457 -8.656 1.00 37.42 524 LYS B C 1
ATOM 3824 O O . LYS B 2 300 ? 38.366 45.390 -9.145 1.00 40.38 524 LYS B O 1
ATOM 3830 N N . THR B 2 301 ? 38.555 46.717 -7.404 1.00 37.49 525 THR B N 1
ATOM 3831 C CA . THR B 2 301 ? 39.062 45.680 -6.485 1.00 29.91 525 THR B CA 1
ATOM 3832 C C . THR B 2 301 ? 37.907 45.112 -5.711 1.00 33.27 525 THR B C 1
ATOM 3833 O O . THR B 2 301 ? 37.195 45.852 -5.042 1.00 33.89 525 THR B O 1
ATOM 3837 N N . LEU B 2 302 ? 37.724 43.795 -5.800 1.00 29.37 526 LEU B N 1
ATOM 3838 C CA . LEU B 2 302 ? 36.756 43.074 -4.959 1.00 28.55 526 LEU B CA 1
ATOM 3839 C C . LEU B 2 302 ? 37.017 43.238 -3.476 1.00 33.58 526 LEU B C 1
ATOM 3840 O O . LEU B 2 302 ? 38.191 43.123 -3.011 1.00 29.50 526 LEU B O 1
ATOM 3845 N N . HIS B 2 303 ? 35.931 43.459 -2.727 1.00 31.59 527 HIS B N 1
ATOM 3846 C CA . HIS B 2 303 ? 35.961 43.847 -1.300 1.00 28.95 527 HIS B CA 1
ATOM 3847 C C . HIS B 2 303 ? 34.591 43.505 -0.754 1.00 31.12 527 HIS B C 1
ATOM 3848 O O . HIS B 2 303 ? 34.047 44.160 0.110 1.00 33.37 527 HIS B O 1
ATOM 3855 N N . GLU B 2 304 ? 34.105 42.390 -1.254 1.00 28.72 528 GLU B N 1
ATOM 3856 C CA . GLU B 2 304 ? 32.917 41.714 -0.799 1.00 34.66 528 GLU B CA 1
ATOM 3857 C C . GLU B 2 304 ? 32.874 41.647 0.731 1.00 40.34 528 GLU B C 1
ATOM 3858 O O . GLU B 2 304 ? 33.900 41.284 1.384 1.00 34.85 528 GLU B O 1
ATOM 3864 N N . GLY B 2 305 ? 31.709 42.044 1.277 1.00 30.54 529 GLY B N 1
ATOM 3865 C CA . GLY B 2 305 ? 31.414 42.028 2.714 1.00 35.01 529 GLY B CA 1
ATOM 3866 C C . GLY B 2 305 ? 31.844 43.229 3.533 1.00 32.17 529 GLY B C 1
ATOM 3867 O O . GLY B 2 305 ? 31.406 43.352 4.693 1.00 37.09 529 GLY B O 1
ATOM 3868 N N . MET B 2 306 ? 32.676 44.116 2.979 1.00 33.69 530 MET B N 1
ATOM 3869 C CA . MET B 2 306 ? 33.279 45.224 3.729 1.00 37.32 530 MET B CA 1
ATOM 3870 C C . MET B 2 306 ? 32.510 46.534 3.638 1.00 37.91 530 MET B C 1
ATOM 3871 O O . MET B 2 306 ? 31.861 46.792 2.615 1.00 41.57 530 MET B O 1
ATOM 3876 N N . PRO B 2 307 ? 32.719 47.444 4.616 1.00 35.91 531 PRO B N 1
ATOM 3877 C CA . PRO B 2 307 ? 32.151 48.779 4.351 1.00 37.28 531 PRO B CA 1
ATOM 3878 C C . PRO B 2 307 ? 32.879 49.482 3.263 1.00 41.00 531 PRO B C 1
ATOM 3879 O O . PRO B 2 307 ? 34.028 49.083 2.910 1.00 34.70 531 PRO B O 1
ATOM 3883 N N . GLU B 2 308 ? 32.278 50.571 2.778 1.00 36.15 532 GLU B N 1
ATOM 3884 C CA A GLU B 2 308 ? 32.779 51.444 1.689 0.50 34.43 532 GLU B CA 1
ATOM 3885 C CA B GLU B 2 308 ? 32.905 51.230 1.676 0.50 35.72 532 GLU B CA 1
ATOM 3886 C C . GLU B 2 308 ? 33.818 52.403 2.139 1.00 32.79 532 GLU B C 1
ATOM 3887 O O . GLU B 2 308 ? 34.685 52.858 1.386 1.00 30.70 532 GLU B O 1
ATOM 3898 N N . ALA B 2 309 ? 33.679 52.827 3.396 1.00 33.76 533 ALA B N 1
ATOM 3899 C CA . ALA B 2 309 ? 34.527 53.842 3.944 1.00 35.14 533 ALA B CA 1
ATOM 3900 C C . ALA B 2 309 ? 35.019 53.365 5.300 1.00 30.11 533 ALA B C 1
ATOM 3901 O O . ALA B 2 309 ? 34.261 52.790 6.086 1.00 31.40 533 ALA B O 1
ATOM 3903 N N . TYR B 2 310 ? 36.284 53.701 5.578 1.00 31.74 534 TYR B N 1
ATOM 3904 C CA . TYR B 2 310 ? 36.936 53.328 6.843 1.00 30.61 534 TYR B CA 1
ATOM 3905 C C . TYR B 2 310 ? 37.249 54.531 7.685 1.00 28.39 534 TYR B C 1
ATOM 3906 O O . TYR B 2 310 ? 38.245 55.273 7.452 1.00 32.30 534 TYR B O 1
ATOM 3915 N N . ASN B 2 311 ? 36.381 54.786 8.648 1.00 30.67 535 ASN B N 1
ATOM 3916 C CA . ASN B 2 311 ? 36.662 55.872 9.573 1.00 40.65 535 ASN B CA 1
ATOM 3917 C C . ASN B 2 311 ? 36.265 55.466 10.966 1.00 41.66 535 ASN B C 1
ATOM 3918 O O . ASN B 2 311 ? 35.651 56.245 11.718 1.00 41.27 535 ASN B O 1
ATOM 3923 N N . PHE B 2 312 ? 36.642 54.247 11.341 1.00 29.78 536 PHE B N 1
ATOM 3924 C CA . PHE B 2 312 ? 36.285 53.738 12.639 1.00 30.60 536 PHE B CA 1
ATOM 3925 C C . PHE B 2 312 ? 37.163 54.229 13.747 1.00 30.79 536 PHE B C 1
ATOM 3926 O O . PHE B 2 312 ? 38.108 55.011 13.524 1.00 32.89 536 PHE B O 1
ATOM 3934 N N . ASP B 2 313 ? 36.818 53.840 14.955 1.00 32.28 537 ASP B N 1
ATOM 3935 C CA . ASP B 2 313 ? 37.716 54.147 16.066 1.00 34.91 537 ASP B CA 1
ATOM 3936 C C . ASP B 2 313 ? 38.271 52.886 16.666 1.00 27.73 537 ASP B C 1
ATOM 3937 O O . ASP B 2 313 ? 37.802 51.814 16.344 1.00 27.90 537 ASP B O 1
ATOM 3942 N N . PHE B 2 314 ? 39.229 53.031 17.592 1.00 29.24 538 PHE B N 1
ATOM 3943 C CA . PHE B 2 314 ? 39.672 51.883 18.374 1.00 32.45 538 PHE B CA 1
ATOM 3944 C C . PHE B 2 314 ? 38.485 51.438 19.228 1.00 36.89 538 PHE B C 1
ATOM 3945 O O . PHE B 2 314 ? 37.836 52.282 19.851 1.00 34.87 538 PHE B O 1
ATOM 3953 N N . ILE B 2 315 ? 38.193 50.163 19.272 1.00 28.15 539 ILE B N 1
ATOM 3954 C CA . ILE B 2 315 ? 37.281 49.656 20.238 1.00 35.00 539 ILE B CA 1
ATOM 3955 C C . ILE B 2 315 ? 37.949 48.649 21.148 1.00 36.89 539 ILE B C 1
ATOM 3956 O O . ILE B 2 315 ? 38.995 48.089 20.807 1.00 32.99 539 ILE B O 1
ATOM 3961 N N . THR B 2 316 ? 37.316 48.385 22.284 1.00 31.21 540 THR B N 1
ATOM 3962 C CA . THR B 2 316 ? 37.795 47.440 23.280 1.00 30.78 540 THR B CA 1
ATOM 3963 C C . THR B 2 316 ? 37.450 46.032 22.935 1.00 33.92 540 THR B C 1
ATOM 3964 O O . THR B 2 316 ? 36.294 45.684 22.909 1.00 32.79 540 THR B O 1
ATOM 3968 N N . MET B 2 317 ? 38.450 45.166 22.739 1.00 27.78 541 MET B N 1
ATOM 3969 C CA . MET B 2 317 ? 38.193 43.731 22.444 1.00 27.82 541 MET B CA 1
ATOM 3970 C C . MET B 2 317 ? 38.475 42.948 23.685 1.00 30.21 541 MET B C 1
ATOM 3971 O O . MET B 2 317 ? 39.581 43.034 24.249 1.00 30.81 541 MET B O 1
ATOM 3976 N N . LYS B 2 318 ? 37.526 42.138 24.126 1.00 29.18 542 LYS B N 1
ATOM 3977 C CA . LYS B 2 318 ? 37.7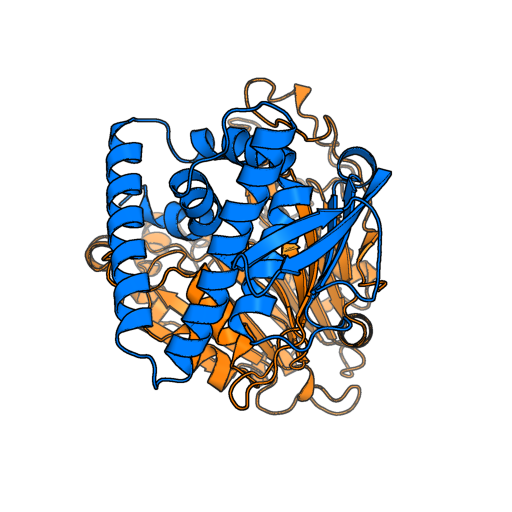55 41.328 25.324 1.00 36.72 542 LYS B CA 1
ATOM 3978 C C . LYS B 2 318 ? 36.813 40.156 25.249 1.00 33.59 542 LYS B C 1
ATOM 3979 O O . LYS B 2 318 ? 35.736 40.314 24.726 1.00 37.12 542 LYS B O 1
ATOM 3985 N N . PRO B 2 319 ? 37.175 38.975 25.793 1.00 31.63 543 PRO B N 1
ATOM 3986 C CA . PRO B 2 319 ? 36.114 37.997 25.831 1.00 33.68 543 PRO B CA 1
ATOM 3987 C C . PRO B 2 319 ? 35.006 38.336 26.857 1.00 39.14 543 PRO B C 1
ATOM 3988 O O . PRO B 2 319 ? 35.302 38.956 27.876 1.00 35.70 543 PRO B O 1
ATOM 3992 N N . ILE B 2 320 ? 33.768 37.904 26.580 1.00 38.25 544 ILE B N 1
ATOM 3993 C CA . ILE B 2 320 ? 32.650 38.109 27.497 1.00 40.45 544 ILE B CA 1
ATOM 3994 C C . ILE B 2 320 ? 31.924 36.854 27.987 1.00 40.88 544 ILE B C 1
ATOM 3995 O O . ILE B 2 320 ? 31.080 36.953 28.828 1.00 43.20 544 ILE B O 1
ATOM 4000 N N . LEU B 2 321 ? 32.246 35.662 27.517 1.00 36.94 545 LEU B N 1
ATOM 4001 C CA . LEU B 2 321 ? 31.564 34.516 28.032 1.00 41.04 545 LEU B CA 1
ATOM 4002 C C . LEU B 2 321 ? 32.268 33.954 29.257 1.00 46.25 545 LEU B C 1
ATOM 4003 O O . LEU B 2 321 ? 31.833 32.888 29.724 1.00 54.67 545 LEU B O 1
#

Solvent-accessible surface area: 19008 Å² total

Foldseek 3Di:
DKWKKAWAQPPPVRAIDMDGDADQQGQKIWIWDPCCVPPVDIDTDIDGCRHVDRDDLLVRLLRNLLVVLQHCLVVLVVVLVVCVCVQDVDVVLVVVLLVVLVVVVVVLVVVLVVPVPDPVSVVSSSNVSNLNSNQSNNCVNQVVVVHDGDDSSSSSCVVCVVVSPVVSVD/DKKWWAALLSQWIKIKFWAWDFCLQQQWDWDWFDDPDDDPQWQFRTKTFIPGPPDPANVRGWMQTLLQKTKGKDFAAFQAVVQVVLADPQFDDQRVLQVVLSTRDNAVVSSQVSSPGRARQPRWIKMWIARNVQRDGSPDRDWRRTKIWTDGRPDIDIDTDVVVVSVTMDDDDRADDDVVVNVNSPLVVVCVVPNDCSPPCQNLANVVCVVPSNVDNDDVVVVDQQLDFPLCPDVSNVNASQRGNWRQQLVGPPDHHRITTFKMWMDMSVQSNQSKIWMFGGRHCPPNNDWQACVVVVPDDNPPDDGTGDDGTDMDGDDD

InterPro domains:
  IPR007000 Phospholipase B-like [PF04916] (63-541)
  IPR007000 Phospholipase B-like [PTHR12370] (38-543)

CATH classification: 2.10.70.60 (+1 more: 1.10.439.20)